Protein AF-A0A4P9ZNG8-F1 (afdb_monomer_lite)

InterPro domains:
  IPR008672 Spindle assembly checkpoint component Mad1 [PF05557] (60-343)
  IPR008672 Spindle assembly checkpoint component Mad1 [PTHR23168] (3-343)

Foldseek 3Di:
DVVVVVVVVVVVVVVVVVVVVVVVVVVVVVVVVVVVVVVVVPDDDPDDDDDDPVVVVVVVVVVVVVVVVVVVVVVVVVVVVVVVVVVVVVVVVPPDPPDDDDDDDDDDDDPPPVNVVVVVVVVVVVVVVVVVVVVVVVVVVVVVVVVVVVVVVVVVVVVVCVVVVDDDVVVDDDDDDPPDPVVVVVVVVVVVVVLVVQLVVQVVVPPDPDPDHDPSVVVVVVVVVVVVVVVVVVVVVVVVVVVVVVVVVVVVVQVVCCVPLQWRWDQDPQRKIKTAGVLDDPRFRIWIWDDDPPDPPQTDTPGGRHNVVVVVCVVLCCVCCVPPVHPPVSSVVVNVVSVCVSVVPDDPPDDPDPPVVVVVVVVVVVVVVVVPPDPDDDDDDDDD

Structure (mmCIF, N/CA/C/O backbone):
data_AF-A0A4P9ZNG8-F1
#
_entry.id   AF-A0A4P9ZNG8-F1
#
loop_
_atom_site.group_PDB
_atom_site.id
_atom_site.type_symbol
_atom_site.label_atom_id
_atom_site.label_alt_id
_atom_site.label_comp_id
_atom_site.label_asym_id
_atom_site.label_entity_id
_atom_site.label_seq_id
_atom_site.pdbx_PDB_ins_code
_atom_site.Cartn_x
_atom_site.Cartn_y
_atom_site.Cartn_z
_atom_site.occupancy
_atom_site.B_iso_or_equiv
_atom_site.auth_seq_id
_atom_site.auth_comp_id
_atom_site.auth_asym_id
_atom_site.auth_atom_id
_atom_site.pdbx_PDB_model_num
ATOM 1 N N . ASP A 1 1 ? -3.758 34.294 70.351 1.00 60.94 1 ASP A N 1
ATOM 2 C CA . ASP A 1 1 ? -2.960 33.068 70.576 1.00 60.94 1 ASP A CA 1
ATOM 3 C C . ASP A 1 1 ? -1.793 32.923 69.613 1.00 60.94 1 ASP A C 1
ATOM 5 O O . ASP A 1 1 ? -1.979 32.851 68.409 1.00 60.94 1 ASP A O 1
ATOM 9 N N . LYS A 1 2 ? -0.560 32.861 70.129 1.00 68.75 2 LYS A N 1
ATOM 10 C CA . LYS A 1 2 ? 0.660 32.751 69.301 1.00 68.75 2 LYS A CA 1
ATOM 11 C C . LYS A 1 2 ? 0.776 31.411 68.551 1.00 68.75 2 LYS A C 1
ATOM 13 O O . LYS A 1 2 ? 1.396 31.348 67.497 1.00 68.75 2 LYS A O 1
ATOM 18 N N . ARG A 1 3 ? 0.151 30.345 69.065 1.00 71.19 3 ARG A N 1
ATOM 19 C CA . ARG A 1 3 ? 0.190 28.996 68.469 1.00 71.19 3 ARG A CA 1
ATOM 20 C C . ARG A 1 3 ? -0.650 28.871 67.195 1.00 71.19 3 ARG A C 1
ATOM 22 O O . ARG A 1 3 ? -0.261 28.144 66.286 1.00 71.19 3 ARG A O 1
ATOM 29 N N . THR A 1 4 ? -1.780 29.571 67.112 1.00 75.06 4 THR A N 1
ATOM 30 C CA . THR A 1 4 ? -2.635 29.559 65.914 1.00 75.06 4 THR A CA 1
ATOM 31 C C . THR A 1 4 ? -1.988 30.344 64.777 1.00 75.06 4 THR A C 1
ATOM 33 O O . THR A 1 4 ? -1.960 29.855 63.652 1.00 75.06 4 THR A O 1
ATOM 36 N N . LEU A 1 5 ? -1.353 31.480 65.086 1.00 79.69 5 LEU A N 1
ATOM 37 C CA . LEU A 1 5 ? -0.553 32.249 64.127 1.00 79.69 5 LEU A CA 1
ATOM 38 C C . LEU A 1 5 ? 0.617 31.431 63.560 1.00 79.69 5 LEU A C 1
ATOM 40 O O . LEU A 1 5 ? 0.758 31.352 62.347 1.00 79.69 5 LEU A O 1
ATOM 44 N N . GLN A 1 6 ? 1.376 30.721 64.403 1.00 82.75 6 GLN A N 1
ATOM 45 C CA . GLN A 1 6 ? 2.460 29.840 63.937 1.00 82.75 6 GLN A CA 1
ATOM 46 C C . GLN A 1 6 ? 1.964 28.680 63.057 1.00 82.75 6 GLN A C 1
ATOM 48 O O . GLN A 1 6 ? 2.672 28.233 62.156 1.00 82.75 6 GLN A O 1
ATOM 53 N N . ARG A 1 7 ? 0.752 28.165 63.303 1.00 81.88 7 ARG A N 1
ATOM 54 C CA . ARG A 1 7 ? 0.147 27.116 62.468 1.00 81.88 7 ARG A CA 1
ATOM 55 C C . ARG A 1 7 ? -0.291 27.665 61.111 1.00 81.88 7 ARG A C 1
ATOM 57 O O . ARG A 1 7 ? -0.052 27.012 60.102 1.00 81.88 7 ARG A O 1
ATOM 64 N N . LEU A 1 8 ? -0.887 28.856 61.086 1.00 82.25 8 LEU A N 1
ATOM 65 C CA . LEU A 1 8 ? -1.275 29.537 59.849 1.00 82.25 8 LEU A CA 1
ATOM 66 C C . LEU A 1 8 ? -0.055 29.937 59.013 1.00 82.25 8 LEU A C 1
ATOM 68 O O . LEU A 1 8 ? -0.073 29.784 57.798 1.00 82.25 8 LEU A O 1
ATOM 72 N N . GLU A 1 9 ? 1.029 30.367 59.655 1.00 82.38 9 GLU A N 1
ATOM 73 C CA . GLU A 1 9 ? 2.287 30.693 58.982 1.00 82.38 9 GLU A CA 1
ATOM 74 C C . GLU A 1 9 ? 2.926 29.452 58.344 1.00 82.38 9 GLU A C 1
ATOM 76 O O . GLU A 1 9 ? 3.311 29.487 57.178 1.00 82.38 9 GLU A O 1
ATOM 81 N N . LYS A 1 10 ? 2.923 28.307 59.041 1.00 84.62 10 LYS A N 1
ATOM 82 C CA . LYS A 1 10 ? 3.354 27.022 58.464 1.00 84.62 10 LYS A CA 1
ATOM 83 C C . LYS A 1 10 ? 2.488 26.584 57.283 1.00 84.62 10 LYS A C 1
ATOM 85 O O . LYS A 1 10 ? 3.029 26.138 56.277 1.00 84.62 10 LYS A O 1
ATOM 90 N N . LEU A 1 11 ? 1.165 26.726 57.384 1.00 83.75 11 LEU A N 1
ATOM 91 C CA . LEU A 1 11 ? 0.251 26.403 56.282 1.00 83.75 11 LEU A CA 1
ATOM 92 C C . LEU A 1 11 ? 0.466 27.324 55.076 1.00 83.75 11 LEU A C 1
ATOM 94 O O . LEU A 1 11 ? 0.450 26.853 53.944 1.00 83.75 11 LEU A O 1
ATOM 98 N N . ARG A 1 12 ? 0.739 28.612 55.306 1.00 87.38 12 ARG A N 1
ATOM 99 C CA . ARG A 1 12 ? 1.067 29.573 54.248 1.00 87.38 12 ARG A CA 1
ATOM 100 C C . ARG A 1 12 ? 2.374 29.219 53.538 1.00 87.38 12 ARG A C 1
ATOM 102 O O . ARG A 1 12 ? 2.426 29.294 52.317 1.00 87.38 12 ARG A O 1
ATOM 109 N N . VAL A 1 13 ? 3.409 28.827 54.283 1.00 86.75 13 VAL A N 1
ATOM 110 C CA . VAL A 1 13 ? 4.702 28.408 53.712 1.00 86.75 13 VAL A CA 1
ATOM 111 C C . VAL A 1 13 ? 4.556 27.124 52.892 1.00 86.75 13 VAL A C 1
ATOM 113 O O . VAL A 1 13 ? 5.109 27.043 51.798 1.00 86.75 13 VAL A O 1
ATOM 116 N N . LEU A 1 14 ? 3.775 26.153 53.374 1.00 85.69 14 LEU A N 1
ATOM 117 C CA . LEU A 1 14 ? 3.482 24.927 52.625 1.00 85.69 14 LEU A CA 1
ATOM 118 C C . LEU A 1 14 ? 2.722 25.226 51.330 1.00 85.69 14 LEU A C 1
ATOM 120 O O . LEU A 1 14 ? 3.168 24.818 50.266 1.00 85.69 14 LEU A O 1
ATOM 124 N N . ALA A 1 15 ? 1.663 26.037 51.399 1.00 82.19 15 ALA A N 1
ATOM 125 C CA . ALA A 1 15 ? 0.913 26.441 50.213 1.00 82.19 15 ALA A CA 1
ATOM 126 C C . ALA A 1 15 ? 1.785 27.195 49.193 1.00 82.19 15 ALA A C 1
ATOM 128 O O . ALA A 1 15 ? 1.611 27.030 47.989 1.00 82.19 15 ALA A O 1
ATOM 129 N N . HIS A 1 16 ? 2.745 28.007 49.650 1.00 83.12 16 HIS A N 1
ATOM 130 C CA . HIS A 1 16 ? 3.671 28.692 48.748 1.00 83.12 16 HIS A CA 1
ATOM 131 C C . HIS A 1 16 ? 4.613 27.711 48.043 1.00 83.12 16 HIS A C 1
ATOM 133 O O . HIS A 1 16 ? 4.797 27.803 46.832 1.00 83.12 16 HIS A O 1
ATOM 139 N N . ARG A 1 17 ? 5.136 26.727 48.782 1.00 83.31 17 ARG A N 1
ATOM 140 C CA . ARG A 1 17 ? 6.005 25.681 48.237 1.00 83.31 17 ARG A CA 1
ATOM 141 C C . ARG A 1 17 ? 5.266 24.752 47.272 1.00 83.31 17 ARG A C 1
ATOM 143 O O . ARG A 1 17 ? 5.839 24.347 46.269 1.00 83.31 17 ARG A O 1
ATOM 150 N N . ASP A 1 18 ? 3.990 24.473 47.524 1.00 80.94 18 ASP A N 1
ATOM 151 C CA . ASP A 1 18 ? 3.148 23.696 46.609 1.00 80.94 18 ASP A CA 1
ATOM 152 C C . ASP A 1 18 ? 2.892 24.458 45.300 1.00 80.94 18 ASP A C 1
ATOM 154 O O . ASP A 1 18 ? 2.973 23.878 44.219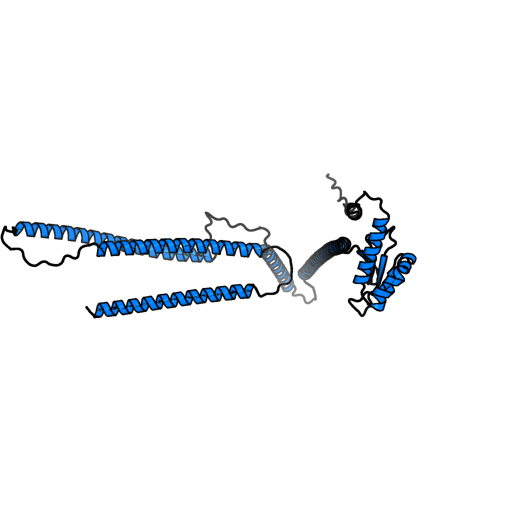 1.00 80.94 18 ASP A O 1
ATOM 158 N N . VAL A 1 19 ? 2.671 25.777 45.366 1.00 83.69 19 VAL A N 1
ATOM 159 C CA . VAL A 1 19 ? 2.552 26.628 44.169 1.00 83.69 19 VAL A CA 1
ATOM 160 C C . VAL A 1 19 ? 3.867 26.692 43.388 1.00 83.69 19 VAL A C 1
ATOM 162 O O . VAL A 1 19 ? 3.843 26.673 42.158 1.00 83.69 19 VAL A O 1
ATOM 165 N N . GLU A 1 20 ? 5.013 26.756 44.066 1.00 80.69 20 GLU A N 1
ATOM 166 C CA . GLU A 1 20 ? 6.330 26.702 43.418 1.00 80.69 20 GLU A CA 1
ATOM 167 C C . GLU A 1 20 ? 6.569 25.353 42.731 1.00 80.69 20 GLU A C 1
ATOM 169 O O . GLU A 1 20 ? 6.917 25.337 41.552 1.00 80.69 20 GLU A O 1
ATOM 174 N N . ASN A 1 21 ? 6.270 24.237 43.402 1.00 84.81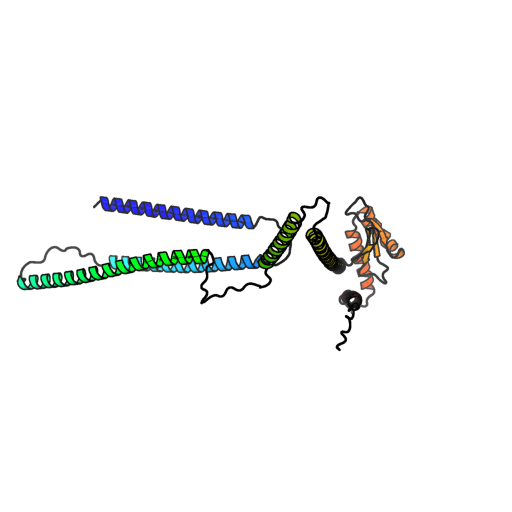 21 ASN A N 1
ATOM 175 C CA . ASN A 1 21 ? 6.371 22.898 42.818 1.00 84.81 21 ASN A CA 1
ATOM 176 C C . ASN A 1 21 ? 5.468 22.740 41.584 1.00 84.81 21 ASN A C 1
ATOM 178 O O . ASN A 1 21 ? 5.899 22.205 40.565 1.00 84.81 21 ASN A O 1
ATOM 182 N N . LEU A 1 22 ? 4.227 23.236 41.641 1.00 83.06 22 LEU A N 1
ATOM 183 C CA . LEU A 1 22 ? 3.310 23.208 40.497 1.00 83.06 22 LEU A CA 1
ATOM 184 C C . LEU A 1 22 ? 3.820 24.074 39.337 1.00 83.06 22 LEU A C 1
ATOM 186 O O . LEU A 1 22 ? 3.705 23.686 38.177 1.00 83.06 22 LEU A O 1
ATOM 190 N N . ARG A 1 23 ? 4.436 25.227 39.625 1.00 82.31 23 ARG A N 1
ATOM 191 C CA . ARG A 1 23 ? 5.073 26.071 38.600 1.00 82.31 23 ARG A CA 1
ATOM 192 C C . ARG A 1 23 ? 6.280 25.391 37.962 1.00 82.31 23 ARG A C 1
ATOM 194 O O . ARG A 1 23 ? 6.470 25.528 36.757 1.00 82.31 23 ARG A O 1
ATOM 201 N N . GLU A 1 24 ? 7.092 24.684 38.739 1.00 81.31 24 GLU A N 1
ATOM 202 C CA . GLU A 1 24 ? 8.222 23.908 38.220 1.00 81.31 24 GLU A CA 1
ATOM 203 C C . GLU A 1 24 ? 7.754 22.734 37.355 1.00 81.31 24 GLU A C 1
ATOM 205 O O . GLU A 1 24 ? 8.309 22.530 36.279 1.00 81.31 24 GLU A O 1
ATOM 210 N N . GLN A 1 25 ? 6.677 22.045 37.747 1.00 77.94 25 GLN A N 1
ATOM 211 C CA . GLN A 1 25 ? 6.059 20.995 36.929 1.00 77.94 25 GLN A CA 1
ATOM 212 C C . GLN A 1 25 ? 5.503 21.538 35.607 1.00 77.94 25 GLN A C 1
ATOM 214 O O . GLN A 1 25 ? 5.719 20.951 34.550 1.00 77.94 25 GLN A O 1
ATOM 219 N N . ILE A 1 26 ? 4.832 22.692 35.625 1.00 78.81 26 ILE A N 1
ATOM 220 C CA . ILE A 1 26 ? 4.355 23.336 34.392 1.00 78.81 26 ILE A CA 1
ATOM 221 C C . ILE A 1 26 ? 5.538 23.708 33.486 1.00 78.81 26 ILE A C 1
ATOM 223 O O . ILE A 1 26 ? 5.490 23.471 32.281 1.00 78.81 26 ILE A O 1
ATOM 227 N N . LYS A 1 27 ? 6.635 24.225 34.054 1.00 82.75 27 LYS A N 1
ATOM 228 C CA . LYS A 1 27 ? 7.862 24.508 33.292 1.00 82.75 27 LYS A CA 1
ATOM 229 C C . LYS A 1 27 ? 8.489 23.245 32.702 1.00 82.75 27 LYS A C 1
ATOM 231 O O . LYS A 1 27 ? 8.934 23.299 31.559 1.00 82.75 27 LYS A O 1
ATOM 236 N N . SER A 1 28 ? 8.514 22.124 33.428 1.00 74.25 28 SER A N 1
ATOM 237 C CA . SER A 1 28 ? 9.026 20.863 32.879 1.00 74.25 28 SER A CA 1
ATOM 238 C C . SER A 1 28 ? 8.153 20.342 31.741 1.00 74.25 28 SER A C 1
ATOM 240 O O . SER A 1 28 ? 8.700 19.915 30.732 1.00 74.25 28 SER A O 1
ATOM 242 N N . PHE A 1 29 ? 6.824 20.458 31.844 1.00 73.00 29 PHE A N 1
ATOM 243 C CA . PHE A 1 29 ? 5.919 20.080 30.753 1.00 73.00 29 PHE A CA 1
ATOM 244 C C . PHE A 1 29 ? 6.071 20.978 29.521 1.00 73.00 29 PHE A C 1
ATOM 246 O O . PHE A 1 29 ? 6.033 20.477 28.402 1.00 73.00 29 PHE A O 1
ATOM 253 N N . HIS A 1 30 ? 6.290 22.285 29.700 1.00 72.50 30 HIS A N 1
ATOM 254 C CA . HIS A 1 30 ? 6.603 23.179 28.581 1.00 72.50 30 HIS A CA 1
ATOM 255 C C . HIS A 1 30 ? 7.915 22.798 27.894 1.00 72.50 30 HIS A C 1
ATOM 257 O O . HIS A 1 30 ? 7.957 22.715 26.671 1.00 72.50 30 HIS A O 1
ATOM 263 N N . LEU A 1 31 ? 8.962 22.516 28.671 1.00 73.81 31 LEU A N 1
ATOM 264 C CA . LEU A 1 31 ? 10.267 22.145 28.129 1.00 73.81 31 LEU A CA 1
ATOM 265 C C . LEU A 1 31 ? 10.214 20.783 27.418 1.00 73.81 31 LEU A C 1
ATOM 267 O O . LEU A 1 31 ? 10.796 20.619 26.351 1.00 73.81 31 LEU A O 1
ATOM 271 N N . GLU A 1 32 ? 9.464 19.822 27.956 1.00 67.44 32 GLU A N 1
ATOM 272 C CA . GLU A 1 32 ? 9.217 18.528 27.314 1.00 67.44 32 GLU A CA 1
ATOM 273 C C . GLU A 1 32 ? 8.402 18.676 26.017 1.00 67.44 32 GLU A C 1
ATOM 275 O O . GLU A 1 32 ? 8.741 18.062 25.006 1.00 67.44 32 GLU A O 1
ATOM 280 N N . ALA A 1 33 ? 7.393 19.554 25.998 1.00 68.38 33 ALA A N 1
ATOM 281 C CA . ALA A 1 33 ? 6.629 19.876 24.792 1.00 68.38 33 ALA A CA 1
ATOM 282 C C . ALA A 1 33 ? 7.493 20.558 23.714 1.00 68.38 33 ALA A C 1
ATOM 284 O O . ALA A 1 33 ? 7.379 20.223 22.535 1.00 68.38 33 ALA A O 1
ATOM 285 N N . GLU A 1 34 ? 8.391 21.465 24.105 1.00 68.94 34 GLU A N 1
ATOM 286 C CA . GLU A 1 34 ? 9.354 22.098 23.197 1.00 68.94 34 GLU A CA 1
ATOM 287 C C . GLU A 1 34 ? 10.372 21.091 22.646 1.00 68.94 34 GLU A C 1
ATOM 289 O O . GLU A 1 34 ? 10.650 21.097 21.447 1.00 68.94 34 GLU A O 1
ATOM 294 N N . MET A 1 35 ? 10.885 20.175 23.477 1.00 66.19 35 MET A N 1
ATOM 295 C CA . MET A 1 35 ? 11.780 19.108 23.014 1.00 66.19 35 MET A CA 1
ATOM 296 C C . MET A 1 35 ? 11.079 18.134 22.062 1.00 66.19 35 MET A C 1
ATOM 298 O O . MET A 1 35 ? 11.677 17.719 21.070 1.00 66.19 35 MET A O 1
ATOM 302 N N . MET A 1 36 ? 9.811 17.798 22.314 1.00 64.81 36 MET A N 1
ATOM 303 C CA . MET A 1 36 ? 9.002 16.966 21.414 1.00 64.81 36 MET A CA 1
ATOM 304 C C . MET A 1 36 ? 8.734 17.676 20.079 1.00 64.81 36 MET A C 1
ATOM 306 O O . MET A 1 36 ? 8.863 17.066 19.016 1.00 64.81 36 MET A O 1
ATOM 310 N N . ALA A 1 37 ? 8.451 18.982 20.099 1.00 66.06 37 ALA A N 1
ATOM 311 C CA . ALA A 1 37 ? 8.310 19.788 18.886 1.00 66.06 37 ALA A CA 1
ATOM 312 C C . ALA A 1 37 ? 9.630 19.882 18.094 1.00 66.06 37 ALA A C 1
ATOM 314 O O . ALA A 1 37 ? 9.634 19.734 16.872 1.00 66.06 37 ALA A O 1
ATOM 315 N N . ALA A 1 38 ? 10.765 20.047 18.780 1.00 58.66 38 ALA A N 1
ATOM 316 C CA . ALA A 1 38 ? 12.089 20.080 18.158 1.00 58.66 38 ALA A CA 1
ATOM 317 C C . ALA A 1 38 ? 12.518 18.714 17.587 1.00 58.66 38 ALA A C 1
ATOM 319 O O . ALA A 1 38 ? 13.163 18.663 16.540 1.00 58.66 38 ALA A O 1
ATOM 320 N N . ALA A 1 39 ? 12.135 17.606 18.231 1.00 54.88 39 ALA A N 1
ATOM 321 C CA . ALA A 1 39 ? 12.384 16.252 17.734 1.00 54.88 39 ALA A CA 1
ATOM 322 C C . ALA A 1 39 ? 11.588 15.940 16.455 1.00 54.88 39 ALA A C 1
ATOM 324 O O . ALA A 1 39 ? 12.069 15.202 15.598 1.00 54.88 39 ALA A O 1
ATOM 325 N N . THR A 1 40 ? 10.408 16.548 16.297 1.00 57.75 40 THR A N 1
ATOM 326 C CA . THR A 1 40 ? 9.552 16.372 15.113 1.00 57.75 40 THR A CA 1
ATOM 327 C C . THR A 1 40 ? 10.078 17.153 13.895 1.00 57.75 40 THR A C 1
ATOM 329 O O . THR A 1 40 ? 9.848 16.748 12.763 1.00 57.75 40 THR A O 1
ATOM 332 N N . ASN A 1 41 ? 10.846 18.230 14.107 1.00 54.41 41 ASN A N 1
ATOM 333 C CA . ASN A 1 41 ? 11.359 19.103 13.038 1.00 54.41 41 ASN A CA 1
ATOM 334 C C . ASN A 1 41 ? 12.749 18.716 12.487 1.00 54.41 41 ASN A C 1
ATOM 336 O O . ASN A 1 41 ? 13.229 19.360 11.558 1.00 54.41 41 ASN A O 1
ATOM 340 N N . ASN A 1 42 ? 13.412 17.698 13.050 1.00 44.12 42 ASN A N 1
ATOM 341 C CA . ASN A 1 42 ? 14.794 17.323 12.705 1.00 44.12 42 ASN A CA 1
ATOM 342 C C . ASN A 1 42 ? 14.931 15.957 12.001 1.00 44.12 42 ASN A C 1
ATOM 344 O O . ASN A 1 42 ? 16.031 15.407 11.941 1.00 44.12 42 ASN A O 1
ATOM 348 N N . GLN A 1 43 ? 13.854 15.401 11.440 1.00 40.88 43 GLN A N 1
ATOM 349 C CA . GLN A 1 43 ? 13.965 14.284 10.495 1.00 40.88 43 GLN A CA 1
ATOM 350 C C . GLN A 1 43 ? 14.093 14.821 9.061 1.00 40.88 43 GLN A C 1
ATOM 352 O O . GLN A 1 43 ? 13.167 15.474 8.583 1.00 40.88 43 GLN A O 1
ATOM 357 N N . PRO A 1 44 ? 15.202 14.558 8.343 1.00 42.31 44 PRO A N 1
ATOM 358 C CA . PRO A 1 44 ? 15.270 14.830 6.917 1.00 42.31 44 PRO A CA 1
ATOM 359 C C . PRO A 1 44 ? 14.538 13.703 6.178 1.00 42.31 44 PRO A C 1
ATOM 361 O O . PRO A 1 44 ? 15.102 12.634 5.950 1.00 42.31 44 PRO A O 1
ATOM 364 N N . SER A 1 45 ? 13.270 13.919 5.833 1.00 39.22 45 SER A N 1
ATOM 365 C CA . SER A 1 45 ? 12.538 13.078 4.885 1.00 39.22 45 SER A CA 1
ATOM 366 C C . SER A 1 45 ? 12.479 13.772 3.525 1.00 39.22 45 SER A C 1
ATOM 368 O O . SER A 1 45 ? 11.624 14.605 3.238 1.00 39.22 45 SER A O 1
ATOM 370 N N . GLU A 1 46 ? 13.417 13.398 2.660 1.00 40.66 46 GLU A N 1
ATOM 371 C CA . GLU A 1 46 ? 13.217 13.465 1.217 1.00 40.66 46 GLU A CA 1
ATOM 372 C C . GLU A 1 46 ? 12.051 12.533 0.859 1.00 40.66 46 GLU A C 1
ATOM 374 O O . GLU A 1 46 ? 12.202 11.323 0.962 1.00 40.66 46 GLU A O 1
ATOM 379 N N . THR A 1 47 ? 10.885 13.083 0.514 1.00 34.91 47 THR A N 1
ATOM 380 C CA . THR A 1 47 ? 10.034 12.666 -0.620 1.00 34.91 47 THR A CA 1
ATOM 381 C C . THR A 1 47 ? 8.745 13.487 -0.617 1.00 34.91 47 THR A C 1
ATOM 383 O O . THR A 1 47 ? 8.004 13.508 0.361 1.00 34.91 47 THR A O 1
ATOM 386 N N . GLU A 1 48 ? 8.488 14.156 -1.735 1.00 43.22 48 GLU A N 1
ATOM 387 C CA . GLU A 1 48 ? 7.262 14.886 -2.037 1.00 43.22 48 GLU A CA 1
ATOM 388 C C . GLU A 1 48 ? 6.127 13.906 -2.392 1.00 43.22 48 GLU A C 1
ATOM 390 O O . GLU A 1 48 ? 6.234 13.233 -3.408 1.00 43.22 48 GLU A O 1
ATOM 395 N N . GLU A 1 49 ? 5.038 13.859 -1.615 1.00 34.94 49 GLU A N 1
ATOM 396 C CA . GLU A 1 49 ? 3.652 13.706 -2.107 1.00 34.94 49 GLU A CA 1
ATOM 397 C C . GLU A 1 49 ? 2.657 14.258 -1.055 1.00 34.94 49 GLU A C 1
ATOM 399 O O . GLU A 1 49 ? 2.870 14.090 0.147 1.00 34.94 49 GLU A O 1
ATOM 404 N N . PRO A 1 50 ? 1.562 14.935 -1.457 1.00 48.97 50 PRO A N 1
ATOM 405 C CA . PRO A 1 50 ? 0.652 15.592 -0.529 1.00 48.97 50 PRO A CA 1
ATOM 406 C C . PRO A 1 50 ? -0.498 14.648 -0.171 1.00 48.97 50 PRO A C 1
ATOM 408 O O . PRO A 1 50 ? -1.301 14.333 -1.040 1.00 48.97 50 PRO A O 1
ATOM 411 N N . THR A 1 51 ? -0.615 14.189 1.079 1.00 45.81 51 THR A N 1
ATOM 412 C CA . THR A 1 51 ? -1.893 13.847 1.754 1.00 45.81 51 THR A CA 1
ATOM 413 C C . THR A 1 51 ? -1.635 13.215 3.131 1.00 45.81 51 THR A C 1
ATOM 415 O O . THR A 1 51 ? -0.663 12.502 3.323 1.00 45.81 51 THR A O 1
ATOM 418 N N . ALA A 1 52 ? -2.537 13.470 4.085 1.00 46.84 52 ALA A N 1
ATOM 419 C CA . ALA A 1 52 ? -2.594 12.980 5.477 1.00 46.84 52 ALA A CA 1
ATOM 420 C C . ALA A 1 52 ? -1.854 13.792 6.563 1.00 46.84 52 ALA A C 1
ATOM 422 O O . ALA A 1 52 ? -2.427 13.973 7.637 1.00 46.84 52 ALA A O 1
ATOM 423 N N . GLU A 1 53 ? -0.680 14.375 6.309 1.00 46.47 53 GLU A N 1
ATOM 424 C CA . GLU A 1 53 ? 0.047 15.137 7.354 1.00 46.47 53 GLU A CA 1
ATOM 425 C C . GLU A 1 53 ? -0.518 16.548 7.611 1.00 46.47 53 GLU A C 1
ATOM 427 O O . GLU A 1 53 ? -0.457 17.070 8.723 1.00 46.47 53 GLU A O 1
ATOM 432 N 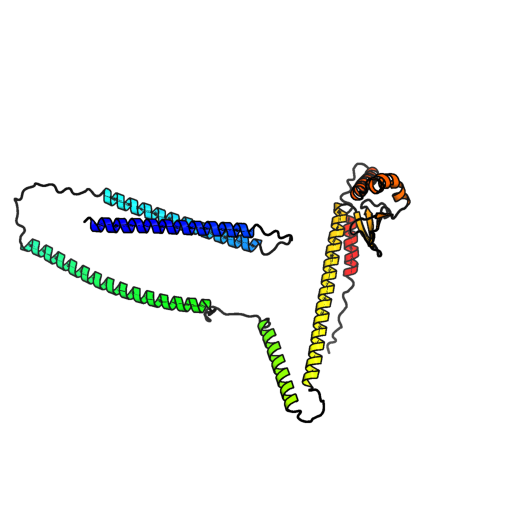N . GLN A 1 54 ? -1.168 17.162 6.618 1.00 47.78 54 GLN A N 1
ATOM 433 C CA . GLN A 1 54 ? -1.795 18.481 6.793 1.00 47.78 54 GLN A CA 1
ATOM 434 C C . GLN A 1 54 ? -3.056 18.425 7.675 1.00 47.78 54 GLN A C 1
ATOM 436 O O . GLN A 1 54 ? -3.385 19.393 8.361 1.00 47.78 54 GLN A O 1
ATOM 441 N N . SER A 1 55 ? -3.754 17.284 7.691 1.00 50.41 55 SER A N 1
ATOM 442 C CA . SER A 1 55 ? -4.983 17.105 8.470 1.00 50.41 55 SER A CA 1
ATOM 443 C C . SER A 1 55 ? -4.701 16.874 9.956 1.00 50.41 55 SER A C 1
ATOM 445 O O . SER A 1 55 ? -5.452 17.375 10.791 1.00 50.41 55 SER A O 1
ATOM 447 N N . SER A 1 56 ? -3.612 16.174 10.303 1.00 54.62 56 SER A N 1
ATOM 448 C CA . SER A 1 56 ? -3.191 16.004 11.702 1.00 54.62 56 SER A CA 1
ATOM 449 C C . SER A 1 56 ? -2.723 17.331 12.307 1.00 54.62 56 SER A C 1
ATOM 451 O O . SER A 1 56 ? -3.152 17.674 13.409 1.00 54.62 56 SER A O 1
ATOM 453 N N . GLY A 1 57 ? -1.956 18.131 11.555 1.00 60.84 57 GLY A N 1
ATOM 454 C CA . GLY A 1 57 ? -1.547 19.477 11.966 1.00 60.84 57 GLY A CA 1
ATOM 455 C C . GLY A 1 57 ? -2.728 20.432 12.184 1.00 60.84 57 GLY A C 1
ATOM 456 O O . GLY A 1 57 ? -2.776 21.132 13.195 1.00 60.84 57 GLY A O 1
ATOM 457 N N . GLN A 1 58 ? -3.733 20.421 11.298 1.00 64.25 58 GLN A N 1
ATOM 458 C CA . GLN A 1 58 ? -4.945 21.241 11.463 1.00 64.25 58 GLN A CA 1
ATOM 459 C C . GLN A 1 58 ? -5.791 20.830 12.674 1.00 64.25 58 GLN A C 1
ATOM 461 O O . GLN A 1 58 ? -6.280 21.696 13.400 1.00 64.25 58 GLN A O 1
ATOM 466 N N . LEU A 1 59 ? -5.952 19.527 12.923 1.00 64.44 59 LEU A N 1
ATOM 467 C CA . LEU A 1 59 ? -6.655 19.022 14.109 1.00 64.44 59 LEU A CA 1
ATOM 468 C C . LEU A 1 59 ? -5.938 19.427 15.400 1.00 64.44 59 LEU A C 1
ATOM 470 O O . LEU A 1 59 ? -6.585 19.846 16.361 1.00 64.44 59 LEU A O 1
ATOM 474 N N . GLN A 1 60 ? -4.609 19.362 15.410 1.00 76.19 60 GLN A N 1
ATOM 475 C CA . GLN A 1 60 ? -3.803 19.740 16.566 1.00 76.19 60 GLN A CA 1
ATOM 476 C C . GLN A 1 60 ? -3.842 21.255 16.817 1.00 76.19 60 GLN A C 1
ATOM 478 O O . GLN A 1 60 ? -4.007 21.685 17.959 1.00 76.19 60 GLN A O 1
ATOM 483 N N . GLN A 1 61 ? -3.804 22.069 15.759 1.00 73.88 61 GLN A N 1
ATOM 484 C CA . GLN A 1 61 ? -3.965 23.521 15.857 1.00 73.88 61 GLN A CA 1
ATOM 485 C C . GLN A 1 61 ? -5.369 23.910 16.348 1.00 73.88 61 GLN A C 1
ATOM 487 O O . GLN A 1 61 ? -5.516 24.811 17.173 1.00 73.88 61 GLN A O 1
ATOM 492 N N . GLN A 1 62 ? -6.408 23.196 15.911 1.00 72.19 62 GLN A N 1
ATOM 493 C CA . GLN A 1 62 ? -7.775 23.429 16.375 1.00 72.19 62 GLN A CA 1
ATOM 494 C C . GLN A 1 62 ? -7.948 23.067 17.859 1.00 72.19 62 GLN A C 1
ATOM 496 O O . GLN A 1 62 ? -8.613 23.796 18.596 1.00 72.19 62 GLN A O 1
ATOM 501 N N . GLN A 1 63 ? -7.301 21.996 18.327 1.00 76.00 63 GLN A N 1
ATOM 502 C CA . GLN A 1 63 ? -7.267 21.651 19.752 1.00 76.00 63 GLN A CA 1
ATOM 503 C C . GLN A 1 63 ? -6.506 22.693 20.580 1.00 76.00 63 GLN A C 1
ATOM 505 O O . GLN A 1 63 ? -6.963 23.048 21.665 1.00 76.00 63 GLN A O 1
ATOM 510 N N . GLN A 1 64 ? -5.393 23.232 20.073 1.00 79.31 64 GLN A N 1
ATOM 511 C CA . GLN A 1 64 ? -4.656 24.307 20.748 1.00 79.31 64 GLN A CA 1
ATOM 512 C C . GLN A 1 64 ? -5.505 25.576 20.890 1.00 79.31 64 GLN A C 1
ATOM 514 O O . GLN A 1 64 ? -5.564 26.144 21.976 1.00 79.31 64 GLN A O 1
ATOM 519 N N . LEU A 1 65 ? -6.238 25.978 19.847 1.00 75.19 65 LEU A N 1
ATOM 520 C CA . LEU A 1 65 ? -7.145 27.132 19.916 1.00 75.19 65 LEU A CA 1
ATOM 521 C C . LEU A 1 65 ? -8.272 26.930 20.940 1.00 75.19 65 LEU A C 1
ATOM 523 O O . LEU A 1 65 ? -8.596 27.842 21.699 1.00 75.19 65 LEU A O 1
ATOM 527 N N . GLN A 1 66 ? -8.838 25.722 21.016 1.00 75.12 66 GLN A N 1
ATOM 528 C CA . GLN A 1 66 ? -9.842 25.390 22.033 1.00 75.12 66 GLN A CA 1
ATOM 529 C C . GLN A 1 66 ? -9.264 25.434 23.453 1.00 75.12 66 GLN A C 1
ATOM 531 O O . GLN A 1 66 ? -9.944 25.872 24.383 1.00 75.12 66 GLN A O 1
ATOM 536 N N . GLN A 1 67 ? -8.012 25.005 23.633 1.00 77.75 67 GLN A N 1
ATOM 537 C CA . GLN A 1 67 ? -7.327 25.088 24.922 1.00 77.75 67 GLN A CA 1
ATOM 538 C C . GLN A 1 67 ? -7.044 26.538 25.320 1.00 77.75 67 GLN A C 1
ATOM 540 O O . GLN A 1 67 ? -7.304 26.891 26.467 1.00 77.75 67 GLN A O 1
ATOM 545 N N . VAL A 1 68 ? -6.607 27.390 24.388 1.00 81.62 68 VAL A N 1
ATOM 546 C CA . VAL A 1 68 ? -6.384 28.823 24.642 1.00 81.62 68 VAL A CA 1
ATOM 547 C C . VAL A 1 68 ? -7.678 29.510 25.073 1.00 81.62 68 VAL A C 1
ATOM 549 O O . VAL A 1 68 ? -7.702 30.123 26.133 1.00 81.62 68 VAL A O 1
ATOM 552 N N . HIS A 1 69 ? -8.786 29.312 24.352 1.00 81.94 69 HIS A N 1
ATOM 553 C CA . HIS A 1 69 ? -10.079 29.881 24.754 1.00 81.94 69 HIS A CA 1
ATOM 554 C C . HIS A 1 69 ? -10.565 29.379 26.116 1.00 81.94 69 HIS A C 1
ATOM 556 O O . HIS A 1 69 ? -11.176 30.122 26.886 1.00 81.94 69 HIS A O 1
ATOM 562 N N . ARG A 1 70 ? -10.288 28.112 26.444 1.00 84.00 70 ARG A N 1
ATOM 563 C CA . ARG A 1 70 ? -10.616 27.564 27.761 1.00 84.00 70 ARG A CA 1
ATOM 564 C C . ARG A 1 70 ? -9.765 28.193 28.863 1.00 84.00 70 ARG A C 1
ATOM 566 O O . ARG A 1 70 ? -10.288 28.434 29.947 1.00 84.00 70 ARG A O 1
ATOM 573 N N . ILE A 1 71 ? -8.486 28.451 28.599 1.00 83.56 71 ILE A N 1
ATOM 574 C CA . ILE A 1 71 ? -7.584 29.129 29.534 1.00 83.56 71 ILE A CA 1
ATOM 575 C C . ILE A 1 71 ? -8.036 30.578 29.736 1.00 83.56 71 ILE A C 1
ATOM 577 O O . ILE A 1 71 ? -8.207 30.981 30.880 1.00 83.56 71 ILE A O 1
ATOM 581 N N . GLU A 1 72 ? -8.349 31.311 28.667 1.00 86.12 72 GLU A N 1
ATOM 582 C CA . GLU A 1 72 ? -8.871 32.685 28.748 1.00 86.12 72 GLU A CA 1
ATOM 583 C C . GLU A 1 72 ? -10.151 32.766 29.597 1.00 86.12 72 GLU A C 1
ATOM 585 O O . GLU A 1 72 ? -10.273 33.633 30.462 1.00 86.12 72 GLU A O 1
ATOM 590 N N . GLY A 1 73 ? -11.093 31.833 29.413 1.00 84.56 73 GLY A N 1
ATOM 591 C CA . GLY A 1 73 ? -12.314 31.782 30.226 1.00 84.56 73 GLY A CA 1
ATOM 592 C C . GLY A 1 73 ? -12.044 31.480 31.705 1.00 84.56 73 GLY A C 1
ATOM 593 O O . GLY A 1 73 ? -12.695 32.041 32.587 1.00 84.56 73 GLY A O 1
ATOM 594 N N . LEU A 1 74 ? -11.060 30.624 31.999 1.00 83.44 74 LEU A N 1
ATOM 595 C CA . LEU A 1 74 ? -10.641 30.343 33.376 1.00 83.44 74 LEU A CA 1
ATOM 596 C C . LEU A 1 74 ? -9.924 31.542 34.009 1.00 83.44 74 LEU A C 1
ATOM 598 O O . LEU A 1 74 ? -10.133 31.819 35.189 1.00 83.44 74 LEU A O 1
ATOM 602 N N . GLU A 1 75 ? -9.116 32.272 33.243 1.00 86.31 75 GLU A N 1
ATOM 603 C CA . GLU A 1 75 ? -8.447 33.492 33.699 1.00 86.31 75 GLU A CA 1
ATOM 604 C C . GLU A 1 75 ? -9.452 34.598 34.033 1.00 86.31 75 GLU A C 1
ATOM 606 O O . GLU A 1 75 ? -9.333 35.219 35.091 1.00 86.31 75 GLU A O 1
ATOM 611 N N . GLN A 1 76 ? -10.484 34.789 33.204 1.00 89.81 76 GLN A N 1
ATOM 612 C CA . GLN A 1 76 ? -11.579 35.729 33.481 1.00 89.81 76 GLN A CA 1
ATOM 613 C C . GLN A 1 76 ? -12.301 35.388 34.787 1.00 89.81 76 GLN A C 1
ATOM 615 O O . GLN A 1 76 ? -12.489 36.251 35.639 1.00 89.81 76 GLN A O 1
ATOM 620 N N . LEU A 1 77 ? -12.623 34.114 34.999 1.00 89.31 77 LEU A N 1
ATOM 621 C CA . LEU A 1 77 ? -13.340 33.663 36.191 1.00 89.31 77 LEU A CA 1
ATOM 622 C C . LEU A 1 77 ? -12.489 33.807 37.470 1.00 89.31 77 LEU A C 1
ATOM 624 O O . LEU A 1 77 ? -12.991 34.160 38.538 1.00 89.31 77 LEU A O 1
ATOM 628 N N . VAL A 1 78 ? -11.170 33.604 37.370 1.00 89.06 78 VAL A N 1
ATOM 629 C CA . VAL A 1 78 ? -10.229 33.896 38.467 1.00 89.06 78 VAL A CA 1
ATOM 630 C C . VAL A 1 78 ? -10.134 35.399 38.738 1.00 89.06 78 VAL A C 1
ATOM 632 O O . VAL A 1 78 ? -10.041 35.800 39.902 1.00 89.06 78 VAL A O 1
ATOM 635 N N . GLN A 1 79 ? -10.161 36.232 37.697 1.00 89.06 79 GLN A N 1
ATOM 636 C CA . GLN A 1 79 ? -10.169 37.688 37.828 1.00 89.06 79 GLN A CA 1
ATOM 637 C C . GLN A 1 79 ? -11.441 38.164 38.549 1.00 89.06 79 GLN A C 1
ATOM 639 O O . GLN A 1 79 ? -11.341 38.905 39.526 1.00 89.06 79 GLN A O 1
ATOM 644 N N . GLU A 1 80 ? -12.610 37.648 38.163 1.00 88.56 80 GLU A N 1
ATOM 645 C CA . GLU A 1 80 ? -13.894 37.927 38.817 1.00 88.56 80 GLU A CA 1
ATOM 646 C C . GLU A 1 80 ? -13.879 37.533 40.299 1.00 88.56 80 GLU A C 1
ATOM 648 O O . GLU A 1 80 ? -14.281 38.316 41.162 1.00 88.56 80 GLU A O 1
ATOM 653 N N . TYR A 1 81 ? -13.352 36.350 40.638 1.00 85.81 81 TYR A N 1
ATOM 654 C CA . TYR A 1 81 ? -13.225 35.949 42.041 1.00 85.81 81 TYR A CA 1
ATOM 655 C C . TYR A 1 81 ? -12.279 36.852 42.832 1.00 85.81 81 TYR A C 1
ATOM 657 O O . TYR A 1 81 ? -12.542 37.144 44.000 1.00 85.81 81 TYR A O 1
ATOM 665 N N . ARG A 1 82 ? -11.183 37.315 42.224 1.00 88.31 82 ARG A N 1
ATOM 666 C CA . ARG A 1 82 ? -10.272 38.269 42.874 1.00 88.31 82 ARG A CA 1
ATOM 667 C C . ARG A 1 82 ? -10.959 39.600 43.142 1.00 88.31 82 ARG A C 1
ATOM 669 O O . ARG A 1 82 ? -10.797 40.148 44.229 1.00 88.31 82 ARG A O 1
ATOM 676 N N . GLU A 1 83 ? -11.739 40.097 42.191 1.00 89.31 83 GLU A N 1
ATOM 677 C CA . GLU A 1 83 ? -12.516 41.323 42.357 1.00 89.31 83 GLU A CA 1
ATOM 678 C C . GLU A 1 83 ? -13.566 41.178 43.459 1.00 89.31 83 GLU A C 1
ATOM 680 O O . GLU A 1 83 ? -13.641 42.037 44.333 1.00 89.31 83 GLU A O 1
ATOM 685 N N . GLN A 1 84 ? -14.301 40.064 43.502 1.00 84.62 84 GLN A N 1
ATOM 686 C CA . GLN A 1 84 ? -15.268 39.790 44.571 1.00 84.62 84 GLN A CA 1
ATOM 687 C C . GLN A 1 84 ? -14.605 39.718 45.953 1.00 84.62 84 GLN A C 1
ATOM 689 O O . GLN A 1 84 ? -15.122 40.277 46.918 1.00 84.62 84 GLN A O 1
ATOM 694 N N . VAL A 1 85 ? -13.437 39.077 46.068 1.00 84.25 85 VAL A N 1
ATOM 695 C CA . VAL A 1 85 ? -12.677 39.026 47.329 1.00 84.25 85 VAL A CA 1
ATOM 696 C C . VAL A 1 85 ? -12.185 40.415 47.737 1.00 84.25 85 VAL A C 1
ATOM 698 O O . VAL A 1 85 ? -12.247 40.760 48.917 1.00 84.25 85 VAL A O 1
ATOM 701 N N . ASN A 1 86 ? -11.735 41.233 46.785 1.00 86.06 86 ASN A N 1
ATOM 702 C CA . ASN A 1 86 ? -11.329 42.610 47.060 1.00 86.06 86 ASN A CA 1
ATOM 703 C C . ASN A 1 86 ? -12.520 43.466 47.503 1.00 86.06 86 ASN A C 1
ATOM 705 O O . ASN A 1 86 ? -12.410 44.159 48.508 1.00 86.06 86 ASN A O 1
ATOM 709 N N . GLN A 1 87 ? -13.673 43.344 46.842 1.00 86.94 87 GLN A N 1
ATOM 710 C CA . GLN A 1 87 ? -14.908 44.028 47.234 1.00 86.94 87 GLN A CA 1
ATOM 711 C C . GLN A 1 87 ? -15.373 43.607 48.632 1.00 86.94 87 GLN A C 1
ATOM 713 O O . GLN A 1 87 ? -15.747 44.456 49.436 1.00 86.94 87 GLN A O 1
ATOM 718 N N . LEU A 1 88 ? -15.321 42.313 48.963 1.00 82.69 88 LEU A N 1
ATOM 719 C CA . LEU A 1 88 ? -15.653 41.828 50.305 1.00 82.69 88 LEU A CA 1
ATOM 720 C C . LEU A 1 88 ? -14.660 42.337 51.359 1.00 82.69 88 LEU A C 1
ATOM 722 O O . LEU A 1 88 ? -15.074 42.722 52.451 1.00 82.69 88 LEU A O 1
ATOM 726 N N . ASN A 1 89 ? -13.366 42.389 51.040 1.00 78.19 89 ASN A N 1
ATOM 727 C CA . ASN A 1 89 ? -12.356 42.964 51.929 1.00 78.19 89 ASN A CA 1
ATOM 728 C C . ASN A 1 89 ? -12.546 44.474 52.117 1.00 78.19 89 ASN A C 1
ATOM 730 O O . ASN A 1 89 ? -12.408 44.962 53.236 1.00 78.19 89 ASN A O 1
ATOM 734 N N . GLU A 1 90 ? -12.911 45.209 51.069 1.00 84.50 90 GLU A N 1
ATOM 735 C CA . GLU A 1 90 ? -13.261 46.627 51.160 1.00 84.50 90 GLU A CA 1
ATOM 736 C C . GLU A 1 90 ? -14.534 46.842 51.980 1.00 84.50 90 GLU A C 1
ATOM 738 O O . GLU A 1 90 ? -14.566 47.738 52.814 1.00 84.50 90 GLU A O 1
ATOM 743 N N . GLN A 1 91 ? -15.555 45.992 51.835 1.00 79.56 91 GLN A N 1
ATOM 744 C CA . GLN A 1 91 ? -16.762 46.035 52.672 1.00 79.56 91 GLN A CA 1
ATOM 745 C C . GLN A 1 91 ? -16.458 45.731 54.145 1.00 79.56 91 GLN A C 1
ATOM 747 O O . GLN A 1 91 ? -17.048 46.339 55.040 1.00 79.56 91 GLN A O 1
ATOM 752 N N . LEU A 1 92 ? -15.519 44.820 54.414 1.00 70.56 92 LEU A N 1
ATOM 753 C CA . LEU A 1 92 ? -15.035 44.546 55.767 1.00 70.56 92 LEU A CA 1
ATOM 754 C C . LEU A 1 92 ? -14.204 45.708 56.327 1.00 70.56 92 LEU A C 1
ATOM 756 O O . LEU A 1 92 ? -14.340 46.018 57.507 1.00 70.56 92 LEU A O 1
ATOM 760 N N . ALA A 1 93 ? -13.401 46.377 55.498 1.00 71.31 93 ALA A N 1
ATOM 761 C CA . ALA A 1 93 ? -12.613 47.547 55.888 1.00 71.31 93 ALA A CA 1
ATOM 762 C C . ALA A 1 93 ? -13.465 48.823 56.051 1.00 71.31 93 ALA A C 1
ATOM 764 O O . ALA A 1 93 ? -13.159 49.668 56.889 1.00 71.31 93 ALA A O 1
ATOM 765 N N . ALA A 1 94 ? -14.548 48.959 55.281 1.00 72.50 94 ALA A N 1
ATOM 766 C CA . ALA A 1 94 ? -15.496 50.071 55.346 1.00 72.50 94 ALA A CA 1
ATOM 767 C C . ALA A 1 94 ? -16.488 49.945 56.512 1.00 72.50 94 ALA A C 1
ATOM 769 O O . ALA A 1 94 ? -17.189 50.907 56.836 1.00 72.50 94 ALA A O 1
ATOM 770 N N . ARG A 1 95 ? -16.554 48.781 57.170 1.00 61.84 95 ARG A N 1
ATOM 771 C CA . ARG A 1 95 ? -17.313 48.613 58.407 1.00 61.84 95 ARG A CA 1
ATOM 772 C C . ARG A 1 95 ? -16.553 49.327 59.534 1.00 61.84 95 ARG A C 1
ATOM 774 O O . ARG A 1 95 ? -15.457 48.892 59.878 1.00 61.84 95 ARG A O 1
ATOM 781 N N . PRO A 1 96 ? -17.093 50.409 60.125 1.00 54.31 96 PRO A N 1
ATOM 782 C CA . PRO A 1 96 ? -16.373 51.146 61.152 1.00 54.31 96 PRO A CA 1
ATOM 783 C C . PRO A 1 96 ? -16.115 50.242 62.360 1.00 54.31 96 PRO A C 1
ATOM 785 O O . PRO A 1 96 ? -17.041 49.641 62.912 1.00 54.31 96 PRO A O 1
ATOM 788 N N . GLU A 1 97 ? -14.850 50.156 62.774 1.00 45.84 97 GLU A N 1
ATOM 789 C CA . GLU A 1 97 ? -14.468 49.548 64.042 1.00 45.84 97 GLU A CA 1
ATOM 790 C C . GLU A 1 97 ? -15.198 50.259 65.188 1.00 45.84 97 GLU A C 1
ATOM 792 O O . GLU A 1 97 ? -14.968 51.439 65.470 1.00 45.84 97 GLU A O 1
ATOM 797 N N . VAL A 1 98 ? -16.088 49.536 65.869 1.00 45.62 98 VAL A N 1
ATOM 798 C CA . VAL A 1 98 ? -16.694 49.998 67.117 1.00 45.62 98 VAL A CA 1
ATOM 799 C C . VAL A 1 98 ? -15.612 49.955 68.195 1.00 45.62 98 VAL A C 1
ATOM 801 O O . VAL A 1 98 ? -15.369 48.930 68.828 1.00 45.62 98 VAL A O 1
ATOM 804 N N . LYS A 1 99 ? -14.944 51.091 68.392 1.00 42.22 99 LYS A N 1
ATOM 805 C CA . LYS A 1 99 ? -14.154 51.370 69.595 1.00 42.22 99 LYS A CA 1
ATOM 806 C C . LYS A 1 99 ? -15.109 51.391 70.799 1.00 42.22 99 LYS A C 1
ATOM 808 O O . LYS A 1 99 ? -16.127 52.084 70.726 1.00 42.22 99 LYS A O 1
ATOM 813 N N . PRO A 1 100 ? -14.825 50.683 71.906 1.00 41.00 100 PRO A N 1
ATOM 814 C CA . PRO A 1 100 ? -15.679 50.735 73.081 1.00 41.00 100 PRO A CA 1
ATOM 815 C C . PRO A 1 100 ? -15.432 52.066 73.801 1.00 41.00 100 PRO A C 1
ATOM 817 O O . PRO A 1 100 ? -14.427 52.238 74.488 1.00 41.00 100 PRO A O 1
ATOM 820 N N . ASN A 1 101 ? -16.335 53.029 73.615 1.00 37.41 101 ASN A N 1
ATOM 821 C CA . ASN A 1 101 ? -16.354 54.246 74.416 1.00 37.41 101 ASN A CA 1
ATOM 822 C C . ASN A 1 101 ? -16.929 53.932 75.799 1.00 37.41 101 ASN A C 1
ATOM 824 O O . ASN A 1 101 ? -18.088 53.546 75.943 1.00 37.41 101 ASN A O 1
ATOM 828 N N . ALA A 1 102 ? -16.081 54.114 76.807 1.00 42.53 102 ALA A N 1
ATOM 829 C CA . ALA A 1 102 ? -16.471 54.247 78.194 1.00 42.53 102 ALA A CA 1
ATOM 830 C C . ALA A 1 102 ? -17.261 55.551 78.403 1.00 42.53 102 ALA A C 1
ATOM 832 O O . ALA A 1 102 ? -16.953 56.574 77.794 1.00 42.53 102 ALA A O 1
ATOM 833 N N . ASN A 1 103 ? -18.200 55.481 79.347 1.00 39.06 103 ASN A N 1
ATOM 834 C CA . ASN A 1 103 ? -19.064 56.534 79.884 1.00 39.06 103 ASN A CA 1
ATOM 835 C C . ASN A 1 103 ? -20.332 56.825 79.078 1.00 39.06 103 ASN A C 1
ATOM 837 O O . ASN A 1 103 ? -20.284 57.521 78.073 1.00 39.06 103 ASN A O 1
ATOM 841 N N . LEU A 1 104 ? -21.463 56.352 79.617 1.00 42.47 104 LEU A N 1
ATOM 842 C CA . LEU A 1 104 ? -22.682 57.128 79.879 1.00 42.47 104 LEU A CA 1
ATOM 843 C C . LEU A 1 104 ? -23.602 56.309 80.811 1.00 42.47 104 LEU A C 1
ATOM 845 O O . LEU A 1 104 ? -24.258 55.360 80.401 1.00 42.47 104 LEU A O 1
ATOM 849 N N . THR A 1 105 ? -23.548 56.671 82.095 1.00 37.94 105 THR A N 1
ATOM 850 C CA . THR A 1 105 ? -24.689 56.811 83.021 1.00 37.94 105 THR A CA 1
ATOM 851 C C . THR A 1 105 ? -25.795 55.749 82.985 1.00 37.94 105 THR A C 1
ATOM 853 O O . THR A 1 105 ? -26.770 55.856 82.245 1.00 37.94 105 THR A O 1
ATOM 856 N N . ASN A 1 106 ? -25.697 54.806 83.926 1.00 47.91 106 ASN A N 1
ATOM 857 C CA . ASN A 1 106 ? -26.861 54.182 84.547 1.00 47.91 106 ASN A CA 1
ATOM 858 C C . ASN A 1 106 ? -27.665 55.262 85.274 1.00 47.91 106 ASN A C 1
ATOM 860 O O . ASN A 1 106 ? -27.182 55.776 86.274 1.00 47.91 106 ASN A O 1
ATOM 864 N N . GLU A 1 107 ? -28.852 55.583 84.772 1.00 42.53 107 GLU A N 1
ATOM 865 C CA . GLU A 1 107 ? -30.036 55.946 85.559 1.00 42.53 107 GLU A CA 1
ATOM 866 C C . GLU A 1 107 ? -31.187 56.231 84.593 1.00 42.53 107 GLU A C 1
ATOM 868 O O . GLU A 1 107 ? -31.339 57.336 84.084 1.00 42.53 107 GLU A O 1
ATOM 873 N N . THR A 1 108 ? -31.971 55.197 84.280 1.00 40.16 108 THR A N 1
ATOM 874 C CA . THR A 1 108 ? -33.444 55.199 84.342 1.00 40.16 108 THR A CA 1
ATOM 875 C C . THR A 1 108 ? -34.012 53.900 83.760 1.00 40.16 108 THR A C 1
ATOM 877 O O . THR A 1 108 ? -33.571 53.412 82.728 1.00 40.16 108 THR A O 1
ATOM 880 N N . ALA A 1 109 ? -35.046 53.398 84.440 1.00 39.91 109 ALA A N 1
ATOM 881 C CA . ALA A 1 109 ? -36.037 52.427 83.976 1.00 39.91 109 ALA A CA 1
ATOM 882 C C . ALA A 1 109 ? -35.611 50.946 83.863 1.00 39.91 109 ALA A C 1
ATOM 884 O O . ALA A 1 109 ? -35.138 50.476 82.836 1.00 39.91 109 ALA A O 1
ATOM 885 N N . ASN A 1 110 ? -35.893 50.202 84.943 1.00 48.66 110 ASN A N 1
ATOM 886 C CA . ASN A 1 110 ? -36.368 48.811 84.961 1.00 48.66 110 ASN A CA 1
ATOM 887 C C . ASN A 1 110 ? -36.301 48.039 83.625 1.00 48.66 110 ASN A C 1
ATOM 889 O O . ASN A 1 110 ? -37.190 48.222 82.788 1.00 48.66 110 ASN A O 1
ATOM 893 N N . PRO A 1 111 ? -35.430 47.025 83.474 1.00 48.84 111 PRO A N 1
ATOM 894 C CA . PRO A 1 111 ? -35.865 45.852 82.748 1.00 48.84 111 PRO A CA 1
ATOM 895 C C . PRO A 1 111 ? -36.843 45.139 83.683 1.00 48.84 111 PRO A C 1
ATOM 897 O O . PRO A 1 111 ? -36.466 44.670 84.756 1.00 48.84 111 PRO A O 1
ATOM 900 N N . ASN A 1 112 ? -38.123 45.070 83.322 1.00 52.62 112 ASN A N 1
ATOM 901 C CA . ASN A 1 112 ? -38.974 44.051 83.925 1.00 52.62 112 ASN A CA 1
ATOM 902 C C . ASN A 1 112 ? -38.231 42.710 83.756 1.00 52.62 112 ASN A C 1
ATOM 904 O O . ASN A 1 112 ? -37.957 42.349 82.607 1.00 52.62 112 ASN A O 1
ATOM 908 N N . PRO A 1 113 ? -37.911 41.954 84.825 1.00 58.97 113 PRO A N 1
ATOM 909 C CA . PRO A 1 113 ? -37.285 40.639 84.675 1.00 58.97 113 PRO A CA 1
ATOM 910 C C . PRO A 1 113 ? -38.156 39.706 83.817 1.00 58.97 113 PRO A C 1
ATOM 912 O O . PRO A 1 113 ? -37.639 38.804 83.172 1.00 58.97 113 PRO A O 1
ATOM 915 N N . ALA A 1 114 ? -39.461 39.988 83.728 1.00 60.97 114 ALA A N 1
ATOM 916 C CA . ALA A 1 114 ? -40.396 39.335 82.820 1.00 60.97 114 ALA A CA 1
ATOM 917 C C . ALA A 1 114 ? -40.156 39.651 81.327 1.00 60.97 114 ALA A C 1
ATOM 919 O O . ALA A 1 114 ? -40.213 38.742 80.511 1.00 60.97 114 ALA A O 1
ATOM 920 N N . ALA A 1 115 ? -39.840 40.897 80.947 1.00 60.44 115 ALA A N 1
ATOM 921 C CA . ALA A 1 115 ? -39.660 41.275 79.538 1.00 60.44 115 ALA A CA 1
ATOM 922 C C . ALA A 1 115 ? -38.305 40.810 78.970 1.00 60.44 115 ALA A C 1
ATOM 924 O O . ALA A 1 115 ? -38.219 40.420 77.808 1.00 60.44 115 ALA A O 1
ATOM 925 N N . ALA A 1 116 ? -37.254 40.805 79.799 1.00 64.38 116 ALA A N 1
ATOM 926 C CA . ALA A 1 116 ? -35.968 40.201 79.444 1.00 64.38 116 ALA A CA 1
ATOM 927 C C . ALA A 1 116 ? -36.082 38.668 79.334 1.00 64.38 116 ALA A C 1
ATOM 929 O O . ALA A 1 116 ? -35.619 38.094 78.353 1.00 64.38 116 ALA A O 1
ATOM 930 N N . ALA A 1 117 ? -36.796 38.020 80.266 1.00 72.75 117 ALA A N 1
ATOM 931 C CA . ALA A 1 117 ? -37.056 36.581 80.207 1.00 72.75 117 ALA A CA 1
ATOM 932 C C . ALA A 1 117 ? -37.913 36.169 78.995 1.00 72.75 117 ALA A C 1
ATOM 934 O O . ALA A 1 117 ? -37.672 35.114 78.414 1.00 72.75 117 ALA A O 1
ATOM 935 N N . GLU A 1 118 ? -38.882 36.989 78.571 1.00 72.81 118 GLU A N 1
ATOM 936 C CA . GLU A 1 118 ? -39.669 36.737 77.353 1.00 72.81 118 GLU A CA 1
ATOM 937 C C . GLU A 1 118 ? -38.837 36.868 76.066 1.00 72.81 118 GLU A C 1
ATOM 939 O O . GLU A 1 118 ? -39.007 36.070 75.139 1.00 72.81 118 GLU A O 1
ATOM 944 N N . LEU A 1 119 ? -37.918 37.839 75.994 1.00 74.31 119 LEU A N 1
ATOM 945 C CA . LEU A 1 119 ? -36.999 37.983 74.858 1.00 74.31 119 LEU A CA 1
ATOM 946 C C . LEU A 1 119 ? -35.992 36.827 74.796 1.00 74.31 119 LEU A C 1
ATOM 948 O O . LEU A 1 119 ? -35.765 36.290 73.710 1.00 74.31 119 LEU A O 1
ATOM 952 N N . ASP A 1 120 ? -35.465 36.391 75.942 1.00 77.88 120 ASP A N 1
ATOM 953 C CA . ASP A 1 120 ? -34.570 35.234 76.036 1.00 77.88 120 ASP A CA 1
ATOM 954 C C . ASP A 1 120 ? -35.292 33.925 75.687 1.00 77.88 120 ASP A C 1
ATOM 956 O O . ASP A 1 120 ? -34.765 33.116 74.923 1.00 77.88 120 ASP A O 1
ATOM 960 N N . ALA A 1 121 ? -36.533 33.733 76.147 1.00 80.88 121 ALA A N 1
ATOM 961 C CA . ALA A 1 121 ? -37.350 32.573 75.787 1.00 80.88 121 ALA A CA 1
ATOM 962 C C . ALA A 1 121 ? -37.657 32.532 74.279 1.00 80.88 121 ALA A C 1
ATOM 964 O O . ALA A 1 121 ? -37.608 31.473 73.652 1.00 80.88 121 ALA A O 1
ATOM 965 N N . ARG A 1 122 ? -37.921 33.690 73.661 1.00 82.56 122 ARG A N 1
ATOM 966 C CA . ARG A 1 122 ? -38.163 33.794 72.214 1.00 82.56 122 ARG A CA 1
ATOM 967 C C . ARG A 1 122 ? -36.888 33.605 71.387 1.00 82.56 122 ARG A C 1
ATOM 969 O O . ARG A 1 122 ? -36.959 33.052 70.289 1.00 82.56 122 ARG A O 1
ATOM 976 N N . ALA A 1 123 ? -35.733 34.027 71.900 1.00 79.81 123 ALA A N 1
ATOM 977 C CA . ALA A 1 123 ? -34.432 33.749 71.298 1.00 79.81 123 ALA A CA 1
ATOM 978 C C . ALA A 1 123 ? -34.075 32.254 71.383 1.00 79.81 123 ALA A C 1
ATOM 980 O O . ALA A 1 123 ? -33.621 31.687 70.391 1.00 79.81 123 ALA A O 1
ATOM 981 N N . GLN A 1 124 ? -34.354 31.600 72.515 1.00 83.19 124 GLN A N 1
ATOM 982 C CA . GLN A 1 124 ? -34.165 30.155 72.700 1.00 83.19 124 GLN A CA 1
ATOM 983 C C . GLN A 1 124 ? -35.097 29.326 71.807 1.00 83.19 124 GLN A C 1
ATOM 985 O O . GLN A 1 124 ? -34.652 28.344 71.218 1.00 83.19 124 GLN A O 1
ATOM 990 N N . ALA A 1 125 ? -36.356 29.741 71.637 1.00 83.81 125 ALA A N 1
ATOM 991 C CA . ALA A 1 125 ? -37.287 29.081 70.720 1.00 83.81 125 ALA A CA 1
ATOM 992 C C . ALA A 1 125 ? -36.801 29.145 69.260 1.00 83.81 125 ALA A C 1
ATOM 994 O O . ALA A 1 125 ? -36.753 28.122 68.584 1.00 83.81 125 ALA A O 1
ATOM 995 N N . ARG A 1 126 ? -36.345 30.318 68.795 1.00 85.12 126 ARG A N 1
ATOM 996 C CA . ARG A 1 126 ? -35.757 30.471 67.449 1.00 85.12 126 ARG A CA 1
ATOM 997 C C . ARG A 1 126 ? -34.452 29.696 67.276 1.00 85.12 126 ARG A C 1
ATOM 999 O O . ARG A 1 126 ? -34.211 29.153 66.203 1.00 85.12 126 ARG A O 1
ATOM 1006 N N . ALA A 1 127 ? -33.610 29.648 68.310 1.00 84.19 127 ALA A N 1
ATOM 1007 C CA . ALA A 1 127 ? -32.400 28.833 68.300 1.00 84.19 127 ALA A CA 1
ATOM 1008 C C . ALA A 1 127 ? -32.750 27.346 68.122 1.00 84.19 127 ALA A C 1
ATOM 1010 O O . ALA A 1 127 ? -32.220 26.715 67.212 1.00 84.19 127 ALA A O 1
ATOM 1011 N N . ALA A 1 128 ? -33.713 26.825 68.889 1.00 87.44 128 ALA A N 1
ATOM 1012 C CA . ALA A 1 128 ? -34.184 25.445 68.773 1.00 87.44 128 ALA A CA 1
ATOM 1013 C C . ALA A 1 128 ? -34.812 25.138 67.399 1.00 87.44 128 ALA A C 1
ATOM 1015 O O . ALA A 1 128 ? -34.544 24.084 66.821 1.00 87.44 128 ALA A O 1
ATOM 1016 N N . GLU A 1 129 ? -35.598 26.065 66.840 1.00 88.50 129 GLU A N 1
ATOM 1017 C CA . GLU A 1 129 ? -36.129 25.957 65.474 1.00 88.50 129 GLU A CA 1
ATOM 1018 C C . GLU A 1 129 ? -34.984 25.878 64.451 1.00 88.50 129 GLU A C 1
ATOM 1020 O O . GLU A 1 129 ? -34.920 24.914 63.686 1.00 88.50 129 GLU A O 1
ATOM 1025 N N . SER A 1 130 ? -34.014 26.799 64.505 1.00 85.06 130 SER A N 1
ATOM 1026 C CA . SER A 1 130 ? -32.852 26.783 63.605 1.00 85.06 130 SER A CA 1
ATOM 1027 C C . SER A 1 130 ? -31.977 25.535 63.768 1.00 85.06 130 SER A C 1
ATOM 1029 O O . SER A 1 130 ? -31.458 25.008 62.788 1.00 85.06 130 SER A O 1
ATOM 1031 N N . GLU A 1 131 ? -31.833 25.006 64.984 1.00 89.62 131 GLU A N 1
ATOM 1032 C CA . GLU A 1 131 ? -31.102 23.763 65.243 1.00 89.62 131 GLU A CA 1
ATOM 1033 C C . GLU A 1 131 ? -31.820 22.556 64.637 1.00 89.62 131 GLU A C 1
ATOM 1035 O O . GLU A 1 131 ? -31.171 21.676 64.063 1.00 89.62 131 GLU A O 1
ATOM 1040 N N . SER A 1 132 ? -33.154 22.534 64.707 1.00 90.06 132 SER A N 1
ATOM 1041 C CA . SER A 1 132 ? -33.969 21.502 64.069 1.00 90.06 132 SER A CA 1
ATOM 1042 C C . SER A 1 132 ? -33.869 21.567 62.540 1.00 90.06 132 SER A C 1
ATOM 1044 O O . SER A 1 132 ? -33.659 20.539 61.894 1.00 90.06 132 SER A O 1
ATOM 1046 N N . GLU A 1 133 ? -33.892 22.769 61.956 1.00 93.81 133 GLU A N 1
ATOM 1047 C CA . GLU A 1 133 ? -33.691 22.984 60.520 1.00 93.81 133 GLU A CA 1
ATOM 1048 C C . GLU A 1 133 ? -32.283 22.559 60.087 1.00 93.81 133 GLU A C 1
ATOM 1050 O O . GLU A 1 133 ? -32.121 21.830 59.108 1.00 93.81 133 GLU A O 1
ATOM 1055 N N . MET A 1 134 ? -31.258 22.922 60.861 1.00 92.00 134 MET A N 1
ATOM 1056 C CA . MET A 1 134 ? -29.877 22.500 60.626 1.00 92.00 134 MET A CA 1
ATOM 1057 C C . MET A 1 134 ? -29.715 20.980 60.728 1.00 92.00 134 MET A C 1
ATOM 1059 O O . MET A 1 134 ? -28.945 20.396 59.965 1.00 92.00 134 MET A O 1
ATOM 1063 N N . ALA A 1 135 ? -30.436 20.314 61.633 1.00 93.19 135 ALA A N 1
ATOM 1064 C CA . ALA A 1 135 ? -30.438 18.858 61.733 1.00 93.19 135 ALA A CA 1
ATOM 1065 C C . ALA A 1 135 ? -31.089 18.203 60.501 1.00 93.19 135 ALA A C 1
ATOM 1067 O O . ALA A 1 135 ? -30.531 17.253 59.942 1.00 93.19 135 ALA A O 1
ATOM 1068 N N . VAL A 1 136 ? -32.217 18.741 60.027 1.00 95.00 136 VAL A N 1
ATOM 1069 C CA . VAL A 1 136 ? -32.887 18.269 58.806 1.00 95.00 136 VAL A CA 1
ATOM 1070 C C . VAL A 1 136 ? -31.989 18.473 57.586 1.00 95.00 136 VAL A C 1
ATOM 1072 O O . VAL A 1 136 ? -31.756 17.518 56.843 1.00 95.00 136 VAL A O 1
ATOM 1075 N N . LEU A 1 137 ? -31.409 19.660 57.408 1.00 94.44 137 LEU A N 1
ATOM 1076 C CA . LEU A 1 137 ? -30.499 19.959 56.300 1.00 94.44 137 LEU A CA 1
ATOM 1077 C C . LEU A 1 137 ? -29.254 19.064 56.323 1.00 94.44 137 LEU A C 1
ATOM 1079 O O . LEU A 1 137 ? -28.872 18.518 55.290 1.00 94.44 137 LEU A O 1
ATOM 1083 N N . ARG A 1 138 ? -28.663 18.816 57.499 1.00 94.62 138 ARG A N 1
ATOM 1084 C CA . ARG A 1 138 ? -27.547 17.863 57.647 1.00 94.62 138 ARG A CA 1
ATOM 1085 C C . ARG A 1 138 ? -27.941 16.447 57.237 1.00 94.62 138 ARG A C 1
ATOM 1087 O O . ARG A 1 138 ? -27.163 15.766 56.574 1.00 94.62 138 ARG A O 1
ATOM 1094 N N . SER A 1 139 ? -29.147 16.004 57.592 1.00 94.81 139 SER A N 1
ATOM 1095 C CA . SER A 1 139 ? -29.642 14.683 57.186 1.00 94.81 139 SER A CA 1
ATOM 1096 C C . SER A 1 139 ? -29.853 14.578 55.669 1.00 94.81 139 SER A C 1
ATOM 1098 O O . SER A 1 139 ? -29.544 13.546 55.070 1.00 94.81 139 SER A O 1
ATOM 1100 N N . GLN A 1 140 ? -30.318 15.657 55.031 1.00 96.44 140 GLN A N 1
ATOM 1101 C CA . GLN A 1 140 ? -30.494 15.730 53.582 1.00 96.44 140 GLN A CA 1
ATOM 1102 C C . GLN A 1 140 ? -29.151 15.742 52.851 1.00 96.44 140 GLN A C 1
ATOM 1104 O O . GLN A 1 140 ? -28.994 14.993 51.888 1.00 96.44 140 GLN A O 1
ATOM 1109 N N . LEU A 1 141 ? -28.166 16.504 53.340 1.00 95.00 141 LEU A N 1
ATOM 1110 C CA . LEU A 1 141 ? -26.801 16.488 52.809 1.00 95.00 141 LEU A CA 1
ATOM 1111 C C . LEU A 1 141 ? -26.197 15.086 52.884 1.00 95.00 141 LEU A C 1
ATOM 1113 O O . LEU A 1 141 ? -25.759 14.561 51.867 1.00 95.00 141 LEU A O 1
ATOM 1117 N N . ALA A 1 142 ? -26.294 14.420 54.037 1.00 95.75 142 ALA A N 1
ATOM 1118 C CA . ALA A 1 142 ? -25.796 13.054 54.188 1.00 95.75 142 ALA A CA 1
ATOM 1119 C C . ALA A 1 142 ? -26.496 12.055 53.243 1.00 95.75 142 ALA A C 1
ATOM 1121 O O . ALA A 1 142 ? -25.890 11.084 52.787 1.00 95.75 142 ALA A O 1
ATOM 1122 N N . ARG A 1 143 ? -27.784 12.263 52.935 1.00 96.75 143 ARG A N 1
ATOM 1123 C CA . ARG A 1 143 ? -28.513 11.446 51.953 1.00 96.75 143 ARG A CA 1
ATOM 1124 C C . ARG A 1 143 ? -28.026 11.711 50.528 1.00 96.75 143 ARG A C 1
ATOM 1126 O O . ARG A 1 143 ? -27.803 10.749 49.795 1.00 96.75 143 ARG A O 1
ATOM 1133 N N . LEU A 1 144 ? -27.870 12.977 50.149 1.00 96.12 144 LEU A N 1
ATOM 1134 C CA . LEU A 1 144 ? -27.396 13.375 48.824 1.00 96.12 144 LEU A CA 1
ATOM 1135 C C . LEU A 1 144 ? -25.953 12.921 48.584 1.00 96.12 144 LEU A C 1
ATOM 1137 O O . LEU A 1 144 ? -25.664 12.386 47.521 1.00 96.12 144 LEU A O 1
ATOM 1141 N N . GLU A 1 145 ? -25.074 13.026 49.582 1.00 96.06 145 GLU A N 1
ATOM 1142 C CA . GLU A 1 145 ? -23.695 12.524 49.515 1.00 96.06 145 GLU A CA 1
ATOM 1143 C C . GLU A 1 145 ? -23.649 11.012 49.265 1.00 96.06 145 GLU A C 1
ATOM 1145 O O . GLU A 1 145 ? -22.889 10.543 48.417 1.00 96.06 145 GLU A O 1
ATOM 1150 N N . LYS A 1 146 ? -24.507 10.233 49.940 1.00 96.56 146 LYS A N 1
ATOM 1151 C CA . LYS A 1 146 ? -24.622 8.787 49.688 1.00 96.56 146 LYS A CA 1
ATOM 1152 C C . LYS A 1 146 ? -25.124 8.482 48.278 1.00 96.56 146 LYS A C 1
ATOM 1154 O O . LYS A 1 146 ? -24.636 7.541 47.656 1.00 96.56 146 LYS A O 1
ATOM 1159 N N . GLN A 1 147 ? -26.089 9.253 47.777 1.00 97.06 147 GLN A N 1
ATOM 1160 C CA . GLN A 1 147 ? -26.594 9.095 46.411 1.00 97.06 147 GLN A CA 1
ATOM 1161 C C . GLN A 1 147 ? -25.524 9.445 45.373 1.00 97.06 147 GLN A C 1
ATOM 1163 O O . GLN A 1 147 ? -25.339 8.678 44.434 1.00 97.06 147 GLN A O 1
ATOM 1168 N N . LEU A 1 148 ? -24.769 10.527 45.581 1.00 96.00 148 LEU A N 1
ATOM 1169 C CA . LEU A 1 148 ? -23.632 10.898 44.736 1.00 96.00 148 LEU A CA 1
ATOM 1170 C C . LEU A 1 148 ? -22.552 9.815 44.732 1.00 96.00 148 LEU A C 1
ATOM 1172 O O . LEU A 1 148 ? -22.072 9.441 43.670 1.00 96.00 148 LEU A O 1
ATOM 1176 N N . ALA A 1 149 ? -22.197 9.264 45.894 1.00 95.69 149 ALA A N 1
ATOM 1177 C CA . ALA A 1 149 ? -21.215 8.186 45.976 1.00 95.69 149 ALA A CA 1
ATOM 1178 C C . ALA A 1 149 ? -21.669 6.922 45.221 1.00 95.69 149 ALA A C 1
ATOM 1180 O O . ALA A 1 149 ? -20.862 6.294 44.536 1.00 95.69 149 ALA A O 1
ATOM 1181 N N . ALA A 1 150 ? -22.956 6.567 45.312 1.00 96.62 150 ALA A N 1
ATOM 1182 C CA . ALA A 1 150 ? -23.529 5.436 44.582 1.00 96.62 150 ALA A CA 1
ATOM 1183 C C . ALA A 1 150 ? -23.596 5.685 43.065 1.00 96.62 150 ALA A C 1
ATOM 1185 O O . ALA A 1 150 ? -23.277 4.797 42.283 1.00 96.62 150 ALA A O 1
ATOM 1186 N N . GLN A 1 151 ? -23.962 6.896 42.638 1.00 96.62 151 GLN A N 1
ATOM 1187 C CA . GLN A 1 151 ? -23.964 7.254 41.218 1.00 96.62 151 GLN A CA 1
ATOM 1188 C C . GLN A 1 151 ? -22.550 7.322 40.641 1.00 96.62 151 GLN A C 1
ATOM 1190 O O . GLN A 1 151 ? -22.331 6.870 39.525 1.00 96.62 151 GLN A O 1
ATOM 1195 N N . ASN A 1 152 ? -21.573 7.820 41.400 1.00 95.38 152 ASN A N 1
ATOM 1196 C CA . ASN A 1 152 ? -20.178 7.861 40.965 1.00 95.38 152 ASN A CA 1
ATOM 1197 C C . ASN A 1 152 ? -19.591 6.456 40.785 1.00 95.38 152 ASN A C 1
ATOM 1199 O O . ASN A 1 152 ? -18.833 6.230 39.845 1.00 95.38 152 ASN A O 1
ATOM 1203 N N . SER A 1 153 ? -19.941 5.498 41.651 1.00 95.56 153 SER A N 1
ATOM 1204 C CA . SER A 1 153 ? -19.492 4.113 41.475 1.00 95.56 153 SER A CA 1
ATOM 1205 C C . SER A 1 153 ? -20.159 3.440 40.274 1.00 95.56 153 SER A C 1
ATOM 1207 O O . SER A 1 153 ? -19.491 2.726 39.528 1.00 95.56 153 SER A O 1
ATOM 1209 N N . GLU A 1 154 ? -21.444 3.707 40.034 1.00 95.50 154 GLU A N 1
ATOM 1210 C CA . GLU A 1 154 ? -22.142 3.246 38.832 1.00 95.50 154 GLU A CA 1
ATOM 1211 C C . GLU A 1 154 ? -21.537 3.857 37.561 1.00 95.50 154 GLU A C 1
ATOM 1213 O O . GLU A 1 154 ? -21.268 3.137 36.600 1.00 95.50 154 GLU A O 1
ATOM 1218 N N . MET A 1 155 ? -21.241 5.158 37.581 1.00 93.19 155 MET A N 1
ATOM 1219 C CA . MET A 1 155 ? -20.593 5.864 36.479 1.00 93.19 155 MET A CA 1
ATOM 1220 C C . MET A 1 155 ? -19.221 5.262 36.168 1.00 93.19 155 MET A C 1
ATOM 1222 O O . MET A 1 155 ? -18.968 4.940 35.014 1.00 93.19 155 MET A O 1
ATOM 1226 N N . ALA A 1 156 ? -18.394 4.981 37.179 1.00 94.06 156 ALA A N 1
ATOM 1227 C CA . ALA A 1 156 ? -17.095 4.335 36.982 1.00 94.06 156 ALA A CA 1
ATOM 1228 C C . ALA A 1 156 ? -17.213 2.939 36.335 1.00 94.06 156 ALA A C 1
ATOM 1230 O O . ALA A 1 156 ? -16.414 2.569 35.472 1.00 94.06 156 ALA A O 1
ATOM 1231 N N . LEU A 1 157 ? -18.226 2.150 36.713 1.00 95.00 157 LEU A N 1
ATOM 1232 C CA . LEU A 1 157 ? -18.481 0.843 36.097 1.00 95.00 157 LEU A CA 1
ATOM 1233 C C . LEU A 1 157 ? -18.939 0.972 34.642 1.00 95.00 157 LEU A C 1
ATOM 1235 O O . LEU A 1 157 ? -18.533 0.172 33.796 1.00 95.00 157 LEU A O 1
ATOM 1239 N N . LEU A 1 158 ? -19.798 1.949 34.349 1.00 92.56 158 LEU A N 1
ATOM 1240 C CA . LEU A 1 158 ? -20.266 2.215 32.992 1.00 92.56 158 LEU A CA 1
ATOM 1241 C C . LEU A 1 158 ? -19.136 2.745 32.108 1.00 92.56 158 LEU A C 1
ATOM 1243 O O . LEU A 1 158 ? -18.988 2.271 30.987 1.00 92.56 158 LEU A O 1
ATOM 1247 N N . GLU A 1 159 ? -18.297 3.642 32.619 1.00 92.00 159 GLU A N 1
ATOM 1248 C CA . GLU A 1 159 ? -17.099 4.133 31.933 1.00 92.00 159 GLU A CA 1
ATOM 1249 C C . GLU A 1 159 ? -16.138 2.991 31.605 1.00 92.00 159 GLU A C 1
ATOM 1251 O O . GLU A 1 159 ? -15.665 2.893 30.476 1.00 92.00 159 GLU A O 1
ATOM 1256 N N . HIS A 1 160 ? -15.909 2.073 32.547 1.00 94.25 160 HIS A N 1
ATOM 1257 C CA . HIS A 1 160 ? -15.081 0.897 32.299 1.00 94.25 160 HIS A CA 1
ATOM 1258 C C . HIS A 1 160 ? -15.664 -0.001 31.198 1.00 94.25 160 HIS A C 1
ATOM 1260 O O . HIS A 1 160 ? -14.939 -0.442 30.309 1.00 94.25 160 HIS A O 1
ATOM 1266 N N . LYS A 1 161 ? -16.977 -0.256 31.220 1.00 93.69 161 LYS A N 1
ATOM 1267 C CA . LYS A 1 161 ? -17.666 -1.045 30.184 1.00 93.69 161 LYS A CA 1
ATOM 1268 C C . LYS A 1 161 ? -17.600 -0.379 28.812 1.00 93.69 161 LYS A C 1
ATOM 1270 O O . LYS A 1 161 ? -17.279 -1.033 27.825 1.00 93.69 161 LYS A O 1
ATOM 1275 N N . ILE A 1 162 ? -17.827 0.931 28.751 1.00 91.31 162 ILE A N 1
ATOM 1276 C CA . ILE A 1 162 ? -17.676 1.713 27.518 1.00 91.31 162 ILE A CA 1
ATOM 1277 C C . ILE A 1 162 ? -16.219 1.657 27.035 1.00 91.31 162 ILE A C 1
ATOM 1279 O O . ILE A 1 162 ? -15.981 1.480 25.843 1.00 91.31 162 ILE A O 1
ATOM 1283 N N . GLY A 1 163 ? -15.245 1.708 27.948 1.00 90.44 163 GLY A N 1
ATOM 1284 C CA . GLY A 1 163 ? -13.825 1.515 27.645 1.00 90.44 163 GLY A CA 1
ATOM 1285 C C . GLY A 1 163 ? -13.491 0.131 27.073 1.00 90.44 163 GLY A C 1
ATOM 1286 O O . GLY A 1 163 ? -12.566 0.011 26.275 1.00 90.44 163 GLY A O 1
ATOM 1287 N N . GLN A 1 164 ? -14.263 -0.904 27.417 1.00 93.06 164 GLN A N 1
ATOM 1288 C CA . GLN A 1 164 ? -14.170 -2.242 26.814 1.00 93.06 164 GLN A CA 1
ATOM 1289 C C . GLN A 1 164 ? -14.887 -2.356 25.458 1.00 93.06 164 GLN A C 1
ATOM 1291 O O . GLN A 1 164 ? -14.716 -3.358 24.763 1.00 93.06 164 GLN A O 1
ATOM 1296 N N . GLY A 1 165 ? -15.661 -1.341 25.065 1.00 91.00 165 GLY A N 1
ATOM 1297 C CA . GLY A 1 165 ? -16.434 -1.324 23.825 1.00 91.00 165 GLY A CA 1
ATOM 1298 C C . GLY A 1 165 ? -17.892 -1.765 23.975 1.00 91.00 165 GLY A C 1
ATOM 1299 O O . GLY A 1 165 ? -18.551 -2.006 22.960 1.00 91.00 165 GLY A O 1
ATOM 1300 N N . ASP A 1 166 ? -18.420 -1.857 25.202 1.00 92.62 166 ASP A N 1
ATOM 1301 C CA . ASP A 1 166 ? -19.857 -2.053 25.403 1.00 92.62 166 ASP A CA 1
ATOM 1302 C C . ASP A 1 166 ? -20.640 -0.846 24.870 1.00 92.62 166 ASP A C 1
ATOM 1304 O O . ASP A 1 166 ? -20.227 0.311 24.967 1.00 92.62 166 ASP A O 1
ATOM 1308 N N . TYR A 1 167 ? -21.823 -1.119 24.330 1.00 91.50 167 TYR A N 1
ATOM 1309 C CA . TYR A 1 167 ? -22.702 -0.113 23.747 1.00 91.50 167 TYR A CA 1
ATOM 1310 C C . TYR A 1 167 ? -24.155 -0.389 24.122 1.00 91.50 167 TYR A C 1
ATOM 1312 O O . TYR A 1 167 ? -24.538 -1.508 24.467 1.00 91.50 167 TYR A O 1
ATOM 1320 N N . ASN A 1 168 ? -24.994 0.643 24.037 1.00 91.31 168 ASN A N 1
ATOM 1321 C CA . ASN A 1 168 ? -26.420 0.501 24.296 1.00 91.31 168 ASN A CA 1
ATOM 1322 C C . ASN A 1 168 ? -27.159 0.066 23.012 1.00 91.31 168 ASN A C 1
ATOM 1324 O O . ASN A 1 168 ? -27.252 0.860 22.071 1.00 91.31 168 ASN A O 1
ATOM 1328 N N . PRO A 1 169 ? -27.749 -1.145 22.963 1.00 91.31 169 PRO A N 1
ATOM 1329 C CA . PRO A 1 169 ? -28.397 -1.670 21.760 1.00 91.31 169 PRO A CA 1
ATOM 1330 C C . PRO A 1 169 ? -29.708 -0.955 21.399 1.00 91.31 169 PRO A C 1
ATOM 1332 O O . PRO A 1 169 ? -30.218 -1.141 20.297 1.00 91.31 169 PRO A O 1
ATOM 1335 N N . ARG A 1 170 ? -30.283 -0.147 22.307 1.00 93.88 170 ARG A N 1
ATOM 1336 C CA . ARG A 1 170 ? -31.492 0.648 22.018 1.00 93.88 170 ARG A CA 1
ATOM 1337 C C . ARG A 1 170 ? -31.187 1.917 21.229 1.00 93.88 170 ARG A C 1
ATOM 1339 O O . ARG A 1 170 ? -32.034 2.363 20.465 1.00 93.88 170 ARG A O 1
ATOM 1346 N N . THR A 1 171 ? -30.015 2.509 21.442 1.00 94.00 171 THR A N 1
ATOM 1347 C CA . THR A 1 171 ? -29.619 3.779 20.816 1.00 94.00 171 THR A CA 1
ATOM 1348 C C . THR A 1 171 ? -28.674 3.566 19.646 1.00 94.00 171 THR A C 1
ATOM 1350 O O . THR A 1 171 ? -28.703 4.331 18.687 1.00 94.00 171 THR A O 1
ATOM 1353 N N . THR A 1 172 ? -27.841 2.528 19.718 1.00 91.50 172 THR A N 1
ATOM 1354 C CA . THR A 1 172 ? -26.703 2.353 18.821 1.00 91.50 172 THR A CA 1
ATOM 1355 C C . THR A 1 172 ? -26.728 0.956 18.223 1.00 91.50 172 THR A C 1
ATOM 1357 O O . THR A 1 172 ? -26.753 -0.044 18.939 1.00 91.50 172 THR A O 1
ATOM 1360 N N . ARG A 1 173 ? -26.692 0.882 16.890 1.00 94.06 173 ARG A N 1
ATOM 1361 C CA . ARG A 1 173 ? -26.563 -0.373 16.149 1.00 94.06 173 ARG A CA 1
ATOM 1362 C C . ARG A 1 173 ? -25.170 -0.457 15.547 1.00 94.06 173 ARG A C 1
ATOM 1364 O O . ARG A 1 173 ? -24.777 0.425 14.790 1.00 94.06 173 ARG A O 1
ATOM 1371 N N . ILE A 1 174 ? -24.454 -1.534 15.851 1.00 90.50 174 ILE A N 1
ATOM 1372 C CA . ILE A 1 174 ? -23.168 -1.821 15.217 1.00 90.50 174 ILE A CA 1
ATOM 1373 C C . ILE A 1 174 ? -23.424 -2.494 13.872 1.00 90.50 174 ILE A C 1
ATOM 1375 O O . ILE A 1 174 ? -24.189 -3.456 13.774 1.00 90.50 174 ILE A O 1
ATOM 1379 N N . LEU A 1 175 ? -22.790 -1.962 12.832 1.00 92.50 175 LEU A N 1
ATOM 1380 C CA . LEU A 1 175 ? -22.798 -2.523 11.489 1.00 92.50 175 LEU A CA 1
ATOM 1381 C C . LEU A 1 175 ? -21.387 -2.989 11.150 1.00 92.50 175 LEU A C 1
ATOM 1383 O O . LEU A 1 175 ? -20.406 -2.337 11.497 1.00 92.50 175 LEU A O 1
ATOM 1387 N N . GLN A 1 176 ? -21.301 -4.102 10.438 1.00 91.31 176 GLN A N 1
ATOM 1388 C CA . GLN A 1 176 ? -20.062 -4.599 9.861 1.00 91.31 176 GLN A CA 1
ATOM 1389 C C . GLN A 1 176 ? -20.326 -4.993 8.414 1.00 91.31 176 GLN A C 1
ATOM 1391 O O . GLN A 1 176 ? -21.453 -5.360 8.063 1.00 91.31 176 GLN A O 1
ATOM 1396 N N . LEU A 1 177 ? -19.292 -4.941 7.577 1.00 94.88 177 LEU A N 1
ATOM 1397 C CA . LEU A 1 177 ? -19.394 -5.552 6.261 1.00 94.88 177 LEU A CA 1
ATOM 1398 C C . LEU A 1 177 ? -19.585 -7.061 6.428 1.00 94.88 177 LEU A C 1
ATOM 1400 O O . LEU A 1 177 ? -18.897 -7.699 7.230 1.00 94.88 177 LEU A O 1
ATOM 1404 N N . ILE A 1 178 ? -20.520 -7.616 5.653 1.00 92.06 178 ILE A N 1
ATOM 1405 C CA . ILE A 1 178 ? -20.706 -9.068 5.556 1.00 92.06 178 ILE A CA 1
ATOM 1406 C C . ILE A 1 178 ? -19.389 -9.696 5.079 1.00 92.06 178 ILE A C 1
ATOM 1408 O O . ILE A 1 178 ? -18.892 -10.630 5.698 1.00 92.06 178 ILE A O 1
ATOM 1412 N N . ASP A 1 179 ? -18.778 -9.099 4.052 1.00 91.81 179 ASP A N 1
ATOM 1413 C CA . ASP A 1 179 ? -17.490 -9.512 3.500 1.00 91.81 179 ASP A CA 1
ATOM 1414 C C . ASP A 1 179 ? -16.313 -8.761 4.153 1.00 91.81 179 ASP A C 1
ATOM 1416 O O . ASP A 1 179 ? -15.698 -7.876 3.554 1.00 91.81 179 ASP A O 1
ATOM 1420 N N . ASN A 1 180 ? -16.026 -9.060 5.422 1.00 94.56 180 ASN A N 1
ATOM 1421 C CA . ASN A 1 180 ? -14.921 -8.444 6.169 1.00 94.56 180 ASN A CA 1
ATOM 1422 C C . ASN A 1 180 ? -13.685 -9.377 6.243 1.00 94.56 180 ASN A C 1
ATOM 1424 O O . ASN A 1 180 ? -13.820 -10.598 6.124 1.00 94.56 180 ASN A O 1
ATOM 1428 N N . PRO A 1 181 ? -12.463 -8.838 6.438 1.00 94.44 181 PRO A N 1
ATOM 1429 C CA . PRO A 1 181 ? -11.241 -9.648 6.449 1.00 94.44 181 PRO A CA 1
ATOM 1430 C C . PRO A 1 181 ? -11.217 -10.698 7.569 1.00 94.44 181 PRO A C 1
ATOM 1432 O O . PRO A 1 181 ? -10.663 -11.778 7.373 1.00 94.44 181 PRO A O 1
ATOM 1435 N N . THR A 1 182 ? -11.845 -10.421 8.713 1.00 93.94 182 THR A N 1
ATOM 1436 C CA . THR A 1 182 ? -11.952 -11.369 9.830 1.00 93.94 182 THR A CA 1
ATOM 1437 C C . THR A 1 182 ? -12.834 -12.564 9.465 1.00 93.94 182 THR A C 1
ATOM 1439 O O . THR A 1 182 ? -12.449 -13.701 9.729 1.00 93.94 182 THR A O 1
ATOM 1442 N N . SER A 1 183 ? -13.971 -12.333 8.802 1.00 93.56 183 SER A N 1
ATOM 1443 C CA . SER A 1 183 ? -14.861 -13.372 8.279 1.00 93.56 183 SER A CA 1
ATOM 1444 C C . SER A 1 183 ? -14.151 -14.222 7.229 1.00 93.56 183 SER A C 1
ATOM 1446 O O . SER A 1 183 ? -14.150 -15.440 7.359 1.00 93.56 183 SER A O 1
ATOM 1448 N N . LYS A 1 184 ? -13.432 -13.609 6.277 1.00 92.44 184 LYS A N 1
ATOM 1449 C CA . LYS A 1 184 ? -12.609 -14.349 5.298 1.00 92.44 184 LYS A CA 1
ATOM 1450 C C . LYS A 1 184 ? -11.564 -15.234 5.975 1.00 92.44 184 LYS A C 1
ATOM 1452 O O . LYS A 1 184 ? -11.399 -16.396 5.618 1.00 92.44 184 LYS A O 1
ATOM 1457 N N . ALA A 1 185 ? -10.853 -14.696 6.966 1.00 92.94 185 ALA A N 1
ATOM 1458 C CA . ALA A 1 185 ? -9.852 -15.455 7.710 1.00 92.94 185 ALA A CA 1
ATOM 1459 C C . ALA A 1 185 ? -10.484 -16.619 8.492 1.00 92.94 185 ALA A C 1
ATOM 1461 O O . ALA A 1 185 ? -9.908 -17.708 8.549 1.00 92.94 185 ALA A O 1
ATOM 1462 N N . TYR A 1 186 ? -11.669 -16.405 9.068 1.00 94.19 186 TYR A N 1
ATOM 1463 C CA . TYR A 1 186 ? -12.427 -17.446 9.751 1.00 94.19 186 TYR A CA 1
ATOM 1464 C C . TYR A 1 186 ? -12.873 -18.548 8.785 1.00 94.19 186 TYR A C 1
ATOM 1466 O O . TYR A 1 186 ? -12.627 -19.716 9.067 1.00 94.19 186 TYR A O 1
ATOM 1474 N N . GLU A 1 187 ? -13.435 -18.190 7.630 1.00 93.56 187 GLU A N 1
ATOM 1475 C CA . GLU A 1 187 ? -13.858 -19.133 6.588 1.00 93.56 187 GLU A CA 1
ATOM 1476 C C . GLU A 1 187 ? -12.689 -19.985 6.080 1.00 93.56 187 GLU A C 1
ATOM 1478 O O . GLU A 1 187 ? -12.798 -21.208 6.013 1.00 93.56 187 GLU A O 1
ATOM 1483 N N . ILE A 1 188 ? -11.533 -19.370 5.799 1.00 91.06 188 ILE A N 1
ATOM 1484 C CA . ILE A 1 188 ? -10.320 -20.096 5.387 1.00 91.06 188 ILE A CA 1
ATOM 1485 C C . ILE A 1 188 ? -9.874 -21.059 6.489 1.00 91.06 188 ILE A C 1
ATOM 1487 O O . ILE A 1 188 ? -9.553 -22.220 6.216 1.00 91.06 188 ILE A O 1
ATOM 1491 N N . ARG A 1 189 ? -9.860 -20.605 7.748 1.00 94.00 189 ARG A N 1
ATOM 1492 C CA . ARG A 1 189 ? -9.478 -21.442 8.891 1.00 94.00 189 ARG A CA 1
ATOM 1493 C C . ARG A 1 189 ? -10.443 -22.609 9.070 1.00 94.00 189 ARG A C 1
ATOM 1495 O O . ARG A 1 189 ? -9.994 -23.728 9.312 1.00 94.00 189 ARG A O 1
ATOM 1502 N N . GLU A 1 190 ? -11.742 -22.366 8.961 1.00 95.56 190 GLU A N 1
ATOM 1503 C CA . GLU A 1 190 ? -12.765 -23.397 9.077 1.00 95.56 190 GLU A CA 1
ATOM 1504 C C . GLU A 1 190 ? -12.645 -24.419 7.944 1.00 95.56 190 GLU A C 1
ATOM 1506 O O . GLU A 1 190 ? -12.570 -25.617 8.221 1.00 95.56 190 GLU A O 1
ATOM 1511 N N . ALA A 1 191 ? -12.523 -23.965 6.694 1.00 91.38 191 ALA A N 1
ATOM 1512 C CA . ALA A 1 191 ? -12.312 -24.827 5.534 1.00 91.38 191 ALA A CA 1
ATOM 1513 C C . ALA A 1 191 ? -11.044 -25.683 5.686 1.00 91.38 191 ALA A C 1
ATOM 1515 O O . ALA A 1 191 ? -11.080 -26.894 5.463 1.00 91.38 191 ALA A O 1
ATOM 1516 N N . THR A 1 192 ? -9.945 -25.086 6.158 1.00 89.81 192 THR A N 1
ATOM 1517 C CA . THR A 1 192 ? -8.685 -25.798 6.425 1.00 89.81 192 THR A CA 1
ATOM 1518 C C . THR A 1 192 ? -8.867 -26.859 7.511 1.00 89.81 192 THR A C 1
ATOM 1520 O O . THR A 1 192 ? -8.448 -28.001 7.342 1.00 89.81 192 THR A O 1
ATOM 1523 N N . LEU A 1 193 ? -9.534 -26.526 8.621 1.00 93.38 193 LEU A N 1
ATOM 1524 C CA . LEU A 1 193 ? -9.811 -27.487 9.690 1.00 93.38 193 LEU A CA 1
ATOM 1525 C C . LEU A 1 193 ? -10.717 -28.628 9.219 1.00 93.38 193 LEU A C 1
ATOM 1527 O O . LEU A 1 193 ? -10.507 -29.772 9.615 1.00 93.38 193 LEU A O 1
ATOM 1531 N N . GLN A 1 194 ? -11.718 -28.343 8.387 1.00 92.56 194 GLN A N 1
ATOM 1532 C CA . GLN A 1 194 ? -12.577 -29.372 7.806 1.00 92.56 194 GLN A CA 1
ATOM 1533 C C . GLN A 1 194 ? -11.792 -30.287 6.855 1.00 92.56 194 GLN A C 1
ATOM 1535 O O . GLN A 1 194 ? -11.939 -31.506 6.949 1.00 92.56 194 GLN A O 1
ATOM 1540 N N . ALA A 1 195 ? -10.928 -29.734 5.998 1.00 88.75 195 ALA A N 1
ATOM 1541 C CA . ALA A 1 195 ? -10.049 -30.508 5.121 1.00 88.75 195 ALA A CA 1
ATOM 1542 C C . ALA A 1 195 ? -9.100 -31.412 5.925 1.00 88.75 195 ALA A C 1
ATOM 1544 O O . ALA A 1 195 ? -9.042 -32.613 5.676 1.00 88.75 195 ALA A O 1
ATOM 1545 N N . LEU A 1 196 ? -8.449 -30.875 6.962 1.00 88.25 196 LEU A N 1
ATOM 1546 C CA . LEU A 1 196 ? -7.573 -31.646 7.851 1.00 88.25 196 LEU A CA 1
ATOM 1547 C C . LEU A 1 196 ? -8.328 -32.730 8.628 1.00 88.25 196 LEU A C 1
ATOM 1549 O O . LEU A 1 196 ? -7.801 -33.818 8.843 1.00 88.25 196 LEU A O 1
ATOM 1553 N N . ARG A 1 197 ? -9.566 -32.469 9.067 1.00 90.06 197 ARG A N 1
ATOM 1554 C CA . ARG A 1 197 ? -10.403 -33.492 9.720 1.00 90.06 197 ARG A CA 1
ATOM 1555 C C . ARG A 1 197 ? -10.764 -34.619 8.756 1.00 90.06 197 ARG A C 1
ATOM 1557 O O . ARG A 1 197 ? -10.705 -35.778 9.154 1.00 90.06 197 ARG A O 1
ATOM 1564 N N . LYS A 1 198 ? -11.107 -34.292 7.506 1.00 87.88 198 LYS A N 1
ATOM 1565 C CA . LYS A 1 198 ? -11.383 -35.286 6.457 1.00 87.88 198 LYS A CA 1
ATOM 1566 C C . LYS A 1 198 ? -10.144 -36.115 6.133 1.00 87.88 198 LYS A C 1
ATOM 1568 O O . LYS A 1 198 ? -10.244 -37.333 6.067 1.00 87.88 198 LYS A O 1
ATOM 1573 N N . GLU A 1 199 ? -8.989 -35.473 5.994 1.00 84.75 199 GLU A N 1
ATOM 1574 C CA . GLU A 1 199 ? -7.715 -36.151 5.747 1.00 84.75 199 GLU A CA 1
ATOM 1575 C C . GLU A 1 199 ? -7.341 -37.084 6.905 1.00 84.75 199 GLU A C 1
ATOM 1577 O O . GLU A 1 199 ? -7.069 -38.258 6.675 1.00 84.75 199 GLU A O 1
ATOM 1582 N N . ASN A 1 200 ? -7.431 -36.616 8.155 1.00 85.56 200 ASN A N 1
ATOM 1583 C CA . ASN A 1 200 ? -7.189 -37.462 9.328 1.00 85.56 200 ASN A CA 1
ATOM 1584 C C . ASN A 1 200 ? -8.155 -38.653 9.399 1.00 85.56 200 ASN A C 1
ATOM 1586 O O . ASN A 1 200 ? -7.725 -39.756 9.720 1.00 85.56 200 ASN A O 1
ATOM 1590 N N . ALA A 1 201 ? -9.437 -38.461 9.073 1.00 86.00 201 ALA A N 1
ATOM 1591 C CA . ALA A 1 201 ? -10.405 -39.556 9.031 1.00 86.00 201 ALA A CA 1
ATOM 1592 C C . ALA A 1 201 ? -10.074 -40.583 7.931 1.00 86.00 201 ALA A C 1
ATOM 1594 O O . ALA A 1 201 ? -10.184 -41.784 8.162 1.00 86.00 201 ALA A O 1
ATOM 1595 N N . GLN A 1 202 ? -9.635 -40.127 6.753 1.00 82.50 202 GLN A N 1
ATOM 1596 C CA . GLN A 1 202 ? -9.201 -41.005 5.658 1.00 82.50 202 GLN A CA 1
ATOM 1597 C C . GLN A 1 202 ? -7.923 -41.774 6.012 1.00 82.50 202 GLN A C 1
ATOM 1599 O O . GLN A 1 202 ? -7.828 -42.961 5.712 1.00 82.50 202 GLN A O 1
ATOM 1604 N N . LEU A 1 203 ? -6.972 -41.125 6.688 1.00 78.81 203 LEU A N 1
ATOM 1605 C CA . LEU A 1 203 ? -5.743 -41.757 7.168 1.00 78.81 203 LEU A CA 1
ATOM 1606 C C . LEU A 1 203 ? -6.024 -42.798 8.260 1.00 78.81 203 LEU A C 1
ATOM 1608 O O . LEU A 1 203 ? -5.494 -43.900 8.188 1.00 78.81 203 LEU A O 1
ATOM 1612 N N . GLN A 1 204 ? -6.894 -42.491 9.227 1.00 79.44 204 GLN A N 1
ATOM 1613 C CA . GLN A 1 204 ? -7.291 -43.433 10.285 1.00 79.44 204 GLN A CA 1
ATOM 1614 C C . GLN A 1 204 ? -8.131 -44.610 9.765 1.00 79.44 204 GLN A C 1
ATOM 1616 O O . GLN A 1 204 ? -8.120 -45.676 10.367 1.00 79.44 204 GLN A O 1
ATOM 1621 N N . GLY A 1 205 ? -8.866 -44.436 8.661 1.00 71.12 205 GLY A N 1
ATOM 1622 C CA . GLY A 1 205 ? -9.598 -45.522 7.998 1.00 71.12 205 GLY A CA 1
ATOM 1623 C C . GLY A 1 205 ? -8.739 -46.387 7.065 1.00 71.12 205 GLY A C 1
ATOM 1624 O O . GLY A 1 205 ? -9.213 -47.413 6.580 1.00 71.12 205 GLY A O 1
ATOM 1625 N N . SER A 1 206 ? -7.494 -45.984 6.799 1.00 65.88 206 SER A N 1
ATOM 1626 C CA . SER A 1 206 ? -6.559 -46.620 5.866 1.00 65.88 206 SER A CA 1
ATOM 1627 C C . SER A 1 206 ? -5.519 -47.478 6.607 1.00 65.88 206 SER A C 1
ATOM 1629 O O . SER A 1 206 ? -4.315 -47.268 6.474 1.00 65.88 206 SER A O 1
ATOM 1631 N N . ASP A 1 207 ? -5.966 -48.484 7.361 1.00 60.50 207 ASP A N 1
ATOM 1632 C CA . ASP A 1 207 ? -5.087 -49.440 8.071 1.00 60.50 207 ASP A CA 1
ATOM 1633 C C . ASP A 1 207 ? -4.501 -50.553 7.165 1.00 60.50 207 ASP A C 1
ATOM 1635 O O . ASP A 1 207 ? -3.838 -51.484 7.624 1.00 60.50 207 ASP A O 1
ATOM 1639 N N . SER A 1 208 ? -4.715 -50.490 5.849 1.00 56.00 208 SER A N 1
ATOM 1640 C CA . SER A 1 208 ? -4.174 -51.457 4.886 1.00 56.00 208 SER A CA 1
ATOM 1641 C C . SER A 1 208 ? -2.824 -50.989 4.333 1.00 56.00 208 SER A C 1
ATOM 1643 O O . SER A 1 208 ? -2.771 -49.997 3.613 1.00 56.00 208 SER A O 1
ATOM 1645 N N . GLY A 1 209 ? -1.745 -51.721 4.642 1.00 55.97 209 GLY A N 1
ATOM 1646 C CA . GLY A 1 209 ? -0.336 -51.387 4.373 1.00 55.97 209 GLY A CA 1
ATOM 1647 C C . GLY A 1 209 ? 0.118 -51.337 2.905 1.00 55.97 209 GLY A C 1
ATOM 1648 O O . GLY A 1 209 ? 1.101 -51.976 2.537 1.00 55.97 209 GLY A O 1
ATOM 1649 N N . GLY A 1 210 ? -0.561 -50.550 2.074 1.00 58.03 210 GLY A N 1
ATOM 1650 C CA . GLY A 1 210 ? -0.093 -50.107 0.764 1.00 58.03 210 GLY A CA 1
ATOM 1651 C C . GLY A 1 210 ? 0.014 -48.584 0.741 1.00 58.03 210 GLY A C 1
ATOM 1652 O O . GLY A 1 210 ? -0.810 -47.903 1.341 1.00 58.03 210 GLY A O 1
ATOM 1653 N N . ALA A 1 211 ? 1.028 -48.048 0.059 1.00 58.72 211 ALA A N 1
ATOM 1654 C CA . ALA A 1 211 ? 1.259 -46.613 -0.115 1.00 58.72 211 ALA A CA 1
ATOM 1655 C C . ALA A 1 211 ? 0.145 -45.950 -0.958 1.00 58.72 211 ALA A C 1
ATOM 1657 O O . ALA A 1 211 ? 0.346 -45.614 -2.123 1.00 58.72 211 ALA A O 1
ATOM 1658 N N . LEU A 1 212 ? -1.049 -45.802 -0.383 1.00 69.00 212 LEU A N 1
ATOM 1659 C CA . LEU A 1 212 ? -2.187 -45.116 -0.982 1.00 69.00 212 LEU A CA 1
ATOM 1660 C C . LEU A 1 212 ? -2.272 -43.703 -0.396 1.00 69.00 212 LEU A C 1
ATOM 1662 O O . LEU A 1 212 ? -2.397 -43.525 0.813 1.00 69.00 212 LEU A O 1
ATOM 1666 N N . VAL A 1 213 ? -2.178 -42.692 -1.258 1.00 71.56 213 VAL A N 1
ATOM 1667 C CA . VAL A 1 213 ? -2.328 -41.287 -0.858 1.00 71.56 213 VAL A CA 1
ATOM 1668 C C . VAL A 1 213 ? -3.820 -40.987 -0.647 1.00 71.56 213 VAL A C 1
ATOM 1670 O O . VAL A 1 213 ? -4.619 -41.328 -1.526 1.00 71.56 213 VAL A O 1
ATOM 1673 N N . PRO A 1 214 ? -4.224 -40.347 0.469 1.00 78.69 214 PRO A N 1
ATOM 1674 C CA . PRO A 1 214 ? -5.607 -39.925 0.675 1.00 78.69 214 PRO A CA 1
ATOM 1675 C C . PRO A 1 214 ? -6.096 -38.990 -0.437 1.00 78.69 214 PRO A C 1
ATOM 1677 O O . PRO A 1 214 ? -5.386 -38.078 -0.865 1.00 78.69 214 PRO A O 1
ATOM 1680 N N . GLN A 1 215 ? -7.341 -39.178 -0.881 1.00 79.88 215 GLN A N 1
ATOM 1681 C CA . GLN A 1 215 ? -7.949 -38.343 -1.927 1.00 79.88 215 GLN A CA 1
ATOM 1682 C C . GLN A 1 215 ? -7.995 -36.865 -1.516 1.00 79.88 215 GLN A C 1
ATOM 1684 O O . GLN A 1 215 ? -7.714 -35.991 -2.333 1.00 79.88 215 GLN A O 1
ATOM 1689 N N . GLN A 1 216 ? -8.229 -36.589 -0.227 1.00 81.31 216 GLN A N 1
ATOM 1690 C CA . GLN A 1 216 ? -8.235 -35.226 0.301 1.00 81.31 216 GLN A CA 1
ATOM 1691 C C . GLN A 1 216 ? -6.881 -34.521 0.115 1.00 81.31 216 GLN A C 1
ATOM 1693 O O . GLN A 1 216 ? -6.851 -33.320 -0.134 1.00 81.31 216 GLN A O 1
ATOM 1698 N N . THR A 1 217 ? -5.760 -35.245 0.189 1.00 81.19 217 THR A N 1
ATOM 1699 C CA . THR A 1 217 ? -4.423 -34.676 -0.026 1.00 81.19 217 THR A CA 1
ATOM 1700 C C . THR A 1 217 ? -4.242 -34.239 -1.485 1.00 81.19 217 THR A C 1
ATOM 1702 O O . THR A 1 217 ? -3.680 -33.176 -1.746 1.00 81.19 217 THR A O 1
ATOM 1705 N N . VAL A 1 218 ? -4.771 -35.006 -2.444 1.00 84.62 218 VAL A N 1
ATOM 1706 C CA . VAL A 1 218 ? -4.755 -34.645 -3.874 1.00 84.62 218 VAL A CA 1
ATOM 1707 C C . VAL A 1 218 ? -5.646 -33.428 -4.142 1.00 84.62 218 VAL A C 1
ATOM 1709 O O . VAL A 1 218 ? -5.211 -32.491 -4.810 1.00 84.62 218 VAL A O 1
ATOM 1712 N N . ASP A 1 219 ? -6.846 -33.386 -3.564 1.00 85.00 219 ASP A N 1
ATOM 1713 C CA . ASP A 1 219 ? -7.764 -32.247 -3.699 1.00 85.00 219 ASP A CA 1
ATOM 1714 C C . ASP A 1 219 ? -7.183 -30.959 -3.093 1.00 85.00 219 ASP A C 1
ATOM 1716 O O . ASP A 1 219 ? -7.298 -29.874 -3.675 1.00 85.00 219 ASP A O 1
ATOM 1720 N N . ASN A 1 220 ? -6.497 -31.075 -1.950 1.00 85.31 220 ASN A N 1
ATOM 1721 C CA . ASN A 1 220 ? -5.777 -29.967 -1.323 1.00 85.31 220 ASN A CA 1
ATOM 1722 C C . ASN A 1 220 ? -4.656 -29.446 -2.241 1.00 85.31 220 ASN A C 1
ATOM 1724 O O . ASN A 1 220 ? -4.499 -28.233 -2.386 1.00 85.31 220 ASN A O 1
ATOM 1728 N N . LEU A 1 221 ? -3.904 -30.339 -2.898 1.00 87.31 221 LEU A N 1
ATOM 1729 C CA . LEU A 1 221 ? -2.851 -29.965 -3.848 1.00 87.31 221 LEU A CA 1
ATOM 1730 C C . LEU A 1 221 ? -3.412 -29.271 -5.094 1.00 87.31 221 LEU A C 1
ATOM 1732 O O . LEU A 1 221 ? -2.866 -28.252 -5.515 1.00 87.31 221 LEU A O 1
ATOM 1736 N N . ILE A 1 222 ? -4.512 -29.773 -5.662 1.00 90.69 222 ILE A N 1
ATOM 1737 C CA . ILE A 1 222 ? -5.182 -29.147 -6.814 1.00 90.69 222 ILE A CA 1
ATOM 1738 C C . ILE A 1 222 ? -5.676 -27.745 -6.442 1.00 90.69 222 ILE A C 1
ATOM 1740 O O . ILE A 1 222 ? -5.450 -26.788 -7.185 1.00 90.69 222 ILE A O 1
ATOM 1744 N N . SER A 1 223 ? -6.300 -27.610 -5.270 1.00 87.69 223 SER A N 1
ATOM 1745 C CA . SER A 1 223 ? -6.790 -26.323 -4.764 1.00 87.69 223 SER A CA 1
ATOM 1746 C C . SER A 1 223 ? -5.638 -25.339 -4.534 1.00 87.69 223 SER A C 1
ATOM 1748 O O . SER A 1 223 ? -5.689 -24.203 -5.002 1.00 87.69 223 SER A O 1
ATOM 1750 N N . SER A 1 224 ? -4.551 -25.798 -3.906 1.00 87.56 224 SER A N 1
ATOM 1751 C CA . SER A 1 224 ? -3.344 -24.997 -3.680 1.00 87.56 224 SER A CA 1
ATOM 1752 C C . SER A 1 224 ? -2.696 -24.543 -4.990 1.00 87.56 224 SER A C 1
ATOM 1754 O O . SER A 1 224 ? -2.313 -23.379 -5.121 1.00 87.56 224 SER A O 1
ATOM 1756 N N . HIS A 1 225 ? -2.627 -25.424 -5.990 1.00 92.25 225 HIS A N 1
ATOM 1757 C CA . HIS A 1 225 ? -2.118 -25.084 -7.314 1.00 92.25 225 HIS A CA 1
ATOM 1758 C C . HIS A 1 225 ? -2.993 -24.028 -8.005 1.00 92.25 225 HIS A C 1
ATOM 1760 O O . HIS A 1 225 ? -2.468 -23.057 -8.551 1.00 92.25 225 HIS A O 1
ATOM 1766 N N . ALA A 1 226 ? -4.321 -24.166 -7.942 1.00 93.44 226 ALA A N 1
ATOM 1767 C CA . ALA A 1 226 ? -5.247 -23.177 -8.491 1.00 93.44 226 ALA A CA 1
ATOM 1768 C C . ALA A 1 226 ? -5.099 -21.806 -7.806 1.00 93.44 226 ALA A C 1
ATOM 1770 O O . ALA A 1 226 ? -5.098 -20.771 -8.475 1.00 93.44 226 ALA A O 1
ATOM 1771 N N . ASP A 1 227 ? -4.923 -21.777 -6.486 1.00 89.44 227 ASP A N 1
ATOM 1772 C CA . ASP A 1 227 ? -4.705 -20.531 -5.752 1.00 89.44 227 ASP A CA 1
ATOM 1773 C C . ASP A 1 227 ? -3.344 -19.906 -6.061 1.00 89.44 227 ASP A C 1
ATOM 1775 O O . ASP A 1 227 ? -3.246 -18.687 -6.220 1.00 89.44 227 ASP A O 1
ATOM 1779 N N . MET A 1 228 ? -2.304 -20.720 -6.247 1.00 92.75 228 MET A N 1
ATOM 1780 C CA . MET A 1 228 ? -1.000 -20.237 -6.695 1.00 92.75 228 MET A CA 1
ATOM 1781 C C . MET A 1 228 ? -1.074 -19.632 -8.101 1.00 92.75 228 MET A C 1
ATOM 1783 O O . MET A 1 228 ? -0.537 -18.549 -8.328 1.00 92.75 228 MET A O 1
ATOM 1787 N N . GLN A 1 229 ? -1.805 -20.259 -9.027 1.00 94.38 229 GLN A N 1
ATOM 1788 C CA . GLN A 1 229 ? -2.048 -19.700 -10.360 1.00 94.38 229 GLN A CA 1
ATOM 1789 C C . GLN A 1 229 ? -2.788 -18.356 -10.303 1.00 94.38 229 GLN A C 1
ATOM 1791 O O . GLN A 1 229 ? -2.414 -17.423 -11.015 1.00 94.38 229 GLN A O 1
ATOM 1796 N N . LYS A 1 230 ? -3.793 -18.212 -9.426 1.00 94.25 230 LYS A N 1
ATOM 1797 C CA . LYS A 1 230 ? -4.470 -16.921 -9.204 1.00 94.25 230 LYS A CA 1
ATOM 1798 C C . LYS A 1 230 ? -3.500 -15.861 -8.682 1.00 94.25 230 LYS A C 1
ATOM 1800 O O . LYS A 1 230 ? -3.523 -14.732 -9.167 1.00 94.25 230 LYS A O 1
ATOM 1805 N N . GLN A 1 231 ? -2.637 -16.213 -7.727 1.00 92.81 231 GLN A N 1
ATOM 1806 C CA . GLN A 1 231 ? -1.636 -15.287 -7.192 1.00 92.81 231 GLN A CA 1
ATOM 1807 C C . GLN A 1 231 ? -0.637 -14.847 -8.265 1.00 92.81 231 GLN A C 1
ATOM 1809 O O . GLN A 1 231 ? -0.329 -13.659 -8.344 1.00 92.81 231 GLN A O 1
ATOM 1814 N N . VAL A 1 232 ? -0.169 -15.767 -9.114 1.00 96.06 232 VAL A N 1
ATOM 1815 C CA . VAL A 1 232 ? 0.702 -15.440 -10.256 1.00 96.06 232 VAL A CA 1
ATOM 1816 C C . VAL A 1 232 ? -0.006 -14.471 -11.202 1.00 96.06 232 VAL A C 1
ATOM 1818 O O . VAL A 1 232 ? 0.531 -13.401 -11.476 1.00 96.06 232 VAL A O 1
ATOM 1821 N N . ALA A 1 233 ? -1.251 -14.756 -11.594 1.00 94.75 233 ALA A N 1
ATOM 1822 C CA . ALA A 1 233 ? -2.025 -13.868 -12.461 1.00 94.75 233 ALA A CA 1
ATOM 1823 C C . ALA A 1 233 ? -2.229 -12.467 -11.850 1.00 94.75 233 ALA A C 1
ATOM 1825 O O . ALA A 1 233 ? -2.169 -11.451 -12.547 1.00 94.75 233 ALA A O 1
ATOM 1826 N N . GLU A 1 234 ? -2.445 -12.379 -10.536 1.00 94.00 234 GLU A N 1
ATOM 1827 C CA . GLU A 1 234 ? -2.581 -11.101 -9.836 1.00 94.00 234 GLU A CA 1
ATOM 1828 C C . GLU A 1 234 ? -1.256 -10.321 -9.784 1.00 94.00 234 GLU A C 1
ATOM 1830 O O . GLU A 1 234 ? -1.237 -9.096 -9.951 1.00 94.00 234 GLU A O 1
ATOM 1835 N N . LYS A 1 235 ? -0.135 -11.017 -9.567 1.00 94.38 235 LYS A N 1
ATOM 1836 C CA . LYS A 1 235 ? 1.214 -10.434 -9.584 1.00 94.38 235 LYS A CA 1
ATOM 1837 C C . LYS A 1 235 ? 1.586 -9.953 -10.986 1.00 94.38 235 LYS A C 1
ATOM 1839 O O . LYS A 1 235 ? 2.065 -8.828 -11.114 1.00 94.38 235 LYS A O 1
ATOM 1844 N N . ASP A 1 236 ? 1.273 -10.723 -12.024 1.00 95.56 236 ASP A N 1
ATOM 1845 C CA . ASP A 1 236 ? 1.475 -10.334 -13.422 1.00 95.56 236 ASP A CA 1
ATOM 1846 C C . ASP A 1 236 ? 0.640 -9.106 -13.780 1.00 95.56 236 ASP A C 1
ATOM 1848 O O . ASP A 1 236 ? 1.156 -8.142 -14.347 1.00 95.56 236 ASP A O 1
ATOM 1852 N N . LYS A 1 237 ? -0.628 -9.066 -13.353 1.00 95.88 237 LYS A N 1
ATOM 1853 C CA . LYS A 1 237 ? -1.491 -7.892 -13.536 1.00 95.88 237 LYS A CA 1
ATOM 1854 C C . LYS A 1 237 ? -0.922 -6.652 -12.847 1.00 95.88 237 LYS A C 1
ATOM 1856 O O . LYS A 1 237 ? -0.967 -5.558 -13.411 1.00 95.88 237 LYS A O 1
ATOM 1861 N N . ARG A 1 238 ? -0.372 -6.798 -11.637 1.00 94.06 238 ARG A N 1
ATOM 1862 C CA . ARG A 1 238 ? 0.326 -5.706 -10.941 1.00 94.06 238 ARG A CA 1
ATOM 1863 C C . ARG A 1 238 ? 1.586 -5.269 -11.682 1.00 94.06 238 ARG A C 1
ATOM 1865 O O . ARG A 1 238 ? 1.800 -4.070 -11.819 1.00 94.06 238 ARG A O 1
ATOM 1872 N N . MET A 1 239 ? 2.377 -6.207 -12.198 1.00 95.38 239 MET A N 1
ATOM 1873 C CA . MET A 1 239 ? 3.572 -5.903 -12.987 1.00 95.38 239 MET A CA 1
ATOM 1874 C C . MET A 1 239 ? 3.225 -5.145 -14.275 1.00 95.38 239 MET A C 1
ATOM 1876 O O . MET A 1 239 ? 3.918 -4.189 -14.617 1.00 95.38 239 MET A O 1
ATOM 1880 N N . VAL A 1 240 ? 2.153 -5.530 -14.974 1.00 95.88 240 VAL A N 1
ATOM 1881 C CA . VAL A 1 240 ? 1.676 -4.820 -16.172 1.00 95.88 240 VAL A CA 1
ATOM 1882 C C . VAL A 1 240 ? 1.282 -3.386 -15.826 1.00 95.88 240 VAL A C 1
ATOM 1884 O O . VAL A 1 240 ? 1.805 -2.458 -16.436 1.00 95.88 240 VAL A O 1
ATOM 1887 N N . ARG A 1 241 ? 0.470 -3.188 -14.782 1.00 94.69 241 ARG A N 1
ATOM 1888 C CA . ARG A 1 241 ? 0.091 -1.844 -14.311 1.00 94.69 241 ARG A CA 1
ATOM 1889 C C . ARG A 1 241 ? 1.301 -1.001 -13.921 1.00 94.69 241 ARG A C 1
ATOM 1891 O O . ARG A 1 241 ? 1.366 0.175 -14.251 1.00 94.69 241 ARG A O 1
ATOM 1898 N N . LEU A 1 242 ? 2.280 -1.596 -13.242 1.00 96.19 242 LEU A N 1
ATOM 1899 C CA . LEU A 1 242 ? 3.500 -0.888 -12.865 1.00 96.19 242 LEU A CA 1
ATOM 1900 C C . LEU A 1 242 ? 4.294 -0.443 -14.102 1.00 96.19 242 LEU A C 1
ATOM 1902 O O . LEU A 1 242 ? 4.763 0.691 -14.152 1.00 96.19 242 LEU A O 1
ATOM 1906 N N . LYS A 1 243 ? 4.397 -1.300 -15.126 1.00 95.94 243 LYS A N 1
ATOM 1907 C CA . LYS A 1 243 ? 5.019 -0.946 -16.412 1.00 95.94 243 LYS A CA 1
ATOM 1908 C C . LYS A 1 243 ? 4.253 0.163 -17.135 1.00 95.94 243 LYS A C 1
ATOM 1910 O O . LYS A 1 243 ? 4.886 1.018 -17.746 1.00 95.94 243 LYS A O 1
ATOM 1915 N N . GLU A 1 244 ? 2.923 0.168 -17.067 1.00 95.56 244 GLU A N 1
ATOM 1916 C CA . GLU A 1 244 ? 2.083 1.232 -17.633 1.00 95.56 244 GLU A CA 1
ATOM 1917 C C . GLU A 1 244 ? 2.330 2.573 -16.935 1.00 95.56 244 GLU A C 1
ATOM 1919 O O . GLU A 1 244 ? 2.600 3.566 -17.609 1.00 95.56 244 GLU A O 1
ATOM 1924 N N . VAL A 1 245 ? 2.328 2.594 -15.598 1.00 96.69 245 VAL A N 1
ATOM 1925 C CA . VAL A 1 245 ? 2.613 3.804 -14.809 1.00 96.69 245 VAL A CA 1
ATOM 1926 C C . VAL A 1 245 ? 4.028 4.310 -15.078 1.00 96.69 245 VAL A C 1
ATOM 1928 O O . VAL A 1 245 ? 4.218 5.499 -15.324 1.00 96.69 245 VAL A O 1
ATOM 1931 N N . TRP A 1 246 ? 5.019 3.415 -15.104 1.00 95.81 246 TRP A N 1
ATOM 1932 C CA . TRP A 1 246 ? 6.397 3.788 -15.423 1.00 95.81 246 TRP A CA 1
ATOM 1933 C C . TRP A 1 246 ? 6.517 4.371 -16.831 1.00 95.81 246 TRP A C 1
ATOM 1935 O O . TRP A 1 246 ? 7.195 5.375 -17.031 1.00 95.81 246 TRP A O 1
ATOM 1945 N N . ARG A 1 247 ? 5.829 3.781 -17.817 1.00 93.62 247 ARG A N 1
ATOM 1946 C CA . ARG A 1 247 ? 5.799 4.299 -19.190 1.00 93.62 247 ARG A CA 1
ATOM 1947 C C . ARG A 1 247 ? 5.177 5.693 -19.244 1.00 93.62 247 ARG A C 1
ATOM 1949 O O . ARG A 1 247 ? 5.723 6.555 -19.926 1.00 93.62 247 ARG A O 1
ATOM 1956 N N . ALA A 1 248 ? 4.081 5.913 -18.520 1.00 94.69 248 ALA A N 1
ATOM 1957 C CA . ALA A 1 248 ? 3.425 7.214 -18.432 1.00 94.69 248 ALA A CA 1
ATOM 1958 C C . ALA A 1 248 ? 4.336 8.266 -17.777 1.00 94.69 248 ALA A C 1
ATOM 1960 O O . ALA A 1 248 ? 4.525 9.339 -18.342 1.00 94.69 248 ALA A O 1
ATOM 1961 N N . LYS A 1 249 ? 4.984 7.940 -16.651 1.00 95.31 249 LYS A N 1
ATOM 1962 C CA . LYS A 1 249 ? 5.928 8.849 -15.979 1.00 95.31 249 LYS A CA 1
ATOM 1963 C C . LYS A 1 249 ? 7.190 9.123 -16.796 1.00 95.31 249 LYS A C 1
ATOM 1965 O O . LYS A 1 249 ? 7.635 10.263 -16.867 1.00 95.31 249 LYS A O 1
ATOM 1970 N N . ALA A 1 250 ? 7.745 8.118 -17.469 1.00 91.62 250 ALA A N 1
ATOM 1971 C CA . ALA A 1 250 ? 8.876 8.314 -18.373 1.00 91.62 250 ALA A CA 1
ATOM 1972 C C . ALA A 1 250 ? 8.512 9.223 -19.561 1.00 91.62 250 ALA A C 1
ATOM 1974 O O . ALA A 1 250 ? 9.339 10.021 -20.002 1.00 91.62 250 ALA A O 1
ATOM 1975 N N . GLN A 1 251 ? 7.277 9.123 -20.064 1.00 92.19 251 GLN A N 1
ATOM 1976 C CA . GLN A 1 251 ? 6.764 10.016 -21.100 1.00 92.19 251 GLN A CA 1
ATOM 1977 C C . GLN A 1 251 ? 6.597 11.450 -20.575 1.00 92.19 251 GLN A C 1
ATOM 1979 O O . GLN A 1 251 ? 7.056 12.376 -21.236 1.00 92.19 251 GLN A O 1
ATOM 1984 N N . GLU A 1 252 ? 6.040 11.626 -19.375 1.00 94.12 252 GLU A N 1
ATOM 1985 C CA . GLU A 1 252 ? 5.917 12.932 -18.708 1.00 94.12 252 GLU A CA 1
ATOM 1986 C C . GLU A 1 252 ? 7.288 13.609 -18.537 1.00 94.12 252 GLU A C 1
ATOM 1988 O O . GLU A 1 252 ? 7.454 14.775 -18.887 1.00 94.12 252 GLU A O 1
ATOM 1993 N N . ILE A 1 253 ? 8.308 12.859 -18.100 1.00 93.19 253 ILE A N 1
ATOM 1994 C CA . ILE A 1 253 ? 9.686 13.364 -17.991 1.00 93.19 253 ILE A CA 1
ATOM 1995 C C . ILE A 1 253 ? 10.236 13.764 -19.365 1.00 93.19 253 ILE A C 1
ATOM 1997 O O . ILE A 1 253 ? 10.828 14.834 -19.500 1.00 93.19 253 ILE A O 1
ATOM 2001 N N . ARG A 1 254 ? 10.044 12.934 -20.399 1.00 91.06 254 ARG A N 1
ATOM 2002 C CA . ARG A 1 254 ? 10.512 13.247 -21.760 1.00 91.06 254 ARG A CA 1
ATOM 2003 C C . ARG A 1 254 ? 9.857 14.523 -22.294 1.00 91.06 254 ARG A C 1
ATOM 2005 O O . ARG A 1 254 ? 10.533 15.333 -22.923 1.00 91.06 254 ARG A O 1
ATOM 2012 N N . GLU A 1 255 ? 8.569 14.712 -22.033 1.00 90.00 255 GLU A N 1
ATOM 2013 C CA . GLU A 1 255 ? 7.818 15.906 -22.429 1.00 90.00 255 GLU A CA 1
ATOM 2014 C C . GLU A 1 255 ? 8.263 17.150 -21.653 1.00 90.00 255 GLU A C 1
ATOM 2016 O O . GLU A 1 255 ? 8.458 18.205 -22.259 1.00 90.00 255 GLU A O 1
ATOM 2021 N N . ALA A 1 256 ? 8.508 17.027 -20.346 1.00 93.38 256 ALA A N 1
ATOM 2022 C CA . ALA A 1 256 ? 9.051 18.109 -19.530 1.00 93.38 256 ALA A CA 1
ATOM 2023 C C . ALA A 1 256 ? 10.446 18.536 -20.014 1.00 93.38 256 ALA A C 1
ATOM 2025 O O . ALA A 1 256 ? 10.697 19.725 -20.212 1.00 93.38 256 ALA A O 1
ATOM 2026 N N . VAL A 1 257 ? 11.336 17.575 -20.289 1.00 91.62 257 VAL A N 1
ATOM 2027 C CA . VAL A 1 257 ? 12.672 17.834 -20.851 1.00 91.62 257 VAL A CA 1
ATOM 2028 C C . VAL A 1 257 ? 12.571 18.514 -22.218 1.00 91.62 257 VAL A C 1
ATOM 2030 O O . VAL A 1 257 ? 13.270 19.499 -22.459 1.00 91.62 257 VAL A O 1
ATOM 2033 N N . TYR A 1 258 ? 11.667 18.056 -23.087 1.00 91.62 258 TYR A N 1
ATOM 2034 C CA . TYR A 1 258 ? 11.437 18.681 -24.389 1.00 91.62 258 TYR A CA 1
ATOM 2035 C C . TYR A 1 258 ? 10.942 20.125 -24.259 1.00 91.62 258 TYR A C 1
ATOM 2037 O O . TYR A 1 258 ? 11.442 21.007 -24.951 1.00 91.62 258 TYR A O 1
ATOM 2045 N N . SER A 1 259 ? 10.004 20.387 -23.346 1.00 90.44 259 SER A N 1
ATOM 2046 C CA . SER A 1 259 ? 9.443 21.724 -23.146 1.00 90.44 259 SER A CA 1
ATOM 2047 C C . SER A 1 259 ? 10.411 22.702 -22.475 1.00 90.44 259 SER A C 1
ATOM 2049 O O . SER A 1 259 ? 10.325 23.896 -22.748 1.00 90.44 259 SER A O 1
ATOM 2051 N N . LEU A 1 260 ? 11.279 22.231 -21.574 1.00 90.44 260 LEU A N 1
ATOM 2052 C CA . LEU A 1 260 ? 12.186 23.087 -20.802 1.00 90.44 260 LEU A CA 1
ATOM 2053 C C . LEU A 1 260 ? 13.526 23.305 -21.506 1.00 90.44 260 LEU A C 1
ATOM 2055 O O . LEU A 1 260 ? 13.997 24.434 -21.600 1.00 90.44 260 LEU A O 1
ATOM 2059 N N . LEU A 1 261 ? 14.147 22.223 -21.983 1.00 88.94 261 LEU A N 1
ATOM 2060 C CA . LEU A 1 261 ? 15.493 22.250 -22.565 1.00 88.94 261 LEU A CA 1
ATOM 2061 C C . LEU A 1 261 ? 15.477 22.298 -24.094 1.00 88.94 261 LEU A C 1
ATOM 2063 O O . LEU A 1 261 ? 16.504 22.579 -24.706 1.00 88.94 261 LEU A O 1
ATOM 2067 N N . GLY A 1 262 ? 14.338 22.004 -24.722 1.00 89.94 262 GLY A N 1
ATOM 2068 C CA . GLY A 1 262 ? 14.213 22.018 -26.175 1.00 89.94 262 GLY A CA 1
ATOM 2069 C C . GLY A 1 262 ? 14.869 20.860 -26.896 1.00 89.94 262 GLY A C 1
ATOM 2070 O O . GLY A 1 262 ? 15.156 20.972 -28.086 1.00 89.94 262 GLY A O 1
ATOM 2071 N N . TYR A 1 263 ? 15.075 19.741 -26.204 1.00 91.31 263 TYR A N 1
ATOM 2072 C CA . TYR A 1 263 ? 15.590 18.515 -26.800 1.00 91.31 263 TYR A CA 1
ATOM 2073 C C . TYR A 1 263 ? 14.670 17.333 -26.516 1.00 91.31 263 TYR A C 1
ATOM 2075 O O . TYR A 1 263 ? 14.258 17.098 -25.382 1.00 91.31 263 TYR A O 1
ATOM 2083 N N . ARG A 1 264 ? 14.354 16.566 -27.561 1.00 90.38 264 ARG A N 1
ATOM 2084 C CA . ARG A 1 264 ? 13.611 15.309 -27.469 1.00 90.38 264 ARG A CA 1
ATOM 2085 C C . ARG A 1 264 ? 14.600 14.174 -27.269 1.00 90.38 264 ARG A C 1
ATOM 2087 O O . ARG A 1 264 ? 15.539 14.046 -28.050 1.00 90.38 264 ARG A O 1
ATOM 2094 N N . VAL A 1 265 ? 14.384 13.379 -26.224 1.00 89.75 265 VAL A N 1
ATOM 2095 C CA . VAL A 1 265 ? 15.285 12.295 -25.817 1.00 89.75 265 VAL A CA 1
ATOM 2096 C C . VAL A 1 265 ? 14.716 10.940 -26.235 1.00 89.75 265 VAL A C 1
ATOM 2098 O O . VAL A 1 265 ? 13.743 10.463 -25.641 1.00 89.75 265 VAL A O 1
ATOM 2101 N N . ASP A 1 266 ? 15.369 10.296 -27.200 1.00 88.69 266 ASP A N 1
ATOM 2102 C CA . ASP A 1 266 ? 15.016 8.962 -27.685 1.00 88.69 266 ASP A CA 1
ATOM 2103 C C . ASP A 1 266 ? 16.115 7.950 -27.338 1.00 88.69 266 ASP A C 1
ATOM 2105 O O . ASP A 1 266 ? 17.291 8.142 -27.652 1.00 88.69 266 ASP A O 1
ATOM 2109 N N . PHE A 1 267 ? 15.736 6.850 -26.686 1.00 87.06 267 PHE A N 1
ATOM 2110 C CA . PHE A 1 267 ? 16.653 5.762 -26.336 1.00 87.06 267 PHE A CA 1
ATOM 2111 C C . PHE A 1 267 ? 16.669 4.714 -27.456 1.00 87.06 267 PHE A C 1
ATOM 2113 O O . PHE A 1 267 ? 15.621 4.172 -27.805 1.00 87.06 267 PHE A O 1
ATOM 2120 N N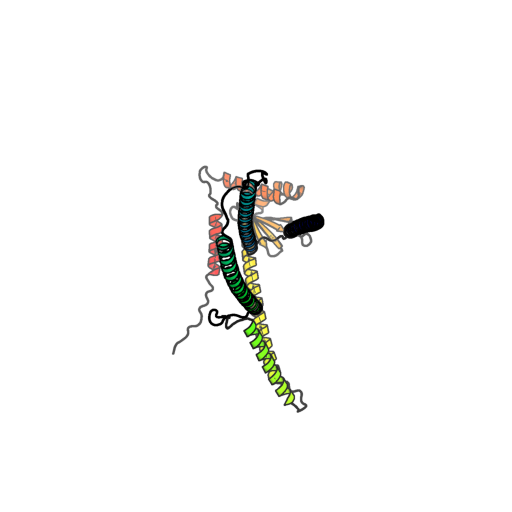 . LEU A 1 268 ? 17.848 4.422 -28.013 1.00 85.81 268 LEU A N 1
ATOM 2121 C CA . LEU A 1 268 ? 18.058 3.408 -29.053 1.00 85.81 268 LEU A CA 1
ATOM 2122 C C . LEU A 1 268 ? 18.537 2.074 -28.452 1.00 85.81 268 LEU A C 1
ATOM 2124 O O . LEU A 1 268 ? 19.058 2.030 -27.338 1.00 85.81 268 LEU A O 1
ATOM 2128 N N . GLU A 1 269 ? 18.437 0.991 -29.231 1.00 74.06 269 GLU A N 1
ATOM 2129 C CA . GLU A 1 269 ? 18.607 -0.417 -28.806 1.00 74.06 269 GLU A CA 1
ATOM 2130 C C . GLU A 1 269 ? 20.006 -0.819 -28.279 1.00 74.06 269 GLU A C 1
ATOM 2132 O O . GLU A 1 269 ? 20.203 -1.954 -27.869 1.00 74.06 269 GLU A O 1
ATOM 2137 N N . ASN A 1 270 ? 20.964 0.108 -28.193 1.00 72.56 270 ASN A N 1
ATOM 2138 C CA . ASN A 1 270 ? 22.337 -0.147 -27.730 1.00 72.56 270 ASN A CA 1
ATOM 2139 C C . ASN A 1 270 ? 22.766 0.772 -26.570 1.00 72.56 270 ASN A C 1
ATOM 2141 O O . ASN A 1 270 ? 23.951 1.061 -26.421 1.00 72.56 270 ASN A O 1
ATOM 2145 N N . GLY A 1 271 ? 21.811 1.329 -25.815 1.00 73.06 271 GLY A N 1
ATOM 2146 C CA . GLY A 1 271 ? 22.101 2.323 -24.768 1.00 73.06 271 GLY A CA 1
ATOM 2147 C C . GLY A 1 271 ? 22.565 3.679 -25.319 1.00 73.06 271 GLY A C 1
ATOM 2148 O O . GLY A 1 271 ? 23.065 4.519 -24.574 1.00 73.06 271 GLY A O 1
ATOM 2149 N N . ARG A 1 272 ? 22.404 3.899 -26.631 1.00 84.50 272 ARG A N 1
ATOM 2150 C CA . ARG A 1 272 ? 22.647 5.195 -27.271 1.00 84.50 272 ARG A CA 1
ATOM 2151 C C . ARG A 1 272 ? 21.439 6.094 -27.073 1.00 84.50 272 ARG A C 1
ATOM 2153 O O . ARG A 1 272 ? 20.301 5.633 -27.156 1.00 84.50 272 ARG A O 1
ATOM 2160 N N . VAL A 1 273 ? 21.694 7.375 -26.871 1.00 87.88 273 VAL A N 1
ATOM 2161 C CA . VAL A 1 273 ? 20.665 8.392 -26.672 1.00 87.88 273 VAL A CA 1
ATOM 2162 C C . VAL A 1 273 ? 20.696 9.342 -27.855 1.00 87.88 273 VAL A C 1
ATOM 2164 O O . VAL A 1 273 ? 21.721 9.961 -28.129 1.00 87.88 273 VAL A O 1
ATOM 2167 N N . ARG A 1 274 ? 19.582 9.465 -28.571 1.00 88.44 274 ARG A N 1
ATOM 2168 C CA . ARG A 1 274 ? 19.402 10.482 -29.603 1.00 88.44 274 ARG A CA 1
ATOM 2169 C C . ARG A 1 274 ? 18.720 11.698 -28.988 1.00 88.44 274 ARG A C 1
ATOM 2171 O O . ARG A 1 274 ? 17.658 11.570 -28.387 1.00 88.44 274 ARG A O 1
ATOM 2178 N N . LEU A 1 275 ? 19.332 12.863 -29.158 1.00 90.12 275 LEU A N 1
ATOM 2179 C CA . LEU A 1 275 ? 18.753 14.161 -28.835 1.00 90.12 275 LEU A CA 1
ATOM 2180 C C . LEU A 1 275 ? 18.352 14.856 -30.132 1.00 90.12 275 LEU A C 1
ATOM 2182 O O . LEU A 1 275 ? 19.222 15.194 -30.928 1.00 90.12 275 LEU A O 1
ATOM 2186 N N . ALA A 1 276 ? 17.062 15.078 -30.354 1.00 89.50 276 ALA A N 1
ATOM 2187 C CA . ALA A 1 276 ? 16.574 15.893 -31.468 1.00 89.50 276 ALA A CA 1
ATOM 2188 C C . ALA A 1 276 ? 16.209 17.293 -30.964 1.00 89.50 276 ALA A C 1
ATOM 2190 O O . ALA A 1 276 ? 15.523 17.417 -29.950 1.00 89.50 276 ALA A O 1
ATOM 2191 N N . SER A 1 277 ? 16.680 18.345 -31.635 1.00 88.75 277 SER A N 1
ATOM 2192 C CA . SER A 1 277 ? 16.348 19.722 -31.244 1.00 88.75 277 SER A CA 1
ATOM 2193 C C . SER A 1 277 ? 14.871 20.039 -31.516 1.00 88.75 277 SER A C 1
ATOM 2195 O O . SER A 1 277 ? 14.291 19.529 -32.470 1.00 88.75 277 SER A O 1
ATOM 2197 N N . MET A 1 278 ? 14.257 20.912 -30.716 1.00 87.69 278 MET A N 1
ATOM 2198 C CA . MET A 1 278 ? 12.909 21.439 -30.976 1.00 87.69 278 MET A CA 1
ATOM 2199 C C . MET A 1 278 ? 12.839 22.316 -32.237 1.00 87.69 278 MET A C 1
ATOM 2201 O O . MET A 1 278 ? 11.771 22.481 -32.814 1.00 87.69 278 MET A O 1
ATOM 2205 N N . TYR A 1 279 ? 13.977 22.860 -32.676 1.00 85.31 279 TYR A N 1
ATOM 2206 C CA . TYR A 1 279 ? 14.104 23.708 -33.866 1.00 85.31 279 TYR A CA 1
ATOM 2207 C C . TYR A 1 279 ? 14.538 22.906 -35.097 1.00 85.31 279 TYR A C 1
ATOM 2209 O O . TYR A 1 279 ? 15.199 23.425 -35.992 1.00 85.31 279 TYR A O 1
ATOM 2217 N N . ASN A 1 280 ? 14.247 21.607 -35.106 1.00 73.88 280 ASN A N 1
ATOM 2218 C CA . ASN A 1 280 ? 14.675 20.714 -36.163 1.00 73.88 280 ASN A CA 1
ATOM 2219 C C . ASN A 1 280 ? 13.870 20.961 -37.450 1.00 73.88 280 ASN A C 1
ATOM 2221 O O . ASN A 1 280 ? 12.693 20.610 -37.536 1.00 73.88 280 ASN A O 1
ATOM 2225 N N . GLU A 1 281 ? 14.505 21.556 -38.459 1.00 66.00 281 GLU A N 1
ATOM 2226 C CA . GLU A 1 281 ? 13.933 21.668 -39.796 1.00 66.00 281 GLU A CA 1
ATOM 2227 C C . GLU A 1 281 ? 14.015 20.292 -40.489 1.00 66.00 281 GLU A C 1
ATOM 2229 O O . GLU A 1 281 ? 15.094 19.801 -40.805 1.00 66.00 281 GLU A O 1
ATOM 2234 N N . ALA A 1 282 ? 12.856 19.656 -40.704 1.00 63.00 282 ALA A N 1
ATOM 2235 C CA . ALA A 1 282 ? 12.696 18.385 -41.431 1.00 63.00 282 ALA A CA 1
ATOM 2236 C C . ALA A 1 282 ? 13.341 17.116 -40.812 1.00 63.00 282 ALA A C 1
ATOM 2238 O O . ALA A 1 282 ? 13.660 16.179 -41.535 1.00 63.00 282 ALA A O 1
ATOM 2239 N N . ASP A 1 283 ? 13.438 17.042 -39.481 1.00 63.00 283 ASP A N 1
ATOM 2240 C CA . ASP A 1 283 ? 13.913 15.872 -38.706 1.00 63.00 283 ASP A CA 1
ATOM 2241 C C . ASP A 1 283 ? 15.429 15.546 -38.809 1.00 63.00 283 ASP A C 1
ATOM 2243 O O . ASP A 1 283 ? 15.911 14.536 -38.299 1.00 63.00 283 ASP A O 1
ATOM 2247 N N . ASP A 1 284 ? 16.233 16.463 -39.342 1.00 68.75 284 ASP A N 1
ATOM 2248 C CA . ASP A 1 284 ? 17.664 16.268 -39.613 1.00 68.75 284 ASP A CA 1
ATOM 2249 C C . ASP A 1 284 ? 18.638 16.755 -38.512 1.00 68.75 284 ASP A C 1
ATOM 2251 O O . ASP A 1 284 ? 19.803 16.342 -38.460 1.00 68.75 284 ASP A O 1
ATOM 2255 N N . HIS A 1 285 ? 18.199 17.618 -37.599 1.00 80.88 285 HIS A N 1
ATOM 2256 C CA . HIS A 1 285 ? 18.998 18.198 -36.511 1.00 80.88 285 HIS A CA 1
ATOM 2257 C C . HIS A 1 285 ? 18.907 17.359 -35.232 1.00 80.88 285 HIS A C 1
ATOM 2259 O O . HIS A 1 285 ? 18.276 17.733 -34.236 1.00 80.88 285 HIS A O 1
ATOM 2265 N N . SER A 1 286 ? 19.562 16.198 -35.264 1.00 87.06 286 SER A N 1
ATOM 2266 C CA . SER A 1 286 ? 19.701 15.316 -34.104 1.00 87.06 286 SER A CA 1
ATOM 2267 C C . SER A 1 286 ? 21.154 14.952 -33.811 1.00 87.06 286 SER A C 1
ATOM 2269 O O . SER A 1 286 ? 21.990 14.891 -34.709 1.00 87.06 286 SER A O 1
ATOM 2271 N N . PHE A 1 287 ? 21.438 14.676 -32.543 1.00 87.69 287 PHE A N 1
ATOM 2272 C CA . PHE A 1 287 ? 22.730 14.247 -32.018 1.00 87.69 287 PHE A CA 1
ATOM 2273 C C . PHE A 1 287 ? 22.593 12.859 -31.407 1.00 87.69 287 PHE A C 1
ATOM 2275 O O . PHE A 1 287 ? 21.590 12.567 -30.763 1.00 87.69 287 PHE A O 1
ATOM 2282 N N . ILE A 1 288 ? 23.587 11.997 -31.589 1.00 87.75 288 ILE A N 1
ATOM 2283 C CA . ILE A 1 288 ? 23.610 10.647 -31.028 1.00 87.75 288 ILE A CA 1
ATOM 2284 C C . ILE A 1 288 ? 24.753 10.566 -30.027 1.00 87.75 288 ILE A C 1
ATOM 2286 O O . ILE A 1 288 ? 25.928 10.674 -30.382 1.00 87.75 288 ILE A O 1
ATOM 2290 N N . PHE A 1 289 ? 24.395 10.312 -28.779 1.00 85.81 289 PHE A N 1
ATOM 2291 C CA . PHE A 1 289 ? 25.312 10.124 -27.673 1.00 85.81 289 PHE A CA 1
ATOM 2292 C C . PHE A 1 289 ? 25.430 8.647 -27.306 1.00 85.81 289 PHE A C 1
ATOM 2294 O O . PHE A 1 289 ? 24.447 7.903 -27.321 1.00 85.81 289 PHE A O 1
ATOM 2301 N N . THR A 1 290 ? 26.635 8.219 -26.957 1.00 83.81 290 THR A N 1
ATOM 2302 C CA . THR A 1 290 ? 26.944 6.872 -26.468 1.00 83.81 290 THR A CA 1
ATOM 2303 C C . THR A 1 290 ? 27.438 6.959 -25.030 1.00 83.81 290 THR A C 1
ATOM 2305 O O . THR A 1 290 ? 28.244 7.828 -24.717 1.00 83.81 290 THR A O 1
ATOM 2308 N N . SER A 1 291 ? 26.984 6.059 -24.158 1.00 71.56 291 SER A N 1
ATOM 2309 C CA . SER A 1 291 ? 27.593 5.856 -22.839 1.00 71.56 291 SER A CA 1
ATOM 2310 C C . SER A 1 291 ? 28.518 4.643 -22.918 1.00 71.56 291 SER A C 1
ATOM 2312 O O . SER A 1 291 ? 28.118 3.586 -23.412 1.00 71.56 291 SER A O 1
ATOM 2314 N N . ASN A 1 292 ? 29.766 4.799 -22.476 1.00 64.94 292 ASN A N 1
ATOM 2315 C CA . ASN A 1 292 ? 30.706 3.685 -22.394 1.00 64.94 292 ASN A CA 1
ATOM 2316 C C . ASN A 1 292 ? 30.344 2.807 -21.184 1.00 64.94 292 ASN A C 1
ATOM 2318 O O . ASN A 1 292 ? 30.045 3.318 -20.110 1.00 64.94 292 ASN A O 1
ATOM 2322 N N . ALA A 1 293 ? 30.398 1.479 -21.341 1.00 57.31 293 ALA A N 1
ATOM 2323 C CA . ALA A 1 293 ? 29.906 0.494 -20.362 1.00 57.31 293 ALA A CA 1
ATOM 2324 C C . ALA A 1 293 ? 30.553 0.554 -18.957 1.00 57.31 293 ALA A C 1
ATOM 2326 O O . ALA A 1 293 ? 30.088 -0.120 -18.040 1.00 57.31 293 ALA A O 1
ATOM 2327 N N . HIS A 1 294 ? 31.613 1.346 -18.782 1.00 54.78 294 HIS A N 1
ATOM 2328 C CA . HIS A 1 294 ? 32.335 1.528 -17.523 1.00 54.78 294 HIS A CA 1
ATOM 2329 C C . HIS A 1 294 ? 32.190 2.928 -16.912 1.00 54.78 294 HIS A C 1
ATOM 2331 O O . HIS A 1 294 ? 32.755 3.156 -15.848 1.00 54.78 294 HIS A O 1
ATOM 2337 N N . ASP A 1 295 ? 31.447 3.846 -17.540 1.00 58.38 295 ASP A N 1
ATOM 2338 C CA . ASP A 1 295 ? 31.305 5.217 -17.046 1.00 58.38 295 ASP A CA 1
ATOM 2339 C C . ASP A 1 295 ? 29.825 5.628 -17.025 1.00 58.38 295 ASP A C 1
ATOM 2341 O O . ASP A 1 295 ? 29.241 6.088 -18.012 1.00 58.38 295 ASP A O 1
ATOM 2345 N N . SER A 1 296 ? 29.182 5.387 -15.880 1.00 48.62 296 SER A N 1
ATOM 2346 C CA . SER A 1 296 ? 27.777 5.708 -15.636 1.00 48.62 296 SER A CA 1
ATOM 2347 C C . SER A 1 296 ? 27.612 7.217 -15.427 1.00 48.62 296 SER A C 1
ATOM 2349 O O . SER A 1 296 ? 27.504 7.682 -14.295 1.00 48.62 296 SER A O 1
ATOM 2351 N N . GLY A 1 297 ? 27.625 7.991 -16.511 1.00 53.25 297 GLY A N 1
ATOM 2352 C CA . GLY A 1 297 ? 27.345 9.431 -16.464 1.00 53.25 297 GLY A CA 1
ATOM 2353 C C . GLY A 1 297 ? 27.967 10.257 -17.585 1.00 53.25 297 GLY A C 1
ATOM 2354 O O . GLY A 1 297 ? 27.455 11.333 -17.892 1.00 53.25 297 GLY A O 1
ATOM 2355 N N . THR A 1 298 ? 29.015 9.755 -18.242 1.00 61.00 298 THR A N 1
ATOM 2356 C CA . THR A 1 298 ? 29.689 10.483 -19.324 1.00 61.00 298 THR A CA 1
ATOM 2357 C C . THR A 1 298 ? 29.135 10.040 -20.676 1.00 61.00 298 THR A C 1
ATOM 2359 O O . THR A 1 298 ? 29.308 8.898 -21.103 1.00 61.00 298 THR A O 1
ATOM 2362 N N . LEU A 1 299 ? 28.424 10.948 -21.344 1.00 70.56 299 LEU A N 1
ATOM 2363 C CA . LEU A 1 299 ? 27.933 10.760 -22.706 1.00 70.56 299 LEU A CA 1
ATOM 2364 C C . LEU A 1 299 ? 28.991 11.252 -23.700 1.00 70.56 299 LEU A C 1
ATOM 2366 O O . LEU A 1 299 ? 29.441 12.386 -23.612 1.00 70.56 299 LEU A O 1
ATOM 2370 N N . GLU A 1 300 ? 29.380 10.435 -24.670 1.00 75.94 300 GLU A N 1
ATOM 2371 C CA . GLU A 1 300 ? 30.267 10.850 -25.763 1.00 75.94 300 GLU A CA 1
ATOM 2372 C C . GLU A 1 300 ? 29.443 11.125 -27.021 1.00 75.94 300 GLU A C 1
ATOM 2374 O O . GLU A 1 300 ? 28.542 10.357 -27.369 1.00 75.94 300 GLU A O 1
ATOM 2379 N N . LEU A 1 301 ? 29.730 12.232 -27.711 1.00 81.12 301 LEU A N 1
ATOM 2380 C CA . LEU A 1 301 ? 29.075 12.558 -28.975 1.00 81.12 301 LEU A CA 1
ATOM 2381 C C . LEU A 1 301 ? 29.611 11.625 -30.070 1.00 81.12 301 LEU A C 1
ATOM 2383 O O . LEU A 1 301 ? 30.734 11.782 -30.539 1.00 81.12 301 LEU A O 1
ATOM 2387 N N . SER A 1 302 ? 28.795 10.656 -30.478 1.00 75.12 302 SER A N 1
ATOM 2388 C CA . SER A 1 302 ? 29.152 9.652 -31.491 1.00 75.12 302 SER A CA 1
ATOM 2389 C C . SER A 1 302 ? 28.793 10.072 -32.924 1.00 75.12 302 SER A C 1
ATOM 2391 O O . SER A 1 302 ? 29.236 9.444 -33.884 1.00 75.12 302 SER A O 1
ATOM 2393 N N . GLY A 1 303 ? 27.992 11.131 -33.080 1.00 75.69 303 GLY A N 1
ATOM 2394 C CA . GLY A 1 303 ? 27.564 11.671 -34.370 1.00 75.69 303 GLY A CA 1
ATOM 2395 C C . GLY A 1 303 ? 26.205 12.363 -34.285 1.00 75.69 303 GLY A C 1
ATOM 2396 O O . GLY A 1 303 ? 25.745 12.720 -33.202 1.00 75.69 303 GLY A O 1
ATOM 2397 N N . GLY A 1 304 ? 25.541 12.532 -35.425 1.00 74.00 304 GLY A N 1
ATOM 2398 C CA . GLY A 1 304 ? 24.203 13.119 -35.524 1.00 74.00 304 GLY A CA 1
ATOM 2399 C C . GLY A 1 304 ? 23.434 12.603 -36.739 1.00 74.00 304 GLY A C 1
ATOM 2400 O O . GLY A 1 304 ? 23.991 11.850 -37.536 1.00 74.00 304 GLY A O 1
ATOM 2401 N N . GLY A 1 305 ? 22.156 12.973 -36.856 1.00 67.81 305 GLY A N 1
ATOM 2402 C CA . GLY A 1 305 ? 21.275 12.537 -37.947 1.00 67.81 305 GLY A CA 1
ATOM 2403 C C . GLY A 1 305 ? 21.772 12.989 -39.321 1.00 67.81 305 GLY A C 1
ATOM 2404 O O . GLY A 1 305 ? 22.017 12.159 -40.194 1.00 67.81 305 GLY A O 1
ATOM 2405 N N . ASN A 1 306 ? 22.002 14.294 -39.491 1.00 77.81 306 ASN A N 1
ATOM 2406 C CA . ASN A 1 306 ? 22.521 14.866 -40.731 1.00 77.81 306 ASN A CA 1
ATOM 2407 C C . ASN A 1 306 ? 24.026 15.190 -40.628 1.00 77.81 306 ASN A C 1
ATOM 2409 O O . ASN A 1 306 ? 24.460 16.036 -39.843 1.00 77.81 306 ASN A O 1
ATOM 2413 N N . ALA A 1 307 ? 24.838 14.543 -41.470 1.00 75.81 307 ALA A N 1
ATOM 2414 C CA . ALA A 1 307 ? 26.291 14.727 -41.498 1.00 75.81 307 ALA A CA 1
ATOM 2415 C C . ALA A 1 307 ? 26.732 16.142 -41.925 1.00 75.81 307 ALA A C 1
ATOM 2417 O O . ALA A 1 307 ? 27.782 16.607 -41.489 1.00 75.81 307 ALA A O 1
ATOM 2418 N N . ALA A 1 308 ? 25.956 16.840 -42.761 1.00 79.19 308 ALA A N 1
ATOM 2419 C CA . ALA A 1 308 ? 26.250 18.221 -43.150 1.00 79.19 308 ALA A CA 1
ATOM 2420 C C . ALA A 1 308 ? 25.985 19.200 -41.996 1.00 79.19 308 ALA A C 1
ATOM 2422 O O . ALA A 1 308 ? 26.759 20.133 -41.785 1.00 79.19 308 ALA A O 1
ATOM 2423 N N . PHE A 1 309 ? 24.936 18.944 -41.212 1.00 80.62 309 PHE A N 1
ATOM 2424 C CA . PHE A 1 309 ? 24.619 19.717 -40.015 1.00 80.62 309 PHE A CA 1
ATOM 2425 C C . PHE A 1 309 ? 25.697 19.558 -38.936 1.00 80.62 309 PHE A C 1
ATOM 2427 O O . PHE A 1 309 ? 26.211 20.559 -38.442 1.00 80.62 309 PHE A O 1
ATOM 2434 N N . VAL A 1 310 ? 26.110 18.323 -38.631 1.00 82.56 310 VAL A N 1
ATOM 2435 C CA . VAL A 1 310 ? 27.188 18.071 -37.656 1.00 82.56 310 VAL A CA 1
ATOM 2436 C C . VAL A 1 310 ? 28.481 18.771 -38.081 1.00 82.56 310 VAL A C 1
ATOM 2438 O O . VAL A 1 310 ? 29.077 19.462 -37.263 1.00 82.56 310 VAL A O 1
ATOM 2441 N N . ARG A 1 311 ? 28.840 18.708 -39.373 1.00 84.19 311 ARG A N 1
ATOM 2442 C CA . ARG A 1 311 ? 30.012 19.420 -39.916 1.00 84.19 311 ARG A CA 1
ATOM 2443 C C . ARG A 1 311 ? 29.933 20.935 -39.757 1.00 84.19 311 ARG A C 1
ATOM 2445 O O . ARG A 1 311 ? 30.941 21.580 -39.495 1.00 84.19 311 ARG A O 1
ATOM 2452 N N . SER A 1 312 ? 28.744 21.525 -39.904 1.00 83.94 312 SER A N 1
ATOM 2453 C CA . SER A 1 312 ? 28.565 22.970 -39.691 1.00 83.94 312 SER A CA 1
ATOM 2454 C C . SER A 1 312 ? 28.851 23.399 -38.248 1.00 83.94 312 SER A C 1
ATOM 2456 O O . SER A 1 312 ? 29.198 24.552 -38.010 1.00 83.94 312 SER A O 1
ATOM 2458 N N . LEU A 1 313 ? 28.755 22.459 -37.304 1.00 86.06 313 LEU A N 1
ATOM 2459 C CA . LEU A 1 313 ? 29.008 22.657 -35.883 1.00 86.06 313 LEU A CA 1
ATOM 2460 C C . LEU A 1 313 ? 30.392 22.149 -35.449 1.00 86.06 313 LEU A C 1
ATOM 2462 O O . LEU A 1 313 ? 30.675 22.179 -34.255 1.00 86.06 313 LEU A O 1
ATOM 2466 N N . ASP A 1 314 ? 31.268 21.713 -36.367 1.00 86.50 314 ASP A N 1
ATOM 2467 C CA . ASP A 1 314 ? 32.582 21.133 -36.031 1.00 86.50 314 ASP A CA 1
ATOM 2468 C C . ASP A 1 314 ? 33.430 22.075 -35.161 1.00 86.50 314 ASP A C 1
ATOM 2470 O O . ASP A 1 314 ? 34.079 21.639 -34.211 1.00 86.50 314 ASP A O 1
ATOM 2474 N N . THR A 1 315 ? 33.383 23.384 -35.427 1.00 89.81 315 THR A N 1
ATOM 2475 C CA . THR A 1 315 ? 34.076 24.403 -34.619 1.00 89.81 315 THR A CA 1
ATOM 2476 C C . THR A 1 315 ? 33.542 24.457 -33.187 1.00 89.81 315 THR A C 1
ATOM 2478 O O . THR A 1 315 ? 34.312 24.550 -32.231 1.00 89.81 315 THR A O 1
ATOM 2481 N N . LEU A 1 316 ? 32.222 24.357 -33.032 1.00 86.88 316 LEU A N 1
ATOM 2482 C CA . LEU A 1 316 ? 31.519 24.408 -31.756 1.00 86.88 316 LEU A CA 1
ATOM 2483 C C . LEU A 1 316 ? 31.714 23.104 -30.961 1.00 86.88 316 LEU A C 1
ATOM 2485 O O . LEU A 1 316 ? 31.910 23.145 -29.746 1.00 86.88 316 LEU A O 1
ATOM 2489 N N . ILE A 1 317 ? 31.739 21.959 -31.652 1.00 87.19 317 ILE A N 1
ATOM 2490 C CA . ILE A 1 317 ? 32.069 20.640 -31.093 1.00 87.19 317 ILE A CA 1
ATOM 2491 C C . ILE A 1 317 ? 33.516 20.635 -30.590 1.00 87.19 317 ILE A C 1
ATOM 2493 O O . ILE A 1 317 ? 33.763 20.250 -29.447 1.00 87.19 317 ILE A O 1
ATOM 2497 N N . GLN A 1 318 ? 34.471 21.109 -31.394 1.00 87.00 318 GLN A N 1
ATOM 2498 C CA . GLN A 1 318 ? 35.876 21.183 -30.992 1.00 87.00 318 GLN A CA 1
ATOM 2499 C C . GLN A 1 318 ? 36.049 22.051 -29.735 1.00 87.00 318 GLN A C 1
ATOM 2501 O O . GLN A 1 318 ? 36.660 21.623 -28.756 1.00 87.00 318 GLN A O 1
ATOM 2506 N N . TYR A 1 319 ? 35.443 23.237 -29.721 1.00 90.38 319 TYR A N 1
ATOM 2507 C CA . TYR A 1 319 ? 35.589 24.183 -28.618 1.00 90.38 319 TYR A CA 1
ATOM 2508 C C . TYR A 1 319 ? 34.907 23.724 -27.314 1.00 90.38 319 TYR A C 1
ATOM 2510 O O . TYR A 1 319 ? 35.496 23.794 -26.233 1.00 90.38 319 TYR A O 1
ATOM 2518 N N . TRP A 1 320 ? 33.660 23.243 -27.375 1.00 88.69 320 TRP A N 1
ATOM 2519 C CA . TRP A 1 320 ? 32.899 22.909 -26.163 1.00 88.69 320 TRP A CA 1
ATOM 2520 C C . TRP A 1 320 ? 33.031 21.449 -25.731 1.00 88.69 320 TRP A C 1
ATOM 2522 O O . TRP A 1 320 ? 33.116 21.179 -24.531 1.00 88.69 320 TRP A O 1
ATOM 2532 N N . VAL A 1 321 ? 33.065 20.507 -26.676 1.00 85.00 321 VAL A N 1
ATOM 2533 C CA . VAL A 1 321 ? 33.089 19.065 -26.381 1.00 85.00 321 VAL A CA 1
ATOM 2534 C C . VAL A 1 321 ? 34.524 18.558 -26.243 1.00 85.00 321 VAL A C 1
ATOM 2536 O O . VAL A 1 321 ? 34.825 17.887 -25.259 1.00 85.00 321 VAL A O 1
ATOM 2539 N N . VAL A 1 322 ? 35.429 18.905 -27.167 1.00 84.69 322 VAL A N 1
ATOM 2540 C CA . VAL A 1 322 ? 36.811 18.382 -27.153 1.00 84.69 322 VAL A CA 1
ATOM 2541 C C . VAL A 1 322 ? 37.698 19.137 -26.161 1.00 84.69 322 VAL A C 1
ATOM 2543 O O . VAL A 1 322 ? 38.304 18.516 -25.288 1.00 84.69 322 VAL A O 1
ATOM 2546 N N . GLU A 1 323 ? 37.762 20.468 -26.253 1.00 87.50 323 GLU A N 1
ATOM 2547 C CA . GLU A 1 323 ? 38.656 21.279 -25.410 1.00 87.50 323 GLU A CA 1
ATOM 2548 C C . GLU A 1 323 ? 38.142 21.431 -23.972 1.00 87.50 323 GLU A C 1
ATOM 2550 O O . GLU A 1 323 ? 38.916 21.349 -23.018 1.00 87.50 323 GLU A O 1
ATOM 2555 N N . ARG A 1 324 ? 36.831 21.647 -23.805 1.00 86.25 324 ARG A N 1
ATOM 2556 C CA . ARG A 1 324 ? 36.214 21.991 -22.509 1.00 86.25 324 ARG A CA 1
ATOM 2557 C C . ARG A 1 324 ? 35.402 20.870 -21.865 1.00 86.25 324 ARG A C 1
ATOM 2559 O O . ARG A 1 324 ? 34.998 21.028 -20.715 1.00 86.25 324 ARG A O 1
ATOM 2566 N N . ARG A 1 325 ? 35.155 19.764 -22.579 1.00 85.06 325 ARG A N 1
ATOM 2567 C CA . ARG A 1 325 ? 34.379 18.600 -22.105 1.00 85.06 325 ARG A CA 1
ATOM 2568 C C . ARG A 1 325 ? 33.021 18.963 -21.485 1.00 85.06 325 ARG A C 1
ATOM 2570 O O . ARG A 1 325 ? 32.598 18.353 -20.508 1.00 85.06 325 ARG A O 1
ATOM 2577 N N . SER A 1 326 ? 32.327 19.956 -22.047 1.00 87.25 326 SER A N 1
ATOM 2578 C CA . SER A 1 326 ? 31.031 20.433 -21.551 1.00 87.25 326 SER A CA 1
ATOM 2579 C C . SER A 1 326 ? 29.941 20.313 -22.614 1.00 87.25 326 SER A C 1
ATOM 2581 O O . SER A 1 326 ? 29.729 21.201 -23.442 1.00 87.25 326 SER A O 1
ATOM 2583 N N . ILE A 1 327 ? 29.204 19.203 -22.555 1.00 87.00 327 ILE A N 1
ATOM 2584 C CA . ILE A 1 327 ? 28.028 18.948 -23.399 1.00 87.00 327 ILE A CA 1
ATOM 2585 C C . ILE A 1 327 ? 26.888 19.936 -23.107 1.00 87.00 327 ILE A C 1
ATOM 2587 O O . ILE A 1 327 ? 26.279 20.404 -24.066 1.00 87.00 327 ILE A O 1
ATOM 2591 N N . PRO A 1 328 ? 26.600 20.328 -21.846 1.00 89.81 328 PRO A N 1
ATOM 2592 C CA . PRO A 1 328 ? 25.556 21.317 -21.583 1.00 89.81 328 PRO A CA 1
ATOM 2593 C C . PRO A 1 328 ? 25.826 22.669 -22.258 1.00 89.81 328 PRO A C 1
ATOM 2595 O O . PRO A 1 328 ? 24.914 23.250 -22.840 1.00 89.81 328 PRO A O 1
ATOM 2598 N N . ALA A 1 329 ? 27.077 23.151 -22.246 1.00 89.81 329 ALA A N 1
ATOM 2599 C CA . ALA A 1 329 ? 27.444 24.403 -22.914 1.00 89.81 329 ALA A CA 1
ATOM 2600 C C . ALA A 1 329 ? 27.344 24.291 -24.446 1.00 89.81 329 ALA A C 1
ATOM 2602 O O . ALA A 1 329 ? 26.856 25.208 -25.111 1.00 89.81 329 ALA A O 1
ATOM 2603 N N . PHE A 1 330 ? 27.741 23.143 -25.000 1.00 90.50 330 PHE A N 1
ATOM 2604 C CA . PHE A 1 330 ? 27.547 22.839 -26.416 1.00 90.50 330 PHE A CA 1
ATOM 2605 C C . PHE A 1 330 ? 26.060 22.864 -26.804 1.00 90.50 330 PHE A C 1
ATOM 2607 O O . PHE A 1 330 ? 25.667 23.610 -27.693 1.00 90.50 330 PHE A O 1
ATOM 2614 N N . LEU A 1 331 ? 25.206 22.110 -26.106 1.00 90.31 331 LEU A N 1
ATOM 2615 C CA . LEU A 1 331 ? 23.779 22.042 -26.427 1.00 90.31 331 LEU A CA 1
ATOM 2616 C C . LEU A 1 331 ? 23.087 23.402 -26.277 1.00 90.31 331 LEU A C 1
ATOM 2618 O O . LEU A 1 331 ? 22.247 23.726 -27.113 1.00 90.31 331 LEU A O 1
ATOM 2622 N N . ALA A 1 332 ? 23.463 24.206 -25.276 1.00 92.19 332 ALA A N 1
ATOM 2623 C CA . ALA A 1 332 ? 22.933 25.556 -25.085 1.00 92.19 332 ALA A CA 1
ATOM 2624 C C . ALA A 1 332 ? 23.322 26.508 -26.232 1.00 92.19 332 ALA A C 1
ATOM 2626 O O . ALA A 1 332 ? 22.484 27.245 -26.750 1.00 92.19 332 ALA A O 1
ATOM 2627 N N . THR A 1 333 ? 24.582 26.480 -26.672 1.00 92.00 333 THR A N 1
ATOM 2628 C CA . THR A 1 333 ? 25.030 27.315 -27.801 1.00 92.00 333 THR A CA 1
ATOM 2629 C C . THR A 1 333 ? 24.366 26.897 -29.111 1.00 92.00 333 THR A C 1
ATOM 2631 O O . THR A 1 333 ? 23.854 27.754 -29.827 1.00 92.00 333 THR A O 1
ATOM 2634 N N . VAL A 1 334 ? 24.248 25.591 -29.367 1.00 89.69 334 VAL A N 1
ATOM 2635 C CA . VAL A 1 334 ? 23.500 25.064 -30.519 1.00 89.69 334 VAL A CA 1
ATOM 2636 C C . VAL A 1 334 ? 22.028 25.478 -30.477 1.00 89.69 334 VAL A C 1
ATOM 2638 O O . VAL A 1 334 ? 21.485 25.865 -31.510 1.00 89.69 334 VAL A O 1
ATOM 2641 N N . THR A 1 335 ? 21.364 25.434 -29.311 1.00 90.75 335 THR A N 1
ATOM 2642 C CA . THR A 1 335 ? 19.962 25.882 -29.221 1.00 90.75 335 THR A CA 1
ATOM 2643 C C . THR A 1 335 ? 19.797 27.348 -29.578 1.00 90.75 335 THR A C 1
ATOM 2645 O O . THR A 1 335 ? 18.830 27.680 -30.255 1.00 90.75 335 THR A O 1
ATOM 2648 N N . LEU A 1 336 ? 20.727 28.209 -29.152 1.00 90.44 336 LEU A N 1
ATOM 2649 C CA . LEU A 1 336 ? 20.685 29.634 -29.475 1.00 90.44 336 LEU A CA 1
ATOM 2650 C C . LEU A 1 336 ? 20.895 29.855 -30.977 1.00 90.44 336 LEU A C 1
ATOM 2652 O O . LEU A 1 336 ? 20.095 30.541 -31.603 1.00 90.44 336 LEU A O 1
ATOM 2656 N N . GLU A 1 337 ? 21.888 29.196 -31.584 1.00 88.38 337 GLU A N 1
ATOM 2657 C CA . GLU A 1 337 ? 22.121 29.309 -33.029 1.00 88.38 337 GLU A CA 1
ATOM 2658 C C . GLU A 1 337 ? 20.937 28.814 -33.870 1.00 88.38 337 GLU A C 1
ATOM 2660 O O . GLU A 1 337 ? 20.605 29.419 -34.891 1.00 88.38 337 GLU A O 1
ATOM 2665 N N . LEU A 1 338 ? 20.308 27.701 -33.480 1.00 86.75 338 LEU A N 1
ATOM 2666 C CA . LEU A 1 338 ? 19.139 27.166 -34.181 1.00 86.75 338 LEU A CA 1
ATOM 2667 C C . LEU A 1 338 ? 17.903 28.055 -33.990 1.00 86.75 338 LEU A C 1
ATOM 2669 O O . LEU A 1 338 ? 17.146 28.262 -34.940 1.00 86.75 338 LEU A O 1
ATOM 2673 N N . PHE A 1 339 ? 17.713 28.613 -32.793 1.00 88.06 339 PHE A N 1
ATOM 2674 C CA . PHE A 1 339 ? 16.644 29.571 -32.515 1.00 88.06 339 PHE A CA 1
ATOM 2675 C C . PHE A 1 339 ? 16.794 30.851 -33.345 1.00 88.06 339 PHE A C 1
ATOM 2677 O O . PHE A 1 339 ? 15.826 31.321 -33.945 1.00 88.06 339 PHE A O 1
ATOM 2684 N N . ASP A 1 340 ? 18.011 31.389 -33.440 1.00 88.56 340 ASP A N 1
ATOM 2685 C CA . ASP A 1 340 ? 18.286 32.588 -34.230 1.00 88.56 340 ASP A CA 1
ATOM 2686 C C . ASP A 1 340 ? 18.055 32.330 -35.723 1.00 88.56 340 ASP A C 1
ATOM 2688 O O . ASP A 1 340 ? 17.418 33.142 -36.389 1.00 88.56 340 ASP A O 1
ATOM 2692 N N . LYS A 1 341 ? 18.494 31.179 -36.252 1.00 83.06 341 LYS A N 1
ATOM 2693 C CA . LYS A 1 341 ? 18.262 30.792 -37.658 1.00 83.06 341 LYS A CA 1
ATOM 2694 C C . LYS A 1 341 ? 16.772 30.645 -37.976 1.00 83.06 341 LYS A C 1
ATOM 2696 O O . LYS A 1 341 ? 16.308 31.189 -38.977 1.00 83.06 341 LYS A O 1
ATOM 2701 N N . THR A 1 342 ? 16.019 29.980 -37.099 1.00 81.00 342 THR A N 1
ATOM 2702 C CA . THR A 1 342 ? 14.567 29.792 -37.271 1.00 81.00 342 THR A CA 1
ATOM 2703 C C . THR A 1 342 ? 13.782 31.098 -37.119 1.00 81.00 342 THR A C 1
ATOM 2705 O O . THR A 1 342 ? 12.800 31.311 -37.830 1.00 81.00 342 THR A O 1
ATOM 2708 N N . THR A 1 343 ? 14.222 32.012 -36.250 1.00 75.56 343 THR A N 1
ATOM 2709 C CA . THR A 1 343 ? 13.551 33.304 -36.021 1.00 75.56 343 THR A CA 1
ATOM 2710 C C . THR A 1 343 ? 13.937 34.361 -37.066 1.00 75.56 343 THR A C 1
ATOM 2712 O O . THR A 1 343 ? 13.089 35.150 -37.481 1.00 75.56 343 THR 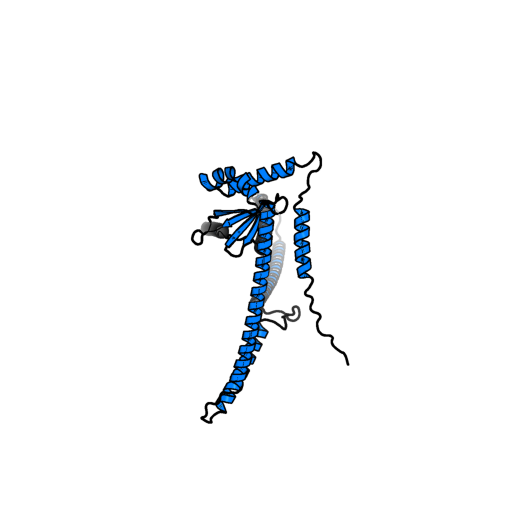A O 1
ATOM 2715 N N . ALA A 1 344 ? 15.181 34.362 -37.557 1.00 69.38 344 ALA A N 1
ATOM 2716 C CA . ALA A 1 344 ? 15.667 35.302 -38.574 1.00 69.38 344 ALA A CA 1
ATOM 2717 C C . ALA A 1 344 ? 15.061 35.066 -39.970 1.00 69.38 344 ALA A C 1
ATOM 2719 O O . ALA A 1 344 ? 15.005 35.990 -40.781 1.00 69.38 344 ALA A O 1
ATOM 2720 N N . MET A 1 345 ? 14.571 33.855 -40.253 1.00 57.62 345 MET A N 1
ATOM 2721 C CA . MET A 1 345 ? 13.842 33.535 -41.487 1.00 57.62 345 MET A CA 1
ATOM 2722 C C . MET A 1 345 ? 12.364 33.985 -41.478 1.00 57.62 345 MET A C 1
ATOM 2724 O O . MET A 1 345 ? 11.665 33.783 -42.474 1.00 57.62 345 MET A O 1
ATOM 2728 N N . MET A 1 346 ? 11.864 34.613 -40.402 1.00 50.84 346 MET A N 1
ATOM 2729 C CA . MET A 1 346 ? 10.445 34.964 -40.239 1.00 50.84 346 MET A CA 1
ATOM 2730 C C . MET A 1 346 ? 10.182 36.483 -40.427 1.00 50.84 346 MET A C 1
ATOM 2732 O O . MET A 1 346 ? 10.903 37.298 -39.852 1.00 50.84 346 MET A O 1
ATOM 2736 N N . PRO A 1 347 ? 9.163 36.917 -41.208 1.00 45.78 347 PRO A N 1
ATOM 2737 C CA . PRO A 1 347 ? 8.875 38.342 -41.415 1.00 45.78 347 PRO A CA 1
ATOM 2738 C C . PRO A 1 347 ? 8.389 39.037 -40.126 1.00 45.78 347 PRO A C 1
ATOM 2740 O O . PRO A 1 347 ? 7.651 38.423 -39.345 1.00 45.78 347 PRO A O 1
ATOM 2743 N N . PRO A 1 348 ? 8.704 40.331 -39.914 1.00 41.31 348 PRO A N 1
ATOM 2744 C CA . PRO A 1 348 ? 8.304 41.057 -38.711 1.00 41.31 348 PRO A CA 1
ATOM 2745 C C . PRO A 1 348 ? 6.775 41.207 -38.654 1.00 41.31 348 PRO A C 1
ATOM 2747 O O . PRO A 1 348 ? 6.178 41.892 -39.481 1.00 41.31 348 PRO A O 1
ATOM 2750 N N . GLY A 1 349 ? 6.135 40.547 -37.683 1.00 47.88 349 GLY A N 1
ATOM 2751 C CA . GLY A 1 349 ? 4.695 40.675 -37.409 1.00 47.88 349 GLY A CA 1
ATOM 2752 C C . GLY A 1 349 ? 3.960 39.376 -37.067 1.00 47.88 349 GLY A C 1
ATOM 2753 O O . GLY A 1 349 ? 2.833 39.436 -36.586 1.00 47.88 349 GLY A O 1
ATOM 2754 N N . HIS A 1 350 ? 4.576 38.208 -37.261 1.00 46.59 350 HIS A N 1
ATOM 2755 C CA . HIS A 1 350 ? 3.994 36.926 -36.852 1.00 46.59 350 HIS A CA 1
ATOM 2756 C C . HIS A 1 350 ? 4.791 36.356 -35.679 1.00 46.59 350 HIS A C 1
ATOM 2758 O O . HIS A 1 350 ? 5.730 35.590 -35.873 1.00 46.59 350 HIS A O 1
ATOM 2764 N N . HIS A 1 351 ? 4.424 36.722 -34.448 1.00 45.25 351 HIS A N 1
ATOM 2765 C CA . HIS A 1 351 ? 4.882 35.963 -33.287 1.00 45.25 351 HIS A CA 1
ATOM 2766 C C . HIS A 1 351 ? 4.310 34.551 -33.411 1.00 45.25 351 HIS A C 1
ATOM 2768 O O . HIS A 1 351 ? 3.101 34.355 -33.288 1.00 45.25 351 HIS A O 1
ATOM 2774 N N . ALA A 1 352 ? 5.170 33.572 -33.694 1.00 46.19 352 ALA A N 1
ATOM 2775 C CA . ALA A 1 352 ? 4.812 32.171 -33.597 1.00 46.19 352 ALA A CA 1
ATOM 2776 C C . ALA A 1 352 ? 4.445 31.891 -32.135 1.00 46.19 352 ALA A C 1
ATOM 2778 O O . ALA A 1 352 ? 5.311 31.682 -31.287 1.00 46.19 352 ALA A O 1
ATOM 2779 N N . GLY A 1 353 ? 3.151 31.930 -31.821 1.00 41.34 353 GLY A N 1
ATOM 2780 C CA . GLY A 1 353 ? 2.654 31.331 -30.596 1.00 41.34 353 GLY A CA 1
ATOM 2781 C C . GLY A 1 353 ? 3.139 29.888 -30.571 1.00 41.34 353 GLY A C 1
ATOM 2782 O O . GLY A 1 353 ? 2.861 29.155 -31.514 1.00 41.34 353 GLY A O 1
ATOM 2783 N N . TRP A 1 354 ? 3.931 29.547 -29.549 1.00 45.16 354 TRP A N 1
ATOM 2784 C CA . TRP A 1 354 ? 4.345 28.203 -29.140 1.00 45.16 354 TRP A CA 1
ATOM 2785 C C . TRP A 1 354 ? 3.949 27.096 -30.133 1.00 45.16 354 TRP A C 1
ATOM 2787 O O . TRP A 1 354 ? 2.975 26.371 -29.920 1.00 45.16 354 TRP A O 1
ATOM 2797 N N . ARG A 1 355 ? 4.731 26.942 -31.212 1.00 48.03 355 ARG A N 1
ATOM 2798 C CA . ARG A 1 355 ? 4.521 25.906 -32.243 1.00 48.03 355 ARG A CA 1
ATOM 2799 C C . ARG A 1 355 ? 4.700 24.477 -31.692 1.00 48.03 355 ARG A C 1
ATOM 2801 O O . ARG A 1 355 ? 4.436 23.509 -32.390 1.00 48.03 355 ARG A O 1
ATOM 2808 N N . GLY A 1 356 ? 5.091 24.341 -30.420 1.00 43.97 356 GLY A N 1
ATOM 2809 C CA . GLY A 1 356 ? 5.075 23.084 -29.674 1.00 43.97 356 GLY A CA 1
ATOM 2810 C C . GLY A 1 356 ? 3.671 22.585 -29.314 1.00 43.97 356 GLY A C 1
ATOM 2811 O O . GLY A 1 356 ? 3.511 21.389 -29.104 1.00 43.97 356 GLY A O 1
ATOM 2812 N N . ARG A 1 357 ? 2.632 23.441 -29.291 1.00 41.75 357 ARG A N 1
ATOM 2813 C CA . ARG A 1 357 ? 1.259 23.020 -28.934 1.00 41.75 357 ARG A CA 1
ATOM 2814 C C . ARG A 1 357 ? 0.600 22.156 -30.021 1.00 41.75 357 ARG A C 1
ATOM 2816 O O . ARG A 1 357 ? -0.126 21.218 -29.690 1.00 41.75 357 ARG A O 1
ATOM 2823 N N . ASP A 1 358 ? 0.887 22.418 -31.295 1.00 42.91 358 ASP A N 1
ATOM 2824 C CA . ASP A 1 358 ? 0.298 21.675 -32.420 1.00 42.91 358 ASP A CA 1
ATOM 2825 C C . ASP A 1 358 ? 0.945 20.293 -32.618 1.00 42.91 358 ASP A C 1
ATOM 2827 O O . ASP A 1 358 ? 0.257 19.332 -32.967 1.00 42.91 358 ASP A O 1
ATOM 2831 N N . GLU A 1 359 ? 2.239 20.147 -32.314 1.00 48.69 359 GLU A N 1
ATOM 2832 C CA . GLU A 1 359 ? 2.910 18.840 -32.281 1.00 48.69 359 GLU A CA 1
ATOM 2833 C C . GLU A 1 359 ? 2.587 18.032 -31.018 1.00 48.69 359 GLU A C 1
ATOM 2835 O O . GLU A 1 359 ? 2.377 16.824 -31.136 1.00 48.69 359 GLU A O 1
ATOM 2840 N N . MET A 1 360 ? 2.430 18.676 -29.849 1.00 41.75 360 MET A N 1
ATOM 2841 C CA . MET A 1 360 ? 1.885 18.029 -28.639 1.00 41.75 360 MET A CA 1
ATOM 2842 C C . MET A 1 360 ? 0.485 17.452 -28.902 1.00 41.75 360 MET A C 1
ATOM 2844 O O . MET A 1 360 ? 0.159 16.349 -28.471 1.00 41.75 360 MET A O 1
ATOM 2848 N N . SER A 1 361 ? -0.347 18.181 -29.652 1.00 43.06 361 SER A N 1
ATOM 2849 C CA . SER A 1 361 ? -1.709 17.749 -29.990 1.00 43.06 361 SER A CA 1
ATOM 2850 C C . SER A 1 361 ? -1.715 16.588 -30.995 1.00 43.06 361 SER A C 1
ATOM 2852 O O . SER A 1 361 ? -2.561 15.694 -30.912 1.00 43.06 361 SER A O 1
ATOM 2854 N N . ARG A 1 362 ? -0.754 16.548 -31.930 1.00 44.59 362 ARG A N 1
ATOM 2855 C CA . ARG A 1 362 ? -0.595 15.453 -32.907 1.00 44.59 362 ARG A CA 1
ATOM 2856 C C . ARG A 1 362 ? -0.013 14.174 -32.292 1.00 44.59 362 ARG A C 1
ATOM 2858 O O . ARG A 1 362 ? -0.461 13.084 -32.644 1.00 44.59 362 ARG A O 1
ATOM 2865 N N . SER A 1 363 ? 0.924 14.272 -31.345 1.00 47.84 363 SER A N 1
ATOM 2866 C CA . SER A 1 363 ? 1.462 13.103 -30.629 1.00 47.84 363 SER A CA 1
ATOM 2867 C C . SER A 1 363 ? 0.449 12.506 -29.639 1.00 47.84 363 SER A C 1
ATOM 2869 O O . SER A 1 363 ? 0.338 11.279 -29.536 1.00 47.84 363 SER A O 1
ATOM 2871 N N . MET A 1 364 ? -0.367 13.343 -28.986 1.00 39.94 364 MET A N 1
ATOM 2872 C CA . MET A 1 364 ? -1.481 12.891 -28.141 1.00 39.94 364 MET A CA 1
ATOM 2873 C C . MET A 1 364 ? -2.600 12.218 -28.950 1.00 39.94 364 MET A C 1
ATOM 2875 O O . MET A 1 364 ? -3.110 11.174 -28.551 1.00 39.94 364 MET A O 1
ATOM 2879 N N . THR A 1 365 ? -2.958 12.746 -30.126 1.00 44.62 365 THR A N 1
ATOM 2880 C CA . THR A 1 365 ? -4.013 12.142 -30.969 1.00 44.62 365 THR A CA 1
ATOM 2881 C C . THR A 1 365 ? -3.558 10.855 -31.661 1.00 44.62 365 THR A C 1
ATOM 2883 O O . THR A 1 365 ? -4.338 9.906 -31.759 1.00 44.62 365 THR A O 1
ATOM 2886 N N . SER A 1 366 ? -2.285 10.756 -32.064 1.00 38.88 366 SER A N 1
ATOM 2887 C CA . SER A 1 366 ? -1.736 9.519 -32.636 1.00 38.88 366 SER A CA 1
ATOM 2888 C C . SER A 1 366 ? -1.571 8.396 -31.601 1.00 38.88 366 SER A C 1
ATOM 2890 O O . SER A 1 366 ? -1.697 7.225 -31.959 1.00 38.88 366 SER A O 1
ATOM 2892 N N . SER A 1 367 ? -1.329 8.721 -30.324 1.00 43.00 367 SER A N 1
ATOM 2893 C CA . SER A 1 367 ? -1.257 7.730 -29.236 1.00 43.00 367 SER A CA 1
ATOM 2894 C C . SER A 1 367 ? -2.636 7.339 -28.678 1.00 43.00 367 SER A C 1
ATOM 2896 O O . SER A 1 367 ? -2.832 6.178 -28.320 1.00 43.00 367 SER A O 1
ATOM 2898 N N . MET A 1 368 ? -3.632 8.236 -28.704 1.00 39.00 368 MET A N 1
ATOM 2899 C CA . MET A 1 368 ? -5.030 7.910 -28.364 1.00 39.00 368 MET A CA 1
ATOM 2900 C C . MET A 1 368 ? -5.750 7.065 -29.434 1.00 39.00 368 MET A C 1
ATOM 2902 O O . MET A 1 368 ? -6.596 6.234 -29.094 1.00 39.00 368 MET A O 1
ATOM 2906 N N . SER A 1 369 ? -5.401 7.214 -30.718 1.00 35.25 369 SER A N 1
ATOM 2907 C CA . SER A 1 369 ? -5.967 6.396 -31.810 1.00 35.25 369 SER A CA 1
ATOM 2908 C C . SER A 1 369 ? -5.555 4.915 -31.712 1.00 35.25 369 SER A C 1
ATOM 2910 O O . SER A 1 369 ? -6.351 4.017 -31.974 1.00 35.25 369 SER A O 1
ATOM 2912 N N . LEU A 1 370 ? -4.344 4.633 -31.214 1.00 40.38 370 LEU A N 1
ATOM 2913 C CA . LEU A 1 370 ? -3.881 3.262 -30.951 1.00 40.38 370 LEU A CA 1
ATOM 2914 C C . LEU A 1 370 ? -4.464 2.652 -29.662 1.00 40.38 370 LEU A C 1
ATOM 2916 O O . LEU A 1 370 ? -4.475 1.432 -29.523 1.00 40.38 370 LEU A O 1
ATOM 2920 N N . ALA A 1 371 ? -4.993 3.469 -28.744 1.00 39.53 371 ALA A N 1
ATOM 2921 C CA . ALA A 1 371 ? -5.619 3.004 -27.501 1.00 39.53 371 ALA A CA 1
ATOM 2922 C C . ALA A 1 371 ? -7.135 2.730 -27.624 1.00 39.53 371 ALA A C 1
ATOM 2924 O O . ALA A 1 371 ? -7.718 2.109 -26.738 1.00 39.53 371 ALA A O 1
ATOM 2925 N N . SER A 1 372 ? -7.784 3.161 -28.713 1.00 36.84 372 SER A N 1
ATOM 2926 C CA . SER A 1 372 ? -9.240 3.032 -28.919 1.00 36.84 372 SER A CA 1
ATOM 2927 C C . SER A 1 372 ? -9.658 1.870 -29.836 1.00 36.84 372 SER A C 1
ATOM 2929 O O . SER A 1 372 ? -10.850 1.636 -30.025 1.00 36.84 372 SER A O 1
ATOM 2931 N N . CYS A 1 373 ? -8.708 1.074 -30.336 1.00 37.03 373 CYS A N 1
ATOM 2932 C CA . CYS A 1 373 ? -8.969 -0.121 -31.148 1.00 37.03 373 CYS A CA 1
ATOM 2933 C C . CYS A 1 373 ? -8.578 -1.412 -30.400 1.00 37.03 373 CYS A C 1
ATOM 2935 O O . CYS A 1 373 ? -7.708 -2.165 -30.818 1.00 37.03 373 CYS A O 1
ATOM 2937 N N . SER A 1 374 ? -9.200 -1.655 -29.244 1.00 39.41 374 SER A N 1
ATOM 2938 C CA . SER A 1 374 ? -9.144 -2.949 -28.542 1.00 39.41 374 SER A CA 1
ATOM 2939 C C . SER A 1 374 ? -10.362 -3.118 -27.622 1.00 39.41 374 SER A C 1
ATOM 2941 O O . SER A 1 374 ? -10.248 -3.457 -26.444 1.00 39.41 374 SER A O 1
ATOM 2943 N N . THR A 1 375 ? -11.560 -2.879 -28.149 1.00 37.75 375 THR A N 1
ATOM 2944 C CA . THR A 1 375 ? -12.808 -3.346 -27.532 1.00 37.75 375 THR A CA 1
ATOM 2945 C C . THR A 1 375 ? -13.197 -4.651 -28.211 1.00 37.75 375 THR A C 1
ATOM 2947 O O . THR A 1 375 ? -13.756 -4.680 -29.302 1.00 37.75 375 THR A O 1
ATOM 2950 N N . ASN A 1 376 ? -12.823 -5.749 -27.561 1.00 38.69 376 ASN A N 1
ATOM 2951 C CA . ASN A 1 376 ? -13.189 -7.107 -27.940 1.00 38.69 376 ASN A CA 1
ATOM 2952 C C . ASN A 1 376 ? -14.717 -7.274 -27.764 1.00 38.69 376 ASN A C 1
ATOM 2954 O O . ASN A 1 376 ? -15.210 -7.016 -26.660 1.00 38.69 376 ASN A O 1
ATOM 2958 N N . PRO A 1 377 ? -15.493 -7.671 -28.790 1.00 38.50 377 PRO A N 1
ATOM 2959 C CA . PRO A 1 377 ? -16.916 -7.938 -28.622 1.00 38.50 377 PRO A CA 1
ATOM 2960 C C . PRO A 1 377 ? -17.092 -9.272 -27.879 1.00 38.50 377 PRO A C 1
ATOM 2962 O O . PRO A 1 377 ? -16.683 -10.327 -28.359 1.00 38.50 377 PRO A O 1
ATOM 2965 N N . GLY A 1 378 ? -17.667 -9.221 -26.674 1.00 38.16 378 GLY A N 1
ATOM 2966 C CA . GLY A 1 378 ? -18.059 -10.410 -25.911 1.00 38.16 378 GLY A CA 1
ATOM 2967 C C . GLY A 1 378 ? -19.175 -11.208 -26.605 1.00 38.16 378 GLY A C 1
ATOM 2968 O O . GLY A 1 378 ? -19.873 -10.669 -27.467 1.00 38.16 378 GLY A O 1
ATOM 2969 N N . PRO A 1 379 ? -19.350 -12.494 -26.252 1.00 43.94 379 PRO A N 1
ATOM 2970 C CA . PRO A 1 379 ? -20.179 -13.418 -27.008 1.00 43.94 379 PRO A CA 1
ATOM 2971 C C . PRO A 1 379 ? -21.664 -13.095 -26.835 1.00 43.94 379 PRO A C 1
ATOM 2973 O O . PRO A 1 379 ? -22.165 -12.897 -25.729 1.00 43.94 379 PRO A O 1
ATOM 2976 N N . SER A 1 380 ? -22.367 -13.084 -27.962 1.00 37.62 380 SER A N 1
ATOM 2977 C CA . SER A 1 380 ? -23.819 -13.051 -28.071 1.00 37.62 380 SER A CA 1
ATOM 2978 C C . SER A 1 380 ? -24.446 -14.207 -27.288 1.00 37.62 380 SER A C 1
ATOM 2980 O O . SER A 1 380 ? -24.342 -15.370 -27.685 1.00 37.62 380 SER A O 1
ATOM 2982 N N . ALA A 1 381 ? -25.111 -13.875 -26.183 1.00 36.78 381 ALA A N 1
ATOM 2983 C CA . ALA A 1 381 ? -26.034 -14.763 -25.500 1.00 36.78 381 ALA A CA 1
ATOM 2984 C C . ALA A 1 381 ? -27.285 -14.939 -26.374 1.00 36.78 381 ALA A C 1
ATOM 2986 O O . ALA A 1 381 ? -28.095 -14.023 -26.510 1.00 36.78 381 ALA A O 1
ATOM 2987 N N . ASN A 1 382 ? -27.424 -16.119 -26.978 1.00 37.25 382 ASN A N 1
ATOM 2988 C CA . ASN A 1 382 ? -28.698 -16.578 -27.511 1.00 37.25 382 ASN A CA 1
ATOM 2989 C C . ASN A 1 382 ? -29.617 -16.898 -26.328 1.00 37.25 382 ASN A C 1
ATOM 2991 O O . ASN A 1 382 ? -29.358 -17.841 -25.581 1.00 37.25 382 ASN A O 1
ATOM 2995 N N . LEU A 1 383 ? -30.677 -16.105 -26.174 1.00 40.00 383 LEU A N 1
ATOM 2996 C CA . LEU A 1 383 ? -31.881 -16.540 -25.480 1.00 40.00 383 LEU A CA 1
ATOM 2997 C C . LEU A 1 383 ? -32.608 -17.561 -26.365 1.00 40.00 383 LEU A C 1
ATOM 2999 O O . LEU A 1 383 ? -32.981 -17.240 -27.495 1.00 40.00 383 LEU A O 1
ATOM 3003 N N . VAL A 1 384 ? -32.837 -18.751 -25.813 1.00 43.16 384 VAL A N 1
ATOM 3004 C CA . VAL A 1 384 ? -34.032 -19.571 -26.055 1.00 43.16 384 VAL A CA 1
ATOM 3005 C C . VAL A 1 384 ? -34.652 -19.844 -24.698 1.00 43.16 384 VAL A C 1
ATOM 3007 O O . VAL A 1 384 ? -33.873 -20.198 -23.781 1.00 43.16 384 VAL A O 1
#

pLDDT: mean 76.14, std 18.69, range [34.91, 97.06]

Radius of gyration: 47.11 Å; chains: 1; bounding box: 79×109×129 Å

Sequence (384 aa):
DKRTLQRLEKLRVLAHRDVENLREQIKSFHLEAEMMAAATNNQPSETEEPTAEQSSGQLQQQQQLQQVHRIEGLEQLVQEYREQVNQLNEQLAARPEVKPNANLTNETANPNPAAAAELDARAQARAAESESEMAVLRSQLARLEKQLAAQNSEMALLEHKIGQGDYNPRTTRILQLIDNPTSKAYEIREATLQALRKENAQLQGSDSGGALVPQQTVDNLISSHADMQKQVAEKDKRMVRLKEVWRAKAQEIREAVYSLLGYRVDFLENGRVRLASMYNEADDHSFIFTSNAHDSGTLELSGGGNAAFVRSLDTLIQYWVV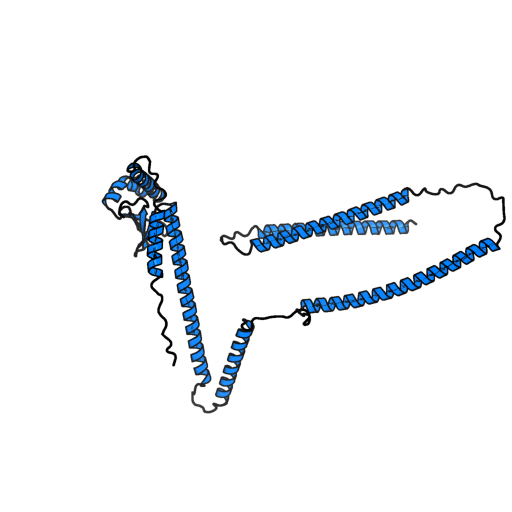ERRSIPAFLATVTLELFDKTTAMMPPGHHAGWRGRDEMSRSMTSSMSLASCSTNPGPSANLV

Secondary structure (DSSP, 8-state):
-HHHHHHHHHHHHHHHHHHHHHHHHHHHHHHHHHHHHHHHT---------SSHHHHHHHHHHHHHHHHHHHHHHHHHHHHHHHHHHHHHHHHHHS------------S----HHHHHHHHHHHHHHHHHHHHHHHHHHHHHHHHHHHHHHHHHHHHHHHHHHHTT---TTT------SS-HHHHHHHHHHHHHHHHHHHHHHHHT--S-S-PPPHHHHHHHHHHHHHHHHHHHHHHHHHHHHHHHHHHHHHHHHHHHHHHHSEEEEE-TTS-EEEEETT-GGG--EEEEEE-TT-TT-EEEEEES-HHHHHHTHHHHIIIIIIT--HHHHHHHHHHHHHHHHHHTS-TT-----THHHHHHHHHHHHHHHHSS-----------

Organism: NCBI:txid215637